Protein AF-0000000066244558 (afdb_homodimer)

Foldseek 3Di:
DDCVVCFDVSVQVVVCVVVVDPQPAWLWRWDDDPLWTKTKHKDKDWDPQQHHPPPFLLLVLLLRVQLNQLRQLQFLWAWAEKEKEKEDAPPDDPVSVVSNVNSNVVNCVVSVYYYDYYYYDYDPTIMIMMMIMIIHRATATLQFADAQWFKKKADAFLLLQLLVVLVVVVDPDDDPLNVVSVCLNSRPHRPSVCSNVCRPFFRHKGWFAFFQQQVVQSSQVNNVWEKEFELVQHHHDPSLVVSCVVVVHDSSCSRGGPGDNSIMITIGHPVSDDPVGRMTGGTGIHHDHAYHYPRHGDDHPTDTPD/DDCVVCFDVSVQVVVCVVVVDPQPAWLWGWDDDPLWTKTKHKDKDWDPQQHHPPPQLLLVLLLRVQLNQLRQLQFLWAWAEKEKEKADAPPDDPVSVVSNVNSNVVNCVVSVYDYDYYYYDYDPTIMIMMMIMIIHRATAALQFADAQWFKKKADAFLLLQLLVVLVVVVDPDDDPLNVVSVCLNSRPHRPSVCSNVCRPFFRHKGWFAFFQQQVVQSSQVNNVWEKEFELVQHHHDPSLVVSCVVVVHDSSCSRGGPGDNSIMITIGHPVSDDPVGRMTGGTGIHHDHAYHYPRHGDDHPTDTPD

pLDDT: mean 93.01, std 8.79, range [51.78, 98.81]

Structure (mmCIF, N/CA/C/O backbone):
data_AF-0000000066244558-model_v1
#
loop_
_entity.id
_entity.type
_entity.pdbx_description
1 polymer 'Thiamine-monophosphate kinase'
#
loop_
_atom_site.group_PDB
_atom_site.id
_atom_site.type_symbol
_atom_site.label_atom_id
_atom_site.label_alt_id
_atom_site.label_comp_id
_atom_site.label_asym_id
_atom_site.label_entity_id
_atom_site.label_seq_id
_atom_site.pdbx_PDB_ins_code
_atom_site.Cartn_x
_atom_site.Cartn_y
_atom_site.Cartn_z
_atom_site.occupancy
_atom_site.B_iso_or_equiv
_atom_site.auth_seq_id
_atom_site.auth_comp_id
_atom_site.auth_asym_id
_atom_site.auth_atom_id
_atom_site.pdbx_PDB_model_num
ATOM 1 N N . MET A 1 1 ? -11.039 13.891 -21.562 1 81.56 1 MET A N 1
ATOM 2 C CA . MET A 1 1 ? -10.523 14.734 -20.5 1 81.56 1 MET A CA 1
ATOM 3 C C . MET A 1 1 ? -9.289 14.109 -19.859 1 81.56 1 MET A C 1
ATOM 5 O O . MET A 1 1 ? -9.25 12.891 -19.641 1 81.56 1 MET A O 1
ATOM 9 N N . ARG A 1 2 ? -8.391 14.922 -19.719 1 80.75 2 ARG A N 1
ATOM 10 C CA . ARG A 1 2 ? -7.141 14.445 -19.141 1 80.75 2 ARG A CA 1
ATOM 11 C C . ARG A 1 2 ? -7.094 14.727 -17.641 1 80.75 2 ARG A C 1
ATOM 13 O O . ARG A 1 2 ? -7.844 15.562 -17.141 1 80.75 2 ARG A O 1
ATOM 20 N N . LEU A 1 3 ? -6.211 14 -16.859 1 79.88 3 LEU A N 1
ATOM 21 C CA . LEU A 1 3 ? -6.129 14.078 -15.406 1 79.88 3 LEU A CA 1
ATOM 22 C C . LEU A 1 3 ? -5.734 15.484 -14.969 1 79.88 3 LEU A C 1
ATOM 24 O O . LEU A 1 3 ? -6.234 15.984 -13.953 1 79.88 3 LEU A O 1
ATOM 28 N N . LYS A 1 4 ? -4.883 16.141 -15.75 1 77.06 4 LYS A N 1
ATOM 29 C CA . LYS A 1 4 ? -4.449 17.484 -15.398 1 77.06 4 LYS A CA 1
ATOM 30 C C . LYS A 1 4 ? -5.621 18.469 -15.43 1 77.06 4 LYS A C 1
ATOM 32 O O . LYS A 1 4 ? -5.602 19.484 -14.727 1 77.06 4 LYS A O 1
ATOM 37 N N . GLU A 1 5 ? -6.629 18.062 -16.219 1 74.69 5 GLU A N 1
ATOM 38 C CA . GLU A 1 5 ? -7.816 18.906 -16.359 1 74.69 5 GLU A CA 1
ATOM 39 C C . GLU A 1 5 ? -8.805 18.641 -15.219 1 74.69 5 GLU A C 1
ATOM 41 O O . GLU A 1 5 ? -9.422 19.578 -14.703 1 74.69 5 GLU A O 1
ATOM 46 N N . LEU A 1 6 ? -8.898 17.469 -14.766 1 74.31 6 LEU A N 1
ATOM 47 C CA . LEU A 1 6 ? -9.859 17.062 -13.742 1 74.31 6 LEU A CA 1
ATOM 48 C C . LEU A 1 6 ? -9.297 17.328 -12.344 1 74.31 6 LEU A C 1
ATOM 50 O O . LEU A 1 6 ? -10.039 17.688 -11.438 1 74.31 6 LEU A O 1
ATOM 54 N N . GLY A 1 7 ? -7.988 17.203 -12.141 1 72.19 7 GLY A N 1
ATOM 55 C CA . GLY A 1 7 ? -7.344 17.359 -10.844 1 72.19 7 GLY A CA 1
ATOM 56 C C . GLY A 1 7 ? -7.496 16.141 -9.953 1 72.19 7 GLY A C 1
ATOM 57 O O . GLY A 1 7 ? -8.273 15.227 -10.266 1 72.19 7 GLY A O 1
ATOM 58 N N . GLU A 1 8 ? -6.789 16.141 -8.883 1 73.56 8 GLU A N 1
ATOM 59 C CA . GLU A 1 8 ? -6.758 15.023 -7.953 1 73.56 8 GLU A CA 1
ATOM 60 C C . GLU A 1 8 ? -8.117 14.812 -7.285 1 73.56 8 GLU A C 1
ATOM 62 O O . GLU A 1 8 ? -8.625 13.695 -7.23 1 73.56 8 GLU A O 1
ATOM 67 N N . PHE A 1 9 ? -8.734 15.828 -6.883 1 68.81 9 PHE A N 1
ATOM 68 C CA . PHE A 1 9 ? -9.984 15.742 -6.129 1 68.81 9 PHE A CA 1
ATOM 69 C C . PHE A 1 9 ? -11.133 15.305 -7.035 1 68.81 9 PHE A C 1
ATOM 71 O O . PHE A 1 9 ? -11.984 14.508 -6.629 1 68.81 9 PHE A O 1
ATOM 78 N N . GLY A 1 10 ? -11.07 15.812 -8.242 1 71.75 10 GLY A N 1
ATOM 79 C CA . GLY A 1 10 ? -12.047 15.344 -9.211 1 71.75 10 GLY A CA 1
ATOM 80 C C . GLY A 1 10 ? -11.93 13.859 -9.508 1 71.75 10 GLY A C 1
ATOM 81 O O . GLY A 1 10 ? -12.945 13.164 -9.648 1 71.75 10 GLY A O 1
ATOM 82 N N . LEU A 1 11 ? -10.758 13.484 -9.523 1 75.75 11 LEU A N 1
ATOM 83 C CA . LEU A 1 11 ? -10.5 12.078 -9.797 1 75.75 11 LEU A CA 1
ATOM 84 C C . LEU A 1 11 ? -10.969 11.203 -8.641 1 75.75 11 LEU A C 1
ATOM 86 O O . LEU A 1 11 ? -11.57 10.141 -8.859 1 75.75 11 LEU A O 1
ATOM 90 N N . ILE A 1 12 ? -10.766 11.641 -7.465 1 74.06 12 ILE A N 1
ATOM 91 C CA . ILE A 1 12 ? -11.172 10.898 -6.277 1 74.06 12 ILE A CA 1
ATOM 92 C C . ILE A 1 12 ? -12.695 10.766 -6.242 1 74.06 12 ILE A C 1
ATOM 94 O O . ILE A 1 12 ? -13.227 9.703 -5.93 1 74.06 12 ILE A O 1
ATOM 98 N N . ASP A 1 13 ? -13.328 11.781 -6.621 1 75.62 13 ASP A N 1
ATOM 99 C CA . ASP A 1 13 ? -14.789 11.75 -6.676 1 75.62 13 ASP A CA 1
ATOM 100 C C . ASP A 1 13 ? -15.281 10.734 -7.703 1 75.62 13 ASP A C 1
ATOM 102 O O . ASP A 1 13 ? -16.25 10.016 -7.461 1 75.62 13 ASP A O 1
ATOM 106 N N . LEU A 1 14 ? -14.648 10.711 -8.742 1 74.38 14 LEU A N 1
ATOM 107 C CA . LEU A 1 14 ? -15 9.766 -9.797 1 74.38 14 LEU A CA 1
ATOM 108 C C . LEU A 1 14 ? -14.797 8.328 -9.336 1 74.38 14 LEU A C 1
ATOM 110 O O . LEU A 1 14 ? -15.641 7.465 -9.586 1 74.38 14 LEU A O 1
ATOM 114 N N . ILE A 1 15 ? -13.711 8.156 -8.695 1 79.38 15 ILE A N 1
ATOM 115 C CA . ILE A 1 15 ? -13.383 6.824 -8.195 1 79.38 15 ILE A CA 1
ATOM 116 C C . ILE A 1 15 ? -14.414 6.398 -7.156 1 79.38 15 ILE A C 1
ATOM 118 O O . ILE A 1 15 ? -14.898 5.262 -7.18 1 79.38 15 ILE A O 1
ATOM 122 N N . LYS A 1 16 ? -14.727 7.293 -6.301 1 76.19 16 LYS A N 1
ATOM 123 C CA . LYS A 1 16 ? -15.734 7.023 -5.273 1 76.19 16 LYS A CA 1
ATOM 124 C C . LYS A 1 16 ? -17.062 6.617 -5.902 1 76.19 16 LYS A C 1
ATOM 126 O O . LYS A 1 16 ? -17.703 5.672 -5.441 1 76.19 16 LYS A O 1
ATOM 131 N N . LYS A 1 17 ? -17.406 7.289 -6.914 1 73.38 17 LYS A N 1
ATOM 132 C CA . LYS A 1 17 ? -18.656 7.008 -7.621 1 73.38 17 LYS A CA 1
ATOM 133 C C . LYS A 1 17 ? -18.609 5.633 -8.281 1 73.38 17 LYS A C 1
ATOM 135 O O . LYS A 1 17 ? -19.562 4.863 -8.195 1 73.38 17 LYS A O 1
ATOM 140 N N . THR A 1 18 ? -17.5 5.406 -8.852 1 75.5 18 THR A N 1
ATOM 141 C CA . THR A 1 18 ? -17.359 4.148 -9.578 1 75.5 18 THR A CA 1
ATOM 142 C C . THR A 1 18 ? -17.391 2.967 -8.617 1 75.5 18 THR A C 1
ATOM 144 O O . THR A 1 18 ? -18 1.935 -8.906 1 75.5 18 THR A O 1
ATOM 147 N N . LEU A 1 19 ? -16.75 3.176 -7.449 1 75.38 19 LEU A N 1
ATOM 148 C CA . LEU A 1 19 ? -16.656 2.096 -6.473 1 75.38 19 LEU A CA 1
ATOM 149 C C . LEU A 1 19 ? -17.891 2.066 -5.574 1 75.38 19 LEU A C 1
ATOM 151 O O . LEU A 1 19 ? -18.078 1.128 -4.797 1 75.38 19 LEU A O 1
ATOM 155 N N . GLU A 1 20 ? -18.766 3.043 -5.672 1 68.5 20 GLU A N 1
ATOM 156 C CA . GLU A 1 20 ? -19.922 3.18 -4.797 1 68.5 20 GLU A CA 1
ATOM 157 C C . GLU A 1 20 ? -19.516 3.1 -3.326 1 68.5 20 GLU A C 1
ATOM 159 O O . GLU A 1 20 ? -20.188 2.426 -2.531 1 68.5 20 GLU A O 1
ATOM 164 N N . SER A 1 21 ? -18.359 3.729 -2.949 1 68.25 21 SER A N 1
ATOM 165 C CA . SER A 1 21 ? -17.812 3.57 -1.604 1 68.25 21 SER A CA 1
ATOM 166 C C . SER A 1 21 ? -18.312 4.66 -0.669 1 68.25 21 SER A C 1
ATOM 168 O O . SER A 1 21 ? -18.453 5.82 -1.072 1 68.25 21 SER A O 1
ATOM 170 N N . LYS A 1 22 ? -18.703 4.344 0.589 1 57.41 22 LYS A N 1
ATOM 171 C CA . LYS A 1 22 ? -19.125 5.285 1.623 1 57.41 22 LYS A CA 1
ATOM 172 C C . LYS A 1 22 ? -17.969 5.633 2.559 1 57.41 22 LYS A C 1
ATOM 174 O O . LYS A 1 22 ? -18.109 6.477 3.443 1 57.41 22 LYS A O 1
ATOM 179 N N . VAL A 1 23 ? -16.781 4.973 2.369 1 60.25 23 VAL A N 1
ATOM 180 C CA . VAL A 1 23 ? -15.75 5.039 3.393 1 60.25 23 VAL A CA 1
ATOM 181 C C . VAL A 1 23 ? -14.602 5.926 2.906 1 60.25 23 VAL A C 1
ATOM 183 O O . VAL A 1 23 ? -13.812 6.426 3.709 1 60.25 23 VAL A O 1
ATOM 186 N N . ILE A 1 24 ? -14.703 6.211 1.648 1 69.5 24 ILE A N 1
ATOM 187 C CA . ILE A 1 24 ? -13.609 6.988 1.084 1 69.5 24 ILE A CA 1
ATOM 188 C C . ILE A 1 24 ? -13.797 8.469 1.417 1 69.5 24 ILE A C 1
ATOM 190 O O . ILE A 1 24 ? -14.867 9.031 1.166 1 69.5 24 ILE A O 1
ATOM 194 N N . GLY A 1 25 ? -12.828 9.031 2.195 1 68.75 25 GLY A N 1
ATOM 195 C CA . GLY A 1 25 ? -12.945 10.469 2.396 1 68.75 25 GLY A CA 1
ATOM 196 C C . GLY A 1 25 ? -12.172 10.969 3.6 1 68.75 25 GLY A C 1
ATOM 197 O O . GLY A 1 25 ? -11.875 12.164 3.703 1 68.75 25 GLY A O 1
ATOM 198 N N . ASP A 1 26 ? -11.836 10.109 4.52 1 78.31 26 ASP A N 1
ATOM 199 C CA . ASP A 1 26 ? -11.094 10.508 5.711 1 78.31 26 ASP A CA 1
ATOM 200 C C . ASP A 1 26 ? -9.609 10.156 5.57 1 78.31 26 ASP A C 1
ATOM 202 O O . ASP A 1 26 ? -9.172 9.695 4.516 1 78.31 26 ASP A O 1
ATOM 206 N N . ASP A 1 27 ? -8.883 10.555 6.531 1 79.75 27 ASP A N 1
ATOM 207 C CA . ASP A 1 27 ? -7.445 10.289 6.5 1 79.75 27 ASP A CA 1
ATOM 208 C C . ASP A 1 27 ? -7.172 8.781 6.469 1 79.75 27 ASP A C 1
ATOM 210 O O . ASP A 1 27 ? -6.137 8.352 5.961 1 79.75 27 ASP A O 1
ATOM 214 N N . THR A 1 28 ? -8.141 8.133 7.121 1 85.62 28 THR A N 1
ATOM 215 C CA . THR A 1 28 ? -8.055 6.676 7.125 1 85.62 28 THR A CA 1
ATOM 216 C C . THR A 1 28 ? -9.391 6.059 6.715 1 85.62 28 THR A C 1
ATOM 218 O O . THR A 1 28 ? -10.406 6.75 6.656 1 85.62 28 THR A O 1
ATOM 221 N N . ALA A 1 29 ? -9.344 4.809 6.359 1 89.31 29 ALA A N 1
ATOM 222 C CA . ALA A 1 29 ? -10.547 4.004 6.145 1 89.31 29 ALA A CA 1
ATOM 223 C C . ALA A 1 29 ? -10.852 3.139 7.363 1 89.31 29 ALA A C 1
ATOM 225 O O . ALA A 1 29 ? -10.148 2.162 7.633 1 89.31 29 ALA A O 1
ATOM 226 N N . PRO A 1 30 ? -11.852 3.557 8.102 1 91.94 30 PRO A N 1
ATOM 227 C CA . PRO A 1 30 ? -12.219 2.707 9.234 1 91.94 30 PRO A CA 1
ATOM 228 C C . PRO A 1 30 ? -12.984 1.458 8.812 1 91.94 30 PRO A C 1
ATOM 230 O O . PRO A 1 30 ? -13.875 1.534 7.957 1 91.94 30 PRO A O 1
ATOM 233 N N . VAL A 1 31 ? -12.594 0.326 9.336 1 92.44 31 VAL A N 1
ATOM 234 C CA . VAL A 1 31 ? -13.312 -0.921 9.109 1 92.44 31 VAL A CA 1
ATOM 235 C C . VAL A 1 31 ? -13.586 -1.611 10.445 1 92.44 31 VAL A C 1
ATOM 237 O O . VAL A 1 31 ? -12.773 -1.523 11.367 1 92.44 31 VAL A O 1
ATOM 240 N N . GLU A 1 32 ? -14.727 -2.244 10.508 1 91.88 32 GLU A N 1
ATOM 241 C CA . GLU A 1 32 ? -15.094 -2.938 11.742 1 91.88 32 GLU A CA 1
ATOM 242 C C . GLU A 1 32 ? -14.516 -4.352 11.773 1 91.88 32 GLU A C 1
ATOM 244 O O . GLU A 1 32 ? -14.656 -5.105 10.805 1 91.88 32 GLU A O 1
ATOM 249 N N . TYR A 1 33 ? -13.852 -4.645 12.836 1 90.31 33 TYR A N 1
ATOM 250 C CA . TYR A 1 33 ? -13.305 -5.984 13.039 1 90.31 33 TYR A CA 1
ATOM 251 C C . TYR A 1 33 ? -13.312 -6.359 14.516 1 90.31 33 TYR A C 1
ATOM 253 O O . TYR A 1 33 ? -12.727 -5.66 15.344 1 90.31 33 TYR A O 1
ATOM 261 N N . CYS A 1 34 ? -13.945 -7.473 14.922 1 87.81 34 CYS A N 1
ATOM 262 C CA . CYS A 1 34 ? -14.047 -8.008 16.281 1 87.81 34 CYS A CA 1
ATOM 263 C C . CYS A 1 34 ? -14.508 -6.93 17.25 1 87.81 34 CYS A C 1
ATOM 265 O O . CYS A 1 34 ? -13.883 -6.727 18.297 1 87.81 34 CYS A O 1
ATOM 267 N N . SER A 1 35 ? -15.391 -6.07 16.891 1 83.69 35 SER A N 1
ATOM 268 C CA . SER A 1 35 ? -16.047 -5.055 17.703 1 83.69 35 SER A CA 1
ATOM 269 C C . SER A 1 35 ? -15.117 -3.869 17.953 1 83.69 35 SER A C 1
ATOM 271 O O . SER A 1 35 ? -15.297 -3.121 18.922 1 83.69 35 SER A O 1
ATOM 273 N N . LYS A 1 36 ? -14.039 -3.84 17.234 1 87.25 36 LYS A N 1
ATOM 274 C CA . LYS A 1 36 ? -13.164 -2.674 17.203 1 87.25 36 LYS A CA 1
ATOM 275 C C . LYS A 1 36 ? -13.062 -2.098 15.797 1 87.25 36 LYS A C 1
ATOM 277 O O . LYS A 1 36 ? -13.664 -2.623 14.859 1 87.25 36 LYS A O 1
ATOM 282 N N . LYS A 1 37 ? -12.414 -0.962 15.789 1 92.88 37 LYS A N 1
ATOM 283 C CA . LYS A 1 37 ? -12.219 -0.366 14.477 1 92.88 37 LYS A CA 1
ATOM 284 C C . LYS A 1 37 ? -10.75 -0.386 14.078 1 92.88 37 LYS A C 1
ATOM 286 O O . LYS A 1 37 ? -9.875 -0.011 14.867 1 92.88 37 LYS A O 1
ATOM 291 N N . LEU A 1 38 ? -10.539 -1.006 12.961 1 95.69 38 LEU A N 1
ATOM 292 C CA . LEU A 1 38 ? -9.234 -0.879 12.328 1 95.69 38 LEU A CA 1
ATOM 293 C C . LEU A 1 38 ? -9.188 0.333 11.406 1 95.69 38 LEU A C 1
ATOM 295 O O . LEU A 1 38 ? -10.172 0.631 10.719 1 95.69 38 LEU A O 1
ATOM 299 N N . LEU A 1 39 ? -8.156 1.06 11.484 1 96.62 39 LEU A N 1
ATOM 300 C CA . LEU A 1 39 ? -7.914 2.189 10.594 1 96.62 39 LEU A CA 1
ATOM 301 C C . LEU A 1 39 ? -6.891 1.827 9.523 1 96.62 39 LEU A C 1
ATOM 303 O O . LEU A 1 39 ? -5.758 1.46 9.844 1 96.62 39 LEU A O 1
ATOM 307 N N . LEU A 1 40 ? -7.289 1.869 8.266 1 96.75 40 LEU A N 1
ATOM 308 C CA . LEU A 1 40 ? -6.395 1.564 7.152 1 96.75 40 LEU A CA 1
ATOM 309 C C . LEU A 1 40 ? -6.012 2.836 6.402 1 96.75 40 LEU A C 1
ATOM 311 O O . LEU A 1 40 ? -6.867 3.668 6.102 1 96.75 40 LEU A O 1
ATOM 315 N N . THR A 1 41 ? -4.73 3.031 6.172 1 96.38 41 THR A N 1
ATOM 316 C CA . THR A 1 41 ? -4.297 4.199 5.414 1 96.38 41 THR A CA 1
ATOM 317 C C . THR A 1 41 ? -3.078 3.869 4.559 1 96.38 41 THR A C 1
ATOM 319 O O . THR A 1 41 ? -2.395 2.871 4.801 1 96.38 41 THR A O 1
ATOM 322 N N . THR A 1 42 ? -2.904 4.613 3.504 1 95.94 42 THR A N 1
ATOM 323 C CA . THR A 1 42 ? -1.732 4.488 2.646 1 95.94 42 THR A CA 1
ATOM 324 C C . THR A 1 42 ? -1.324 5.852 2.088 1 95.94 42 THR A C 1
ATOM 326 O O . THR A 1 42 ? -2.18 6.684 1.782 1 95.94 42 THR A O 1
ATOM 329 N N . ASP A 1 43 ? -0.068 6.027 2.023 1 94.31 43 ASP A N 1
ATOM 330 C CA . ASP A 1 43 ? 0.514 7.207 1.391 1 94.31 43 ASP A CA 1
ATOM 331 C C . ASP A 1 43 ? 1.723 6.832 0.536 1 94.31 43 ASP A C 1
ATOM 333 O O . ASP A 1 43 ? 2.332 5.781 0.741 1 94.31 43 ASP A O 1
ATOM 337 N N . VAL A 1 44 ? 2.021 7.727 -0.39 1 94.06 44 VAL A N 1
ATOM 338 C CA . VAL A 1 44 ? 3.141 7.484 -1.297 1 94.06 44 VAL A CA 1
ATOM 339 C C . VAL A 1 44 ? 4.109 8.664 -1.243 1 94.06 44 VAL A C 1
ATOM 341 O O . VAL A 1 44 ? 3.693 9.812 -1.105 1 94.06 44 VAL A O 1
ATOM 344 N N . LEU A 1 45 ? 5.355 8.367 -1.287 1 95.06 45 LEU A N 1
ATOM 345 C CA . LEU A 1 45 ? 6.422 9.344 -1.483 1 95.06 45 LEU A CA 1
ATOM 346 C C . LEU A 1 45 ? 7.184 9.062 -2.775 1 95.06 45 LEU A C 1
ATOM 348 O O . LEU A 1 45 ? 7.883 8.055 -2.883 1 95.06 45 LEU A O 1
ATOM 352 N N . ASN A 1 46 ? 7.082 9.922 -3.695 1 94.19 46 ASN A N 1
ATOM 353 C CA . ASN A 1 46 ? 7.773 9.773 -4.973 1 94.19 46 ASN A CA 1
ATOM 354 C C . ASN A 1 46 ? 8.953 10.742 -5.082 1 94.19 46 ASN A C 1
ATOM 356 O O . ASN A 1 46 ? 8.82 11.922 -4.766 1 94.19 46 ASN A O 1
ATOM 360 N N . GLU A 1 47 ? 10.047 10.164 -5.516 1 95.19 47 GLU A N 1
ATOM 361 C CA . GLU A 1 47 ? 11.227 10.984 -5.789 1 95.19 47 GLU A CA 1
ATOM 362 C C . GLU A 1 47 ? 10.906 12.094 -6.785 1 95.19 47 GLU A C 1
ATOM 364 O O . GLU A 1 47 ? 10.297 11.844 -7.832 1 95.19 47 GLU A O 1
ATOM 369 N N . GLY A 1 48 ? 11.305 13.312 -6.441 1 90.69 48 GLY A N 1
ATOM 370 C CA . GLY A 1 48 ? 11.078 14.461 -7.301 1 90.69 48 GLY A CA 1
ATOM 371 C C . GLY A 1 48 ? 9.75 15.148 -7.035 1 90.69 48 GLY A C 1
ATOM 372 O O . GLY A 1 48 ? 9.508 16.25 -7.535 1 90.69 48 GLY A O 1
ATOM 3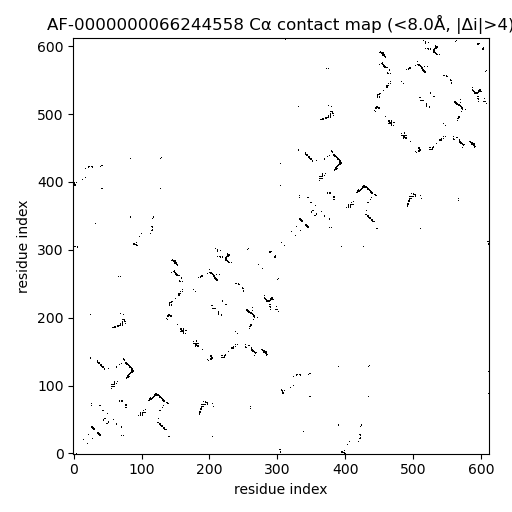73 N N . VAL A 1 49 ? 8.852 14.523 -6.27 1 88.12 49 VAL A N 1
ATOM 374 C CA . VAL A 1 49 ? 7.547 15.086 -5.926 1 88.12 49 VAL A CA 1
ATOM 375 C C . VAL A 1 49 ? 7.48 15.359 -4.426 1 88.12 49 VAL A C 1
ATOM 377 O O . VAL A 1 49 ? 7.203 16.484 -4.004 1 88.12 49 VAL A O 1
ATOM 380 N N . HIS A 1 50 ? 7.848 14.383 -3.619 1 91.75 50 HIS A N 1
ATOM 381 C CA . HIS A 1 50 ? 7.699 14.484 -2.172 1 91.75 50 HIS A CA 1
ATOM 382 C C . HIS A 1 50 ? 9.055 14.602 -1.488 1 91.75 50 HIS A C 1
ATOM 384 O O . HIS A 1 50 ? 9.141 15.008 -0.327 1 91.75 50 HIS A O 1
ATOM 390 N N . PHE A 1 51 ? 10.047 14.156 -2.197 1 93.12 51 PHE A N 1
ATOM 391 C CA . PHE A 1 51 ? 11.406 14.258 -1.697 1 93.12 51 PHE A CA 1
ATOM 392 C C . PHE A 1 51 ? 12.406 14.227 -2.846 1 93.12 51 PHE A C 1
ATOM 394 O O . PHE A 1 51 ? 12.047 13.906 -3.98 1 93.12 51 PHE A O 1
ATOM 401 N N . LEU A 1 52 ? 13.602 14.625 -2.512 1 92.81 52 LEU A N 1
ATOM 402 C CA . LEU A 1 52 ? 14.711 14.516 -3.453 1 92.81 52 LEU A CA 1
ATOM 403 C C . LEU A 1 52 ? 15.664 13.406 -3.041 1 92.81 52 LEU A C 1
ATOM 405 O O . LEU A 1 52 ? 15.805 13.109 -1.853 1 92.81 52 LEU A O 1
ATOM 409 N N . ARG A 1 53 ? 16.359 12.828 -4.047 1 91.31 53 ARG A N 1
ATOM 410 C CA . ARG A 1 53 ? 17.281 11.727 -3.809 1 91.31 53 ARG A CA 1
ATOM 411 C C . ARG A 1 53 ? 18.453 12.18 -2.953 1 91.31 53 ARG A C 1
ATOM 413 O O . ARG A 1 53 ? 19.078 11.367 -2.26 1 91.31 53 ARG A O 1
ATOM 420 N N . SER A 1 54 ? 18.719 13.477 -2.947 1 91.5 54 SER A N 1
ATOM 421 C CA . SER A 1 54 ? 19.859 14.023 -2.217 1 91.5 54 SER A CA 1
ATOM 422 C C . SER A 1 54 ? 19.562 14.125 -0.725 1 91.5 54 SER A C 1
ATOM 424 O O . SER A 1 54 ? 20.469 14.352 0.079 1 91.5 54 SER A O 1
ATOM 426 N N . TYR A 1 55 ? 18.266 14.008 -0.376 1 93.5 55 TYR A N 1
ATOM 427 C CA . TYR A 1 55 ? 17.922 14.055 1.042 1 93.5 55 TYR A CA 1
ATOM 428 C C . TYR A 1 55 ? 18.516 12.867 1.785 1 93.5 55 TYR A C 1
ATOM 430 O O . TYR A 1 55 ? 18.734 11.805 1.198 1 93.5 55 TYR A O 1
ATOM 438 N N . ILE A 1 56 ? 18.812 13.062 3.055 1 94.38 56 ILE A N 1
ATOM 439 C CA . ILE A 1 56 ? 19.312 11.992 3.908 1 94.38 56 ILE A CA 1
ATOM 440 C C . ILE A 1 56 ? 18.312 10.836 3.93 1 94.38 56 ILE A C 1
ATOM 442 O O . ILE A 1 56 ? 17.172 11.008 4.355 1 94.38 56 ILE A O 1
ATOM 446 N N . PRO A 1 57 ? 18.766 9.586 3.477 1 96.31 57 PRO A N 1
ATOM 447 C CA . PRO A 1 57 ? 17.812 8.477 3.344 1 96.31 57 PRO A CA 1
ATOM 448 C C . PRO A 1 57 ? 17.094 8.148 4.652 1 96.31 57 PRO A C 1
ATOM 450 O O . PRO A 1 57 ? 15.922 7.781 4.641 1 96.31 57 PRO A O 1
ATOM 453 N N . GLU A 1 58 ? 17.797 8.352 5.828 1 97.12 58 GLU A N 1
ATOM 454 C CA . GLU A 1 58 ? 17.188 8.07 7.125 1 97.12 58 GLU A CA 1
ATOM 455 C C . GLU A 1 58 ? 15.992 8.992 7.379 1 97.12 58 GLU A C 1
ATOM 457 O O . GLU A 1 58 ? 15 8.57 7.969 1 97.12 58 GLU A O 1
ATOM 462 N N . ALA A 1 59 ? 16.109 10.203 6.895 1 97.75 59 ALA A N 1
ATOM 463 C CA . ALA A 1 59 ? 15.023 11.164 7.055 1 97.75 59 ALA A CA 1
ATOM 464 C C . ALA A 1 59 ? 13.828 10.781 6.18 1 97.75 59 ALA A C 1
ATOM 466 O O . ALA A 1 59 ? 12.68 10.945 6.59 1 97.75 59 ALA A O 1
ATOM 467 N N . VAL A 1 60 ? 14.148 10.297 5.008 1 97.5 60 VAL A N 1
ATOM 468 C CA . VAL A 1 60 ? 13.094 9.867 4.098 1 97.5 60 VAL A CA 1
ATOM 469 C C . VAL A 1 60 ? 12.344 8.68 4.703 1 97.5 60 VAL A C 1
ATOM 471 O O . VAL A 1 60 ? 11.109 8.617 4.652 1 97.5 60 VAL A O 1
ATOM 474 N N . GLY A 1 61 ? 13.109 7.73 5.262 1 97.56 61 GLY A N 1
ATOM 475 C CA . GLY A 1 61 ? 12.5 6.598 5.938 1 97.56 61 GLY A CA 1
ATOM 476 C C . GLY A 1 61 ? 11.609 7.004 7.098 1 97.56 61 GLY A C 1
ATOM 477 O O . GLY A 1 61 ? 10.492 6.496 7.242 1 97.56 61 GLY A O 1
ATOM 478 N N . TRP A 1 62 ? 12.109 7.938 7.914 1 98.12 62 TRP A N 1
ATOM 479 C CA . TRP A 1 62 ? 11.336 8.469 9.031 1 98.12 62 TRP A CA 1
ATOM 480 C C . TRP A 1 62 ? 10.039 9.109 8.539 1 98.12 62 TRP A C 1
ATOM 482 O O . TRP A 1 62 ? 8.969 8.844 9.086 1 98.12 62 TRP A O 1
ATOM 492 N N . LYS A 1 63 ? 10.141 9.906 7.535 1 98.12 63 LYS A N 1
ATOM 493 C CA . LYS A 1 63 ? 8.992 10.617 6.984 1 98.12 63 LYS A CA 1
ATOM 494 C C . LYS A 1 63 ? 7.957 9.648 6.43 1 98.12 63 LYS A C 1
ATOM 496 O O . LYS A 1 63 ? 6.754 9.836 6.625 1 98.12 63 LYS A O 1
ATOM 501 N N . ALA A 1 64 ? 8.414 8.625 5.754 1 97.75 64 ALA A N 1
ATOM 502 C CA . ALA A 1 64 ? 7.527 7.652 5.125 1 97.75 64 ALA A CA 1
ATOM 503 C C . ALA A 1 64 ? 6.594 7.02 6.152 1 97.75 64 ALA A C 1
ATOM 505 O O . ALA A 1 64 ? 5.41 6.801 5.875 1 97.75 64 ALA A O 1
ATOM 506 N N . ILE A 1 65 ? 7.086 6.754 7.328 1 98.12 65 ILE A N 1
ATOM 507 C CA . ILE A 1 65 ? 6.277 6.156 8.383 1 98.12 65 ILE A CA 1
ATOM 508 C C . ILE A 1 65 ? 5.43 7.23 9.062 1 98.12 65 ILE A C 1
ATOM 510 O O . ILE A 1 65 ? 4.227 7.043 9.266 1 98.12 65 ILE A O 1
ATOM 514 N N . SER A 1 66 ? 6.012 8.344 9.289 1 98.38 66 SER A N 1
ATOM 515 C CA . SER A 1 66 ? 5.398 9.398 10.094 1 98.38 66 SER A CA 1
ATOM 516 C C . SER A 1 66 ? 4.129 9.922 9.438 1 98.38 66 SER A C 1
ATOM 518 O O . SER A 1 66 ? 3.146 10.219 10.125 1 98.38 66 SER A O 1
ATOM 520 N N . VAL A 1 67 ? 4.137 10.086 8.141 1 97.25 67 VAL A N 1
ATOM 521 C CA . VAL A 1 67 ? 2.996 10.672 7.449 1 97.25 67 VAL A CA 1
ATOM 522 C C . VAL A 1 67 ? 1.791 9.742 7.555 1 97.25 67 VAL A C 1
ATOM 524 O O . VAL A 1 67 ? 0.655 10.195 7.695 1 97.25 67 VAL A O 1
ATOM 527 N N . ASN A 1 68 ? 1.995 8.445 7.516 1 97.62 68 ASN A N 1
ATOM 528 C CA . ASN A 1 68 ? 0.914 7.484 7.688 1 97.62 68 ASN A CA 1
ATOM 529 C C . ASN A 1 68 ? 0.438 7.426 9.141 1 97.62 68 ASN A C 1
ATOM 531 O O . ASN A 1 68 ? -0.761 7.309 9.398 1 97.62 68 ASN A O 1
ATOM 535 N N . VAL A 1 69 ? 1.402 7.48 10.047 1 98.44 69 VAL A N 1
ATOM 536 C CA . VAL A 1 69 ? 1.045 7.492 11.461 1 98.44 69 VAL A CA 1
ATOM 537 C C . VAL A 1 69 ? 0.196 8.719 11.766 1 98.44 69 VAL A C 1
ATOM 539 O O . VAL A 1 69 ? -0.753 8.648 12.555 1 98.44 69 VAL A O 1
ATOM 542 N N . SER A 1 70 ? 0.572 9.82 11.148 1 98.19 70 SER A N 1
ATOM 543 C CA . SER A 1 70 ? -0.188 11.047 11.336 1 98.19 70 SER A CA 1
ATOM 544 C C . SER A 1 70 ? -1.661 10.844 11 1 98.19 70 SER A C 1
ATOM 546 O O . SER A 1 70 ? -2.541 11.312 11.727 1 98.19 70 SER A O 1
ATOM 548 N N . ASP A 1 71 ? -1.962 10.172 9.898 1 96.69 71 ASP A N 1
ATOM 549 C CA . ASP A 1 71 ? -3.332 9.883 9.484 1 96.69 71 ASP A CA 1
ATOM 550 C C . ASP A 1 71 ? -4.074 9.094 10.562 1 96.69 71 ASP A C 1
ATOM 552 O O . ASP A 1 71 ? -5.227 9.398 10.883 1 96.69 71 ASP A O 1
ATOM 556 N N . VAL A 1 72 ? -3.447 8.109 11.109 1 98 72 VAL A N 1
ATOM 557 C CA . VAL A 1 72 ? -4.062 7.227 12.094 1 98 72 VAL A CA 1
ATOM 558 C C . VAL A 1 72 ? -4.359 8.008 13.375 1 98 72 VAL A C 1
ATOM 560 O O . VAL A 1 72 ? -5.457 7.906 13.922 1 98 72 VAL A O 1
ATOM 563 N N . ILE A 1 73 ? -3.404 8.797 13.781 1 97.75 73 ILE A N 1
ATOM 564 C CA . ILE A 1 73 ? -3.543 9.578 15.016 1 97.75 73 ILE A CA 1
ATOM 565 C C . ILE A 1 73 ? -4.664 10.602 14.852 1 97.75 73 ILE A C 1
ATOM 567 O O . ILE A 1 73 ? -5.438 10.828 15.789 1 97.75 73 ILE A O 1
ATOM 571 N N . ALA A 1 74 ? -4.73 11.188 13.68 1 97.44 74 ALA A N 1
ATOM 572 C CA . ALA A 1 74 ? -5.738 12.203 13.406 1 97.44 74 ALA A CA 1
ATOM 573 C C . ALA A 1 74 ? -7.148 11.648 13.578 1 97.44 74 ALA A C 1
ATOM 575 O O . ALA A 1 74 ? -8.094 12.398 13.844 1 97.44 74 ALA A O 1
ATOM 576 N N . ASN A 1 75 ? -7.277 10.328 13.461 1 97.19 75 ASN A N 1
ATOM 577 C CA . ASN A 1 75 ? -8.594 9.711 13.594 1 97.19 75 ASN A CA 1
ATOM 578 C C . ASN A 1 75 ? -8.734 8.984 14.93 1 97.19 75 ASN A C 1
ATOM 580 O O . ASN A 1 75 ? -9.633 8.156 15.102 1 97.19 75 ASN A O 1
ATOM 584 N N . GLY A 1 76 ? -7.812 9.297 15.812 1 97.06 76 GLY A N 1
ATOM 585 C CA . GLY A 1 76 ? -7.914 8.789 17.172 1 97.06 76 GLY A CA 1
ATOM 586 C C . GLY A 1 76 ? -7.383 7.375 17.328 1 97.06 76 GLY A C 1
ATOM 587 O O . GLY A 1 76 ? -7.836 6.633 18.203 1 97.06 76 GLY A O 1
ATOM 588 N N . GLY A 1 77 ? -6.492 6.977 16.469 1 97.38 77 GLY A N 1
ATOM 589 C CA . GLY A 1 77 ? -6.023 5.602 16.516 1 97.38 77 GLY A CA 1
ATOM 590 C C . GLY A 1 77 ? -4.555 5.48 16.875 1 97.38 77 GLY A C 1
ATOM 591 O O . GLY A 1 77 ? -3.84 6.484 16.922 1 97.38 77 GLY A O 1
ATOM 592 N N . LEU A 1 78 ? -4.168 4.254 17.188 1 97.75 78 LEU A N 1
ATOM 593 C CA . LEU A 1 78 ? -2.773 3.883 17.406 1 97.75 78 LEU A CA 1
ATOM 594 C C . LEU A 1 78 ? -2.25 3.027 16.266 1 97.75 78 LEU A C 1
ATOM 596 O O . LEU A 1 78 ? -2.924 2.094 15.82 1 97.75 78 LEU A O 1
ATOM 600 N N . PRO A 1 79 ? -1.1 3.389 15.758 1 98 79 PRO A N 1
ATOM 601 C CA . PRO A 1 79 ? -0.533 2.58 14.68 1 98 79 PRO A CA 1
ATOM 602 C C . PRO A 1 79 ? -0.094 1.194 15.148 1 98 79 PRO A C 1
ATOM 604 O O . PRO A 1 79 ? 0.387 1.041 16.266 1 98 79 PRO A O 1
ATOM 607 N N . LYS A 1 80 ? -0.203 0.158 14.289 1 97.12 80 LYS A N 1
ATOM 608 C CA . LYS A 1 80 ? 0.141 -1.201 14.695 1 97.12 80 LYS A CA 1
ATOM 609 C C . LYS A 1 80 ? 1.119 -1.839 13.719 1 97.12 80 LYS A C 1
ATOM 611 O O . LYS A 1 80 ? 2.26 -2.141 14.078 1 97.12 80 LYS A O 1
ATOM 616 N N . TRP A 1 81 ? 0.643 -2.033 12.445 1 96.38 81 TRP A N 1
ATOM 617 C CA . TRP A 1 81 ? 1.431 -2.783 11.477 1 96.38 81 TRP A CA 1
ATOM 618 C C . TRP A 1 81 ? 1.546 -2.018 10.156 1 96.38 81 TRP A C 1
ATOM 620 O O . TRP A 1 81 ? 0.583 -1.39 9.711 1 96.38 81 TRP A O 1
ATOM 630 N N . ALA A 1 82 ? 2.746 -2.047 9.57 1 96.25 82 ALA A N 1
ATOM 631 C CA . ALA A 1 82 ? 2.98 -1.355 8.305 1 96.25 82 ALA A CA 1
ATOM 632 C C . ALA A 1 82 ? 3.564 -2.303 7.262 1 96.25 82 ALA A C 1
ATOM 634 O O . ALA A 1 82 ? 4.254 -3.266 7.605 1 96.25 82 ALA A O 1
ATOM 635 N N . LEU A 1 83 ? 3.213 -2.084 6.043 1 95.81 83 LEU A N 1
ATOM 636 C CA . LEU A 1 83 ? 3.896 -2.637 4.875 1 95.81 83 LEU A CA 1
ATOM 637 C C . LEU A 1 83 ? 4.559 -1.532 4.059 1 95.81 83 LEU A C 1
ATOM 639 O O . LEU A 1 83 ? 4.016 -0.432 3.939 1 95.81 83 LEU A O 1
ATOM 643 N N . ILE A 1 84 ? 5.707 -1.865 3.49 1 95 84 ILE A N 1
ATOM 644 C CA . ILE A 1 84 ? 6.383 -0.901 2.631 1 95 84 ILE A CA 1
ATOM 645 C C . ILE A 1 84 ? 6.645 -1.524 1.261 1 95 84 ILE A C 1
ATOM 647 O O . ILE A 1 84 ? 7.262 -2.586 1.163 1 95 84 ILE A O 1
ATOM 651 N N . SER A 1 85 ? 6.16 -0.905 0.238 1 93.88 85 SER A N 1
ATOM 652 C CA . SER A 1 85 ? 6.504 -1.243 -1.139 1 93.88 85 SER A CA 1
ATOM 653 C C . SER A 1 85 ? 7.508 -0.252 -1.717 1 93.88 85 SER A C 1
ATOM 655 O O . SER A 1 85 ? 7.25 0.952 -1.758 1 93.88 85 SER A O 1
ATOM 657 N N . LEU A 1 86 ? 8.602 -0.802 -2.197 1 92.88 86 LEU A N 1
ATOM 658 C CA . LEU A 1 86 ? 9.648 0.047 -2.748 1 92.88 86 LEU A CA 1
ATOM 659 C C . LEU A 1 86 ? 9.789 -0.17 -4.25 1 92.88 86 LEU A C 1
ATOM 661 O O . LEU A 1 86 ? 9.875 -1.311 -4.715 1 92.88 86 LEU A O 1
ATOM 665 N N . ASN A 1 87 ? 9.734 0.847 -4.953 1 92.69 87 ASN A N 1
ATOM 666 C CA . ASN A 1 87 ? 10.18 0.905 -6.34 1 92.69 87 ASN A CA 1
ATOM 667 C C . ASN A 1 87 ? 11.547 1.578 -6.465 1 92.69 87 ASN A C 1
ATOM 669 O O . ASN A 1 87 ? 11.703 2.748 -6.113 1 92.69 87 ASN A O 1
ATOM 673 N N . LEU A 1 88 ? 12.477 0.834 -6.996 1 92.25 88 LEU A N 1
ATOM 674 C CA . LEU A 1 88 ? 13.844 1.326 -6.926 1 92.25 88 LEU A CA 1
ATOM 675 C C . LEU A 1 88 ? 14.523 1.236 -8.289 1 92.25 88 LEU A C 1
ATOM 677 O O . LEU A 1 88 ? 14.312 0.274 -9.031 1 92.25 88 LEU A O 1
ATOM 681 N N . PRO A 1 89 ? 15.383 2.264 -8.547 1 90.88 89 PRO A N 1
ATOM 682 C CA . PRO A 1 89 ? 16.25 2.131 -9.727 1 90.88 89 PRO A CA 1
ATOM 683 C C . PRO A 1 89 ? 17.344 1.079 -9.539 1 90.88 89 PRO A C 1
ATOM 685 O O . PRO A 1 89 ? 17.859 0.921 -8.438 1 90.88 89 PRO A O 1
ATOM 688 N N . GLU A 1 90 ? 17.719 0.475 -10.609 1 87.06 90 GLU A N 1
ATOM 689 C CA . GLU A 1 90 ? 18.688 -0.607 -10.547 1 87.06 90 GLU A CA 1
ATOM 690 C C . GLU A 1 90 ? 20.078 -0.082 -10.164 1 87.06 90 GLU A C 1
ATOM 692 O O . GLU A 1 90 ? 20.906 -0.825 -9.633 1 87.06 90 GLU A O 1
ATOM 697 N N . ASP A 1 91 ? 20.266 1.195 -10.398 1 89.06 91 ASP A N 1
ATOM 698 C CA . ASP A 1 91 ? 21.594 1.759 -10.164 1 89.06 91 ASP A CA 1
ATOM 699 C C . ASP A 1 91 ? 21.688 2.375 -8.773 1 89.06 91 ASP A C 1
ATOM 701 O O . ASP A 1 91 ? 22.734 2.922 -8.398 1 89.06 91 ASP A O 1
ATOM 705 N N . LEU A 1 92 ? 20.688 2.27 -7.988 1 90.19 92 LEU A N 1
ATOM 706 C CA . LEU A 1 92 ? 20.703 2.805 -6.633 1 90.19 92 LEU A CA 1
ATOM 707 C C . LEU A 1 92 ? 21.688 2.029 -5.754 1 90.19 92 LEU A C 1
ATOM 709 O O . LEU A 1 92 ? 21.766 0.803 -5.848 1 90.19 92 LEU A O 1
ATOM 713 N N . GLU A 1 93 ? 22.422 2.719 -4.906 1 90.88 93 GLU A N 1
ATOM 714 C CA . GLU A 1 93 ? 23.328 2.068 -3.973 1 90.88 93 GLU A CA 1
ATOM 715 C C . GLU A 1 93 ? 22.562 1.304 -2.896 1 90.88 93 GLU A C 1
ATOM 717 O O . GLU A 1 93 ? 21.578 1.8 -2.365 1 90.88 93 GLU A O 1
ATOM 722 N N . VAL A 1 94 ? 23.094 0.155 -2.566 1 90.06 94 VAL A N 1
ATOM 723 C CA . VAL A 1 94 ? 22.5 -0.678 -1.529 1 90.06 94 VAL A CA 1
ATOM 724 C C . VAL A 1 94 ? 22.484 0.079 -0.203 1 90.06 94 VAL A C 1
ATOM 726 O O . VAL A 1 94 ? 21.547 -0.054 0.586 1 90.06 94 VAL A O 1
ATOM 729 N N . SER A 1 95 ? 23.484 0.929 -0.014 1 91.25 95 SER A N 1
ATOM 730 C CA . SER A 1 95 ? 23.609 1.682 1.23 1 91.25 95 SER A CA 1
ATOM 731 C C . SER A 1 95 ? 22.438 2.648 1.404 1 91.25 95 SER A C 1
ATOM 733 O O . SER A 1 95 ? 22.047 2.955 2.531 1 91.25 95 SER A O 1
ATOM 735 N N . TYR A 1 96 ? 21.906 3.139 0.312 1 93.06 96 TYR A N 1
ATOM 736 C CA . TYR A 1 96 ? 20.75 4.027 0.393 1 93.06 96 TYR A CA 1
ATOM 737 C C . TYR A 1 96 ? 19.562 3.326 1.049 1 93.06 96 TYR A C 1
ATOM 739 O O . TYR A 1 96 ? 18.922 3.883 1.942 1 93.06 96 TYR A O 1
ATOM 747 N N . VAL A 1 97 ? 19.328 2.115 0.613 1 91.88 97 VAL A N 1
ATOM 748 C CA . VAL A 1 97 ? 18.203 1.34 1.127 1 91.88 97 VAL A CA 1
ATOM 749 C C . VAL A 1 97 ? 18.438 0.999 2.596 1 91.88 97 VAL A C 1
ATOM 751 O O . VAL A 1 97 ? 17.516 1.055 3.41 1 91.88 97 VAL A O 1
ATOM 754 N N . GLU A 1 98 ? 19.641 0.655 2.922 1 90.44 98 GLU A N 1
ATOM 755 C CA . GLU A 1 98 ? 19.984 0.355 4.309 1 90.44 98 GLU A CA 1
ATOM 756 C C . GLU A 1 98 ? 19.703 1.55 5.219 1 90.44 98 GLU A C 1
ATOM 758 O O . GLU A 1 98 ? 19.078 1.402 6.27 1 90.44 98 GLU A O 1
ATOM 763 N N . ARG A 1 99 ? 20.203 2.654 4.812 1 93.81 99 ARG A N 1
ATOM 764 C CA . ARG A 1 99 ? 20.031 3.875 5.594 1 93.81 99 ARG A CA 1
ATOM 765 C C . ARG A 1 99 ? 18.562 4.27 5.668 1 93.81 99 ARG A C 1
ATOM 767 O O . ARG A 1 99 ? 18.078 4.73 6.711 1 93.81 99 ARG A O 1
ATOM 774 N N . PHE A 1 100 ? 17.875 4.09 4.535 1 95.25 100 PHE A N 1
ATOM 775 C CA . PHE A 1 100 ? 16.438 4.309 4.516 1 95.25 100 PHE A CA 1
ATOM 776 C C . PHE A 1 100 ? 15.75 3.49 5.602 1 95.25 100 PHE A C 1
ATOM 778 O O . PHE A 1 100 ? 14.953 4.02 6.375 1 95.25 100 PHE A O 1
ATOM 785 N N . TYR A 1 101 ? 16.062 2.25 5.746 1 94.56 101 TYR A N 1
ATOM 786 C CA . TYR A 1 101 ? 15.391 1.358 6.688 1 94.56 101 TYR A CA 1
ATOM 787 C C . TYR A 1 101 ? 15.859 1.618 8.117 1 94.56 101 TYR A C 1
ATOM 789 O O . TYR A 1 101 ? 15.156 1.293 9.07 1 94.56 101 TYR A O 1
ATOM 797 N N . ILE A 1 102 ? 17.047 2.156 8.297 1 95 102 ILE A N 1
ATOM 798 C CA . ILE A 1 102 ? 17.438 2.619 9.617 1 95 102 ILE A CA 1
ATOM 799 C C . ILE A 1 102 ? 16.469 3.703 10.094 1 95 102 ILE A C 1
ATOM 801 O O . ILE A 1 102 ? 16.031 3.688 11.25 1 95 102 ILE A O 1
ATOM 805 N N . GLY A 1 103 ? 16.141 4.633 9.172 1 96.81 103 GLY A N 1
ATOM 806 C CA . GLY A 1 103 ? 15.148 5.652 9.484 1 96.81 103 GLY A CA 1
ATOM 807 C C . GLY A 1 103 ? 13.773 5.078 9.789 1 96.81 103 GLY A C 1
ATOM 808 O O . GLY A 1 103 ? 13.109 5.516 10.727 1 96.81 103 GLY A O 1
ATOM 809 N N . VAL A 1 104 ? 13.406 4.09 9.008 1 96.75 104 VAL A N 1
ATOM 810 C CA . VAL A 1 104 ? 12.133 3.41 9.219 1 96.75 104 VAL A CA 1
ATOM 811 C C . VAL A 1 104 ? 12.109 2.762 10.594 1 96.75 104 VAL A C 1
ATOM 813 O O . VAL A 1 104 ? 11.141 2.912 11.344 1 96.75 104 VAL A O 1
ATOM 816 N N . LYS A 1 105 ? 13.133 2.084 10.93 1 95.06 105 LYS A N 1
ATOM 817 C CA . LYS A 1 105 ? 13.234 1.393 12.211 1 95.06 105 LYS A CA 1
ATOM 818 C C . LYS A 1 105 ? 13.102 2.371 13.375 1 95.06 105 LYS A C 1
ATOM 820 O O . LYS A 1 105 ? 12.367 2.113 14.328 1 95.06 105 LYS A O 1
ATOM 825 N N . ARG A 1 106 ? 13.781 3.428 13.305 1 96.69 106 ARG A N 1
ATOM 826 C CA . ARG A 1 106 ? 13.734 4.434 14.359 1 96.69 106 ARG A CA 1
ATOM 827 C C . ARG A 1 106 ? 12.32 4.996 14.516 1 96.69 106 ARG A C 1
ATOM 829 O O . ARG A 1 106 ? 11.852 5.188 15.641 1 96.69 106 ARG A O 1
ATOM 836 N N . ALA A 1 107 ? 11.688 5.281 13.398 1 97.62 107 ALA A N 1
ATOM 837 C CA . ALA A 1 107 ? 10.312 5.781 13.445 1 97.62 107 ALA A CA 1
ATOM 838 C C . ALA A 1 107 ? 9.383 4.754 14.078 1 97.62 107 ALA A C 1
ATOM 840 O O . ALA A 1 107 ? 8.562 5.094 14.938 1 97.62 107 ALA A O 1
ATOM 841 N N . CYS A 1 108 ? 9.5 3.516 13.648 1 96.5 108 CYS A N 1
ATOM 842 C CA . CYS A 1 108 ? 8.648 2.457 14.172 1 96.5 108 CYS A CA 1
ATOM 843 C C . CYS A 1 108 ? 8.844 2.285 15.672 1 96.5 108 CYS A C 1
ATOM 845 O O . CYS A 1 108 ? 7.879 2.084 16.406 1 96.5 108 CYS A O 1
ATOM 847 N N . GLU A 1 109 ? 10.07 2.338 16.109 1 96.25 109 GLU A N 1
ATOM 848 C CA . GLU A 1 109 ? 10.359 2.264 17.531 1 96.25 109 GLU A CA 1
ATOM 849 C C . GLU A 1 109 ? 9.711 3.418 18.297 1 96.25 109 GLU A C 1
ATOM 851 O O . GLU A 1 109 ? 9.117 3.217 19.359 1 96.25 109 GLU A O 1
ATOM 856 N N . PHE A 1 110 ? 9.797 4.57 17.734 1 97.31 110 PHE A N 1
ATOM 857 C CA . PHE A 1 110 ? 9.25 5.77 18.359 1 97.31 110 PHE A CA 1
ATOM 858 C C . PHE A 1 110 ? 7.73 5.672 18.469 1 97.31 110 PHE A C 1
ATOM 860 O O . PHE A 1 110 ? 7.16 6.008 19.516 1 97.31 110 PHE A O 1
ATOM 867 N N . TYR A 1 111 ? 7.023 5.199 17.453 1 97.94 111 TYR A N 1
ATOM 868 C CA . TYR A 1 111 ? 5.566 5.176 17.391 1 97.94 111 TYR A CA 1
ATOM 869 C C . TYR A 1 111 ? 5.02 3.852 17.922 1 97.94 111 TYR A C 1
ATOM 871 O O . TYR A 1 111 ? 3.803 3.656 17.984 1 97.94 111 TYR A O 1
ATOM 879 N N . LYS A 1 112 ? 5.875 2.93 18.234 1 97 112 LYS A N 1
ATOM 880 C CA . LYS A 1 112 ? 5.527 1.61 18.75 1 97 112 LYS A CA 1
ATOM 881 C C . LYS A 1 112 ? 4.688 0.825 17.75 1 97 112 LYS A C 1
ATOM 883 O O . LYS A 1 112 ? 3.643 0.275 18.109 1 97 112 LYS A O 1
ATOM 888 N N . CYS A 1 113 ? 5.109 0.848 16.547 1 96.06 113 CYS A N 1
ATOM 889 C CA . CYS A 1 113 ? 4.539 0.015 15.5 1 96.06 113 CYS A CA 1
ATOM 890 C C . CYS A 1 113 ? 5.617 -0.81 14.812 1 96.06 113 CYS A C 1
ATOM 892 O O . CYS A 1 113 ? 6.785 -0.772 15.211 1 96.06 113 CYS A O 1
ATOM 894 N N . GLU A 1 114 ? 5.145 -1.647 13.828 1 93.88 114 GLU A N 1
ATOM 895 C CA . GLU A 1 114 ? 6.105 -2.576 13.234 1 93.88 114 GLU A CA 1
ATOM 896 C C . GLU A 1 114 ? 5.855 -2.744 11.742 1 93.88 114 GLU A C 1
ATOM 898 O O . GLU A 1 114 ? 4.707 -2.822 11.297 1 93.88 114 GLU A O 1
ATOM 903 N N . VAL A 1 115 ? 6.965 -2.68 11.031 1 93.5 115 VAL A N 1
ATOM 904 C CA . VAL A 1 115 ? 6.891 -3.098 9.633 1 93.5 115 VAL A CA 1
ATOM 905 C C . VAL A 1 115 ? 6.91 -4.625 9.547 1 93.5 115 VAL A C 1
ATOM 907 O O . VAL A 1 115 ? 7.863 -5.262 10.008 1 93.5 115 VAL A O 1
ATOM 910 N N . VAL A 1 116 ? 5.887 -5.184 8.883 1 91.81 116 VAL A N 1
ATOM 911 C CA . VAL A 1 116 ? 5.738 -6.633 8.961 1 91.81 116 VAL A CA 1
ATOM 912 C C . VAL A 1 116 ? 5.98 -7.258 7.594 1 91.81 116 VAL A C 1
ATOM 914 O O . VAL A 1 116 ? 5.973 -8.484 7.453 1 91.81 116 VAL A O 1
ATOM 917 N N . GLY A 1 117 ? 6.184 -6.484 6.559 1 89.88 117 GLY A N 1
ATOM 918 C CA . GLY A 1 117 ? 6.406 -6.988 5.211 1 89.88 117 GLY A CA 1
ATOM 919 C C . GLY A 1 117 ? 6.516 -5.883 4.176 1 89.88 117 GLY A C 1
ATOM 920 O O . GLY A 1 117 ? 6.609 -4.707 4.523 1 89.88 117 GLY A O 1
ATOM 921 N N . GLY A 1 118 ? 6.562 -6.355 2.967 1 89.12 118 GLY A N 1
ATOM 922 C CA . GLY A 1 118 ? 6.672 -5.398 1.88 1 89.12 118 GLY A CA 1
ATOM 923 C C . GLY A 1 118 ? 6.926 -6.047 0.533 1 89.12 118 GLY A C 1
ATOM 924 O O . GLY A 1 118 ? 6.68 -7.242 0.359 1 89.12 118 GLY A O 1
ATOM 925 N N . ASN A 1 119 ? 7.23 -5.184 -0.381 1 85.81 119 ASN A N 1
ATOM 926 C CA . ASN A 1 119 ? 7.527 -5.57 -1.757 1 85.81 119 ASN A CA 1
ATOM 927 C C . ASN A 1 119 ? 8.586 -4.66 -2.377 1 85.81 119 ASN A C 1
ATOM 929 O O . ASN A 1 119 ? 8.758 -3.52 -1.948 1 85.81 119 ASN A O 1
ATOM 933 N N . ILE A 1 120 ? 9.305 -5.23 -3.246 1 85.44 120 ILE A N 1
ATOM 934 C CA . ILE A 1 120 ? 10.305 -4.461 -3.979 1 85.44 120 ILE A CA 1
ATOM 935 C C . ILE A 1 120 ? 10.141 -4.703 -5.477 1 85.44 120 ILE A C 1
ATOM 937 O O . ILE A 1 120 ? 9.961 -5.84 -5.914 1 85.44 120 ILE A O 1
ATOM 941 N N . SER A 1 121 ? 10.219 -3.678 -6.203 1 86.75 121 SER A N 1
ATOM 942 C CA . SER A 1 121 ? 10.133 -3.758 -7.66 1 86.75 121 SER A CA 1
ATOM 943 C C . SER A 1 121 ? 11.078 -2.762 -8.32 1 86.75 121 SER A C 1
ATOM 945 O O . SER A 1 121 ? 11.516 -1.801 -7.691 1 86.75 121 SER A O 1
ATOM 947 N N . LYS A 1 122 ? 11.32 -3.018 -9.562 1 86.75 122 LYS A N 1
ATOM 948 C CA . LYS A 1 122 ? 12.164 -2.127 -10.344 1 86.75 122 LYS A CA 1
ATOM 949 C C . LYS A 1 122 ? 11.375 -0.926 -10.859 1 86.75 122 LYS A C 1
ATOM 951 O O . LYS A 1 122 ? 10.211 -1.059 -11.234 1 86.75 122 LYS A O 1
ATOM 956 N N . SER A 1 123 ? 12.094 0.226 -10.836 1 89.5 123 SER A N 1
ATOM 957 C CA . SER A 1 123 ? 11.539 1.458 -11.391 1 89.5 123 SER A CA 1
ATOM 958 C C . SER A 1 123 ? 12.641 2.439 -11.773 1 89.5 123 SER A C 1
ATOM 960 O O . SER A 1 123 ? 13.805 2.25 -11.406 1 89.5 123 SER A O 1
ATOM 962 N N . GLU A 1 124 ? 12.234 3.43 -12.555 1 90.38 124 GLU A N 1
ATOM 963 C CA . GLU A 1 124 ? 13.211 4.43 -12.977 1 90.38 124 GLU A CA 1
ATOM 964 C C . GLU A 1 124 ? 13.562 5.375 -11.828 1 90.38 124 GLU A C 1
ATOM 966 O O . GLU A 1 124 ? 14.688 5.863 -11.742 1 90.38 124 GLU A O 1
ATOM 971 N N . LYS A 1 125 ? 12.594 5.715 -10.977 1 93.56 125 LYS A N 1
ATOM 972 C CA . LYS A 1 125 ? 12.773 6.57 -9.812 1 93.56 125 LYS A CA 1
ATOM 973 C C . LYS A 1 125 ? 12.336 5.859 -8.531 1 93.56 125 LYS A C 1
ATOM 975 O O . LYS A 1 125 ? 11.641 4.844 -8.586 1 93.56 125 LYS A O 1
ATOM 980 N N . ILE A 1 126 ? 12.805 6.449 -7.445 1 94.56 126 ILE A N 1
ATOM 981 C CA . ILE A 1 126 ? 12.453 5.848 -6.164 1 94.56 126 ILE A CA 1
ATOM 982 C C . ILE A 1 126 ? 10.984 6.141 -5.848 1 94.56 126 ILE A C 1
ATOM 984 O O . ILE A 1 126 ? 10.539 7.289 -5.938 1 94.56 126 ILE A O 1
ATOM 988 N N . GLY A 1 127 ? 10.227 5.164 -5.629 1 95.25 127 GLY A N 1
ATOM 989 C CA . GLY A 1 127 ? 8.867 5.254 -5.113 1 95.25 127 GLY A CA 1
ATOM 990 C C . GLY A 1 127 ? 8.656 4.453 -3.842 1 95.25 127 GLY A C 1
ATOM 991 O O . GLY A 1 127 ? 9.062 3.291 -3.76 1 95.25 127 GLY A O 1
ATOM 992 N N . ILE A 1 128 ? 8.078 5.121 -2.859 1 96.38 128 ILE A N 1
ATOM 993 C CA . ILE A 1 128 ? 7.824 4.492 -1.568 1 96.38 128 ILE A CA 1
ATOM 994 C C . ILE A 1 128 ? 6.324 4.496 -1.275 1 96.38 128 ILE A C 1
ATOM 996 O O . ILE A 1 128 ? 5.695 5.559 -1.243 1 96.38 128 ILE A O 1
ATOM 1000 N N . SER A 1 129 ? 5.73 3.393 -1.168 1 95.94 129 SER A N 1
ATOM 1001 C CA . SER A 1 129 ? 4.34 3.277 -0.742 1 95.94 129 SER A CA 1
ATOM 1002 C C . SER A 1 129 ? 4.23 2.572 0.606 1 95.94 129 SER A C 1
ATOM 1004 O O . SER A 1 129 ? 4.715 1.45 0.767 1 95.94 129 SER A O 1
ATOM 1006 N N . VAL A 1 130 ? 3.633 3.248 1.542 1 97.19 130 VAL A N 1
ATOM 1007 C CA . VAL A 1 130 ? 3.477 2.676 2.875 1 97.19 130 VAL A CA 1
ATOM 1008 C C . VAL A 1 130 ? 1.996 2.443 3.166 1 97.19 130 VAL A C 1
ATOM 1010 O O . VAL A 1 130 ? 1.154 3.289 2.854 1 97.19 130 VAL A O 1
ATOM 1013 N N . PHE A 1 131 ? 1.692 1.284 3.611 1 96.31 131 PHE A N 1
ATOM 1014 C CA . PHE A 1 131 ? 0.39 0.913 4.152 1 96.31 131 PHE A CA 1
ATOM 1015 C C . PHE A 1 131 ? 0.462 0.73 5.664 1 96.31 131 PHE A C 1
ATOM 1017 O O . PHE A 1 131 ? 1.377 0.08 6.172 1 96.31 131 PHE A O 1
ATOM 1024 N N . LEU A 1 132 ? -0.457 1.339 6.367 1 97.75 132 LEU A N 1
ATOM 1025 C CA . LEU A 1 132 ? -0.436 1.262 7.824 1 97.75 132 LEU A CA 1
ATOM 1026 C C . LEU A 1 132 ? -1.811 0.888 8.367 1 97.75 132 LEU A C 1
ATOM 1028 O O . LEU A 1 132 ? -2.828 1.418 7.914 1 97.75 132 LEU A O 1
ATOM 1032 N N . VAL A 1 133 ? -1.84 -0.12 9.281 1 97.31 133 VAL A N 1
ATOM 1033 C CA . VAL A 1 133 ? -3.025 -0.49 10.047 1 97.31 133 VAL A CA 1
ATOM 1034 C C . VAL A 1 133 ? -2.926 0.081 11.453 1 97.31 133 VAL A C 1
ATOM 1036 O O . VAL A 1 133 ? -1.903 -0.076 12.125 1 97.31 133 VAL A O 1
ATOM 1039 N N . GLY A 1 134 ? -3.914 0.779 11.82 1 97.38 134 GLY A N 1
ATOM 1040 C CA . GLY A 1 134 ? -4.074 1.199 13.203 1 97.38 134 GLY A CA 1
ATOM 1041 C C . GLY A 1 134 ? -5.352 0.688 13.844 1 97.38 134 GLY A C 1
ATOM 1042 O O . GLY A 1 134 ? -6.148 0.012 13.188 1 97.38 134 GLY A O 1
ATOM 1043 N N . GLU A 1 135 ? -5.508 0.936 15.109 1 96.5 135 GLU A N 1
ATOM 1044 C CA . GLU A 1 135 ? -6.719 0.559 15.836 1 96.5 135 GLU A CA 1
ATOM 1045 C C . GLU A 1 135 ? -7.234 1.716 16.688 1 96.5 135 GLU A C 1
ATOM 1047 O O . GLU A 1 135 ? -6.457 2.566 17.125 1 96.5 135 GLU A O 1
ATOM 1052 N N . THR A 1 136 ? -8.508 1.768 16.812 1 96.31 136 THR A N 1
ATOM 1053 C CA . THR A 1 136 ? -9.102 2.781 17.688 1 96.31 136 THR A CA 1
ATOM 1054 C C . THR A 1 136 ? -10.367 2.25 18.344 1 96.31 136 THR A C 1
ATOM 1056 O O . THR A 1 136 ? -11.039 1.374 17.797 1 96.31 136 THR A O 1
ATOM 1059 N N . GLU A 1 137 ? -10.648 2.766 19.516 1 94.25 137 GLU A N 1
ATOM 1060 C CA . GLU A 1 137 ? -11.914 2.473 20.188 1 94.25 137 GLU A CA 1
ATOM 1061 C C . GLU A 1 137 ? -13.039 3.369 19.672 1 94.25 137 GLU A C 1
ATOM 1063 O O . GLU A 1 137 ? -14.203 2.965 19.656 1 94.25 137 GLU A O 1
ATOM 1068 N N . ARG A 1 138 ? -12.641 4.535 19.281 1 95.31 138 ARG A N 1
ATOM 1069 C CA . ARG A 1 138 ? -13.586 5.512 18.75 1 95.31 138 ARG A CA 1
ATOM 1070 C C . ARG A 1 138 ? -12.992 6.25 17.562 1 95.31 138 ARG A C 1
ATOM 1072 O O . ARG A 1 138 ? -11.984 6.945 17.688 1 95.31 138 ARG A O 1
ATOM 1079 N N . PHE A 1 139 ? -13.617 6.094 16.453 1 95.69 139 PHE A N 1
ATOM 1080 C CA . PHE A 1 139 ? -13.195 6.766 15.234 1 95.69 139 PHE A CA 1
ATOM 1081 C C . PHE A 1 139 ? -13.648 8.219 15.234 1 95.69 139 PHE A C 1
ATOM 1083 O O . PHE A 1 139 ? -14.82 8.508 15.461 1 95.69 139 PHE A O 1
ATOM 1090 N N . VAL A 1 140 ? -12.75 9.125 15.055 1 96.88 140 VAL A N 1
ATOM 1091 C CA . VAL A 1 140 ? -13.055 10.539 14.891 1 96.88 140 VAL A CA 1
ATOM 1092 C C . VAL A 1 140 ? -12.719 10.984 13.469 1 96.88 140 VAL A C 1
ATOM 1094 O O . VAL A 1 140 ? -11.547 11.055 13.086 1 96.88 140 VAL A O 1
ATOM 1097 N N . GLY A 1 141 ? -13.703 11.266 12.703 1 95.69 141 GLY A N 1
ATOM 1098 C CA . GLY A 1 141 ? -13.516 11.672 11.32 1 95.69 141 GLY A CA 1
ATOM 1099 C C . GLY A 1 141 ? -13.617 13.172 11.117 1 95.69 141 GLY A C 1
ATOM 1100 O O . GLY A 1 141 ? -13.5 13.945 12.078 1 95.69 141 GLY A O 1
ATOM 1101 N N . ARG A 1 142 ? -13.781 13.578 9.898 1 94.62 142 ARG A N 1
ATOM 1102 C CA . ARG A 1 142 ? -13.82 14.984 9.523 1 94.62 142 ARG A CA 1
ATOM 1103 C C . ARG A 1 142 ? -15.242 15.531 9.578 1 94.62 142 ARG A C 1
ATOM 1105 O O . ARG A 1 142 ? -15.453 16.734 9.492 1 94.62 142 ARG A O 1
ATOM 1112 N N . ASP A 1 143 ? -16.203 14.742 9.797 1 94.5 143 ASP A N 1
ATOM 1113 C CA . ASP A 1 143 ? -17.594 15.133 9.562 1 94.5 143 ASP A CA 1
ATOM 1114 C C . ASP A 1 143 ? -18.297 15.461 10.883 1 94.5 143 ASP A C 1
ATOM 1116 O O . ASP A 1 143 ? -19.5 15.703 10.898 1 94.5 143 ASP A O 1
ATOM 1120 N N . GLY A 1 144 ? -17.594 15.57 11.938 1 96.25 144 GLY A N 1
ATOM 1121 C CA . GLY A 1 144 ? -18.281 15.625 13.219 1 96.25 144 GLY A CA 1
ATOM 1122 C C . GLY A 1 144 ? -18.219 16.984 13.875 1 96.25 144 GLY A C 1
ATOM 1123 O O . GLY A 1 144 ? -18.625 17.156 15.023 1 96.25 144 GLY A O 1
ATOM 1124 N N . ALA A 1 145 ? -17.703 18 13.172 1 97.69 145 ALA A N 1
ATOM 1125 C CA . ALA A 1 145 ? -17.625 19.328 13.781 1 97.69 145 ALA A CA 1
ATOM 1126 C C . ALA A 1 145 ? -19.016 19.859 14.117 1 97.69 145 ALA A C 1
ATOM 1128 O O . ALA A 1 145 ? -19.969 19.672 13.344 1 97.69 145 ALA A O 1
ATOM 1129 N N . ARG A 1 146 ? -19.156 20.469 15.273 1 97.94 146 ARG A N 1
ATOM 1130 C CA . ARG A 1 146 ? -20.453 20.953 15.742 1 97.94 146 ARG A CA 1
ATOM 1131 C C . ARG A 1 146 ? -20.453 22.469 15.906 1 97.94 146 ARG A C 1
ATOM 1133 O O . ARG A 1 146 ? -19.422 23.047 16.266 1 97.94 146 ARG A O 1
ATOM 1140 N N . LEU A 1 147 ? -21.656 22.984 15.688 1 98.06 147 LEU A N 1
ATOM 1141 C CA . LEU A 1 147 ? -21.812 24.406 15.945 1 98.06 147 LEU A CA 1
ATOM 1142 C C . LEU A 1 147 ? -21.406 24.766 17.375 1 98.06 147 LEU A C 1
ATOM 1144 O O . LEU A 1 147 ? -21.812 24.078 18.312 1 98.06 147 LEU A O 1
ATOM 1148 N N . GLY A 1 148 ? -20.531 25.766 17.438 1 97.75 148 GLY A N 1
ATOM 1149 C CA . GLY A 1 148 ? -20.094 26.203 18.766 1 97.75 148 GLY A CA 1
ATOM 1150 C C . GLY A 1 148 ? -18.766 25.609 19.188 1 97.75 148 GLY A C 1
ATOM 1151 O O . GLY A 1 148 ? -18.141 26.094 20.125 1 97.75 148 GLY A O 1
ATOM 1152 N N . ASP A 1 149 ? -18.297 24.547 18.5 1 98.5 149 ASP A N 1
ATOM 1153 C CA . ASP A 1 149 ? -16.969 24 18.781 1 98.5 149 ASP A CA 1
ATOM 1154 C C . ASP A 1 149 ? -15.891 25.047 18.562 1 98.5 149 ASP A C 1
ATOM 1156 O O . ASP A 1 149 ? -16.016 25.906 17.688 1 98.5 149 ASP A O 1
ATOM 1160 N N . SER A 1 150 ? -14.914 24.953 19.391 1 98.69 150 SER A N 1
ATOM 1161 C CA . SER A 1 150 ? -13.672 25.656 19.078 1 98.69 150 SER A CA 1
ATOM 1162 C C . SER A 1 150 ? -12.836 24.859 18.078 1 98.69 150 SER A C 1
ATOM 1164 O O . SER A 1 150 ? -12.93 23.641 18.016 1 98.69 150 SER A O 1
ATOM 1166 N N . VAL A 1 151 ? -12.094 25.578 17.25 1 98.81 151 VAL A N 1
ATOM 1167 C CA . VAL A 1 151 ? -11.148 24.984 16.312 1 98.81 151 VAL A CA 1
ATOM 1168 C C . VAL A 1 151 ? -9.734 25.047 16.891 1 98.81 151 VAL A C 1
ATOM 1170 O O . VAL A 1 151 ? -9.266 26.125 17.266 1 98.81 151 VAL A O 1
ATOM 1173 N N . PHE A 1 152 ? -9.109 23.906 16.938 1 98.81 152 PHE A N 1
ATOM 1174 C CA . PHE A 1 152 ? -7.785 23.828 17.547 1 98.81 152 PHE A CA 1
ATOM 1175 C C . PHE A 1 152 ? -6.773 23.281 16.547 1 98.81 152 PHE A C 1
ATOM 1177 O O . PHE A 1 152 ? -7.137 22.531 15.633 1 98.81 152 PHE A O 1
ATOM 1184 N N . VAL A 1 153 ? -5.531 23.672 16.734 1 98.75 153 VAL A N 1
ATOM 1185 C CA . VAL A 1 153 ? -4.414 23.031 16.047 1 98.75 153 VAL A CA 1
ATOM 1186 C C . VAL A 1 153 ? -3.342 22.641 17.062 1 98.75 153 VAL A C 1
ATOM 1188 O O . VAL A 1 153 ? -3.219 23.266 18.125 1 98.75 153 VAL A O 1
ATOM 1191 N N . SER A 1 154 ? -2.643 21.578 16.766 1 98.62 154 SER A N 1
ATOM 1192 C CA . SER A 1 154 ? -1.478 21.219 17.562 1 98.62 154 SER A CA 1
ATOM 1193 C C . SER A 1 154 ? -0.221 21.922 17.047 1 98.62 154 SER A C 1
ATOM 1195 O O . SER A 1 154 ? -0.101 22.188 15.859 1 98.62 154 SER A O 1
ATOM 1197 N N . GLY A 1 155 ? 0.683 22.25 17.953 1 98.06 155 GLY A N 1
ATOM 1198 C CA . GLY A 1 155 ? 2.004 22.734 17.594 1 98.06 155 GLY A CA 1
ATOM 1199 C C . GLY A 1 155 ? 1.968 24.016 16.781 1 98.06 155 GLY A C 1
ATOM 1200 O O . GLY A 1 155 ? 1.049 24.828 16.938 1 98.06 155 GLY A O 1
ATOM 1201 N N . THR A 1 156 ? 3.027 24.328 16.047 1 98.44 156 THR A N 1
ATOM 1202 C CA . THR A 1 156 ? 3.152 25.516 15.211 1 98.44 156 THR A CA 1
ATOM 1203 C C . THR A 1 156 ? 2.926 25.172 13.742 1 98.44 156 THR A C 1
ATOM 1205 O O . THR A 1 156 ? 3.053 24 13.344 1 98.44 156 THR A O 1
ATOM 1208 N N . LEU A 1 157 ? 2.549 26.094 12.992 1 98.25 157 LEU A N 1
ATOM 1209 C CA . LEU A 1 157 ? 2.213 25.891 11.586 1 98.25 157 LEU A CA 1
ATOM 1210 C C . LEU A 1 157 ? 3.143 26.688 10.68 1 98.25 157 LEU A C 1
ATOM 1212 O O . LEU A 1 157 ? 3.621 27.766 11.062 1 98.25 157 LEU A O 1
ATOM 1216 N N . GLY A 1 158 ? 3.367 26.141 9.523 1 98.12 158 GLY A N 1
ATOM 1217 C CA . GLY A 1 158 ? 4.094 26.859 8.492 1 98.12 158 GLY A CA 1
ATOM 1218 C C . GLY A 1 158 ? 5.57 26.516 8.445 1 98.12 158 GLY A C 1
ATOM 1219 O O . GLY A 1 158 ? 6.262 26.828 7.477 1 98.12 158 GLY A O 1
ATOM 1220 N N . ASP A 1 159 ? 6.094 25.828 9.43 1 98.38 159 ASP A N 1
ATOM 1221 C CA . ASP A 1 159 ? 7.52 25.531 9.539 1 98.38 159 ASP A CA 1
ATOM 1222 C C . ASP A 1 159 ? 7.996 24.672 8.375 1 98.38 159 ASP A C 1
ATOM 1224 O O . ASP A 1 159 ? 9.078 24.906 7.82 1 98.38 159 ASP A O 1
ATOM 1228 N N . SER A 1 160 ? 7.203 23.672 8.031 1 97.69 160 SER A N 1
ATOM 1229 C CA . SER A 1 160 ? 7.605 22.719 7 1 97.69 160 SER A CA 1
ATOM 1230 C C . SER A 1 160 ? 7.801 23.406 5.652 1 97.69 160 SER A C 1
ATOM 1232 O O . SER A 1 160 ? 8.773 23.141 4.945 1 97.69 160 SER A O 1
ATOM 1234 N N . ARG A 1 161 ? 6.867 24.312 5.277 1 96.88 161 ARG A N 1
ATOM 1235 C CA . ARG A 1 161 ? 6.988 25.047 4.02 1 96.88 161 ARG A CA 1
ATOM 1236 C C . ARG A 1 161 ? 8.281 25.859 3.984 1 96.88 161 ARG A C 1
ATOM 1238 O O . ARG A 1 161 ? 8.977 25.875 2.969 1 96.88 161 ARG A O 1
ATOM 1245 N N . ALA A 1 162 ? 8.523 26.547 5.043 1 98.12 162 ALA A N 1
ATOM 1246 C CA . ALA A 1 162 ? 9.766 27.297 5.125 1 98.12 162 ALA A CA 1
ATOM 1247 C C . ALA A 1 162 ? 10.977 26.391 4.965 1 98.12 162 ALA A C 1
ATOM 1249 O O . ALA A 1 162 ? 11.938 26.734 4.277 1 98.12 162 ALA A O 1
ATOM 1250 N N . GLY A 1 163 ? 10.922 25.219 5.633 1 97.81 163 GLY A N 1
ATOM 1251 C CA . GLY A 1 163 ? 11.992 24.25 5.492 1 97.81 163 GLY A CA 1
ATOM 1252 C C . GLY A 1 163 ? 12.211 23.812 4.055 1 97.81 163 GLY A C 1
ATOM 1253 O O . GLY A 1 163 ? 13.352 23.703 3.607 1 97.81 163 GLY A O 1
ATOM 1254 N N . LEU A 1 164 ? 11.156 23.562 3.348 1 96 164 LEU A N 1
ATOM 1255 C CA . LEU A 1 164 ? 11.242 23.172 1.946 1 96 164 LEU A CA 1
ATOM 1256 C C . LEU A 1 164 ? 11.914 24.266 1.117 1 96 164 LEU A C 1
ATOM 1258 O O . LEU A 1 164 ? 12.789 23.984 0.3 1 96 164 LEU A O 1
ATOM 1262 N N . GLU A 1 165 ? 11.453 25.5 1.282 1 96.44 165 GLU A N 1
ATOM 1263 C CA . GLU A 1 165 ? 12.031 26.609 0.53 1 96.44 165 GLU A CA 1
ATOM 1264 C C . GLU A 1 165 ? 13.523 26.75 0.798 1 96.44 165 GLU A C 1
ATOM 1266 O O . GLU A 1 165 ? 14.305 27 -0.121 1 96.44 165 GLU A O 1
ATOM 1271 N N . LEU A 1 166 ? 13.898 26.594 2.055 1 97.06 166 LEU A N 1
ATOM 1272 C CA . LEU A 1 166 ? 15.305 26.656 2.416 1 97.06 166 LEU A CA 1
ATOM 1273 C C . LEU A 1 166 ? 16.109 25.578 1.697 1 97.06 166 LEU A C 1
ATOM 1275 O O . LEU A 1 166 ? 17.188 25.844 1.188 1 97.06 166 LEU A O 1
ATOM 1279 N N . LEU A 1 167 ? 15.586 24.359 1.657 1 94.75 167 LEU A N 1
ATOM 1280 C CA . LEU A 1 167 ? 16.234 23.25 0.971 1 94.75 167 LEU A CA 1
ATOM 1281 C C . LEU A 1 167 ? 16.438 23.578 -0.506 1 94.75 167 LEU A C 1
ATOM 1283 O O . LEU A 1 167 ? 17.484 23.25 -1.075 1 94.75 167 LEU A O 1
ATOM 1287 N N . LEU A 1 168 ? 15.469 24.188 -1.099 1 93.19 168 LEU A N 1
ATOM 1288 C CA . LEU A 1 168 ? 15.492 24.469 -2.529 1 93.19 168 LEU A CA 1
ATOM 1289 C C . LEU A 1 168 ? 16.484 25.578 -2.842 1 93.19 168 LEU A C 1
ATOM 1291 O O . LEU A 1 168 ? 16.891 25.75 -3.996 1 93.19 168 LEU A O 1
ATOM 1295 N N . MET A 1 169 ? 16.859 26.359 -1.822 1 94.38 169 MET A N 1
ATOM 1296 C CA . MET A 1 169 ? 17.859 27.391 -2.004 1 94.38 169 MET A CA 1
ATOM 1297 C C . MET A 1 169 ? 19.25 26.781 -2.189 1 94.38 169 MET A C 1
ATOM 1299 O O . MET A 1 169 ? 20.156 27.438 -2.729 1 94.38 169 MET A O 1
ATOM 1303 N N . GLU A 1 170 ? 19.438 25.594 -1.688 1 93.06 170 GLU A N 1
ATOM 1304 C CA . GLU A 1 170 ? 20.688 24.875 -1.821 1 93.06 170 GLU A CA 1
ATOM 1305 C C . GLU A 1 170 ? 21.875 25.719 -1.349 1 93.06 170 GLU A C 1
ATOM 1307 O O . GLU A 1 170 ? 22.859 25.875 -2.072 1 93.06 170 GLU A O 1
ATOM 1312 N N . LYS A 1 171 ? 21.703 26.203 -0.186 1 93.62 171 LYS A N 1
ATOM 1313 C CA . LYS A 1 171 ? 22.766 27.031 0.393 1 93.62 171 LYS A CA 1
ATOM 1314 C C . LYS A 1 171 ? 23.938 26.156 0.833 1 93.62 171 LYS A C 1
ATOM 1316 O O . LYS A 1 171 ? 23.781 24.969 1.082 1 93.62 171 LYS A O 1
ATOM 1321 N N . GLU A 1 172 ? 25.062 26.719 0.912 1 93.81 172 GLU A N 1
ATOM 1322 C CA . GLU A 1 172 ? 26.25 26.016 1.391 1 93.81 172 GLU A CA 1
ATOM 1323 C C . GLU A 1 172 ? 26.188 25.781 2.896 1 93.81 172 GLU A C 1
ATOM 1325 O O . GLU A 1 172 ? 26.688 24.781 3.396 1 93.81 172 GLU A O 1
ATOM 1330 N N . GLU A 1 173 ? 25.594 26.859 3.547 1 95.12 173 GLU A N 1
ATOM 1331 C CA . GLU A 1 173 ? 25.453 26.781 4.996 1 95.12 173 GLU A CA 1
ATOM 1332 C C . GLU A 1 173 ? 24.109 27.344 5.453 1 95.12 173 GLU A C 1
ATOM 1334 O O . GLU A 1 173 ? 23.594 28.297 4.863 1 95.12 173 GLU A O 1
ATOM 1339 N N . TYR A 1 174 ? 23.656 26.75 6.504 1 96.94 174 TYR A N 1
ATOM 1340 C CA . TYR A 1 174 ? 22.391 27.188 7.082 1 96.94 174 TYR A CA 1
ATOM 1341 C C . TYR A 1 174 ? 22.578 27.609 8.531 1 96.94 174 TYR A C 1
ATOM 1343 O O . TYR A 1 174 ? 23.359 27.016 9.266 1 96.94 174 TYR A O 1
ATOM 1351 N N . GLU A 1 175 ? 21.875 28.625 8.898 1 97.69 175 GLU A N 1
ATOM 1352 C CA . GLU A 1 175 ? 21.828 29.047 10.297 1 97.69 175 GLU A CA 1
ATOM 1353 C C . GLU A 1 175 ? 21.016 28.062 11.141 1 97.69 175 GLU A C 1
ATOM 1355 O O . GLU A 1 175 ? 20.203 27.297 10.609 1 97.69 175 GLU A O 1
ATOM 1360 N N . PRO A 1 176 ? 21.219 28.109 12.453 1 97.44 176 PRO A N 1
ATOM 1361 C CA . PRO A 1 176 ? 20.531 27.141 13.32 1 97.44 176 PRO A CA 1
ATOM 1362 C C . PRO A 1 176 ? 19.016 27.172 13.148 1 97.44 176 PRO A C 1
ATOM 1364 O O . PRO A 1 176 ? 18.375 26.125 13.07 1 97.44 176 PRO A O 1
ATOM 1367 N N . PHE A 1 177 ? 18.406 28.281 13.125 1 97.56 177 PHE A N 1
ATOM 1368 C CA . PHE A 1 177 ? 16.953 28.359 12.977 1 97.56 177 PHE A CA 1
ATOM 1369 C C . PHE A 1 177 ? 16.516 27.797 11.633 1 97.56 177 PHE A C 1
ATOM 1371 O O . PHE A 1 177 ? 15.438 27.234 11.508 1 97.56 177 PHE A O 1
ATOM 1378 N N . GLU A 1 178 ? 17.359 27.953 10.625 1 98.25 178 GLU A N 1
ATOM 1379 C CA . GLU A 1 178 ? 17.062 27.391 9.305 1 98.25 178 GLU A CA 1
ATOM 1380 C C . GLU A 1 178 ? 17.125 25.859 9.336 1 98.25 178 GLU A C 1
ATOM 1382 O O . GLU A 1 178 ? 16.266 25.203 8.742 1 98.25 178 GLU A O 1
ATOM 1387 N N . LEU A 1 179 ? 18.109 25.406 10.055 1 97.75 179 LEU A N 1
ATOM 1388 C CA . LEU A 1 179 ? 18.25 23.953 10.172 1 97.75 179 LEU A CA 1
ATOM 1389 C C . LEU A 1 179 ? 17.031 23.344 10.875 1 97.75 179 LEU A C 1
ATOM 1391 O O . LEU A 1 179 ? 16.594 22.25 10.523 1 97.75 179 LEU A O 1
ATOM 1395 N N . ALA A 1 180 ? 16.547 24.062 11.82 1 98 180 ALA A N 1
ATOM 1396 C CA . ALA A 1 180 ? 15.367 23.609 12.539 1 98 180 ALA A CA 1
ATOM 1397 C C . ALA A 1 180 ? 14.156 23.516 11.609 1 98 180 ALA A C 1
ATOM 1399 O O . ALA A 1 180 ? 13.375 22.562 11.695 1 98 180 ALA A O 1
ATOM 1400 N N . LEU A 1 181 ? 13.992 24.484 10.75 1 98.38 181 LEU A N 1
ATOM 1401 C CA . LEU A 1 181 ? 12.891 24.484 9.797 1 98.38 181 LEU A CA 1
ATOM 1402 C C . LEU A 1 181 ? 13.055 23.375 8.773 1 98.38 181 LEU A C 1
ATOM 1404 O O . LEU A 1 181 ? 12.078 22.703 8.406 1 98.38 181 LEU A O 1
ATOM 1408 N N . ILE A 1 182 ? 14.258 23.156 8.344 1 97.62 182 ILE A N 1
ATOM 1409 C CA . ILE A 1 182 ? 14.555 22.094 7.402 1 97.62 182 ILE A CA 1
ATOM 1410 C C . ILE A 1 182 ? 14.219 20.734 8.031 1 97.62 182 ILE A C 1
ATOM 1412 O O . ILE A 1 182 ? 13.633 19.875 7.379 1 97.62 182 ILE A O 1
ATOM 1416 N N . GLN A 1 183 ? 14.547 20.594 9.289 1 97.06 183 GLN A N 1
ATOM 1417 C CA . GLN A 1 183 ? 14.258 19.359 10 1 97.06 183 GLN A CA 1
ATOM 1418 C C . GLN A 1 183 ? 12.758 19.094 10.07 1 97.06 183 GLN A C 1
ATOM 1420 O O . GLN A 1 183 ? 12.312 17.953 9.945 1 97.06 183 GLN A O 1
ATOM 1425 N N . ARG A 1 184 ? 12 20.141 10.234 1 97.19 184 ARG A N 1
ATOM 1426 C CA . ARG A 1 184 ? 10.547 20 10.297 1 97.19 184 ARG A CA 1
ATOM 1427 C C . ARG A 1 184 ? 9.992 19.453 8.992 1 97.19 184 ARG A C 1
ATOM 1429 O O . ARG A 1 184 ? 9.008 18.703 8.992 1 97.19 184 ARG A O 1
ATOM 1436 N N . HIS A 1 185 ? 10.602 19.828 7.91 1 97 185 HIS A N 1
ATOM 1437 C CA . HIS A 1 185 ? 10.156 19.359 6.602 1 97 185 HIS A CA 1
ATOM 1438 C C . HIS A 1 185 ? 10.625 17.922 6.34 1 97 185 HIS A C 1
ATOM 1440 O O . HIS A 1 185 ? 9.852 17.094 5.848 1 97 185 HIS A O 1
ATOM 1446 N N . LEU A 1 186 ? 11.836 17.578 6.727 1 96.56 186 LEU A N 1
ATOM 1447 C CA . LEU A 1 186 ? 12.461 16.312 6.371 1 96.56 186 LEU A CA 1
ATOM 1448 C C . LEU A 1 186 ? 12.023 15.203 7.328 1 96.56 186 LEU A C 1
ATOM 1450 O O . LEU A 1 186 ? 11.93 14.039 6.938 1 96.56 186 LEU A O 1
ATOM 1454 N N . ARG A 1 187 ? 11.797 15.609 8.594 1 96.38 187 ARG A N 1
ATOM 1455 C CA . ARG A 1 187 ? 11.508 14.625 9.633 1 96.38 187 ARG A CA 1
ATOM 1456 C C . ARG A 1 187 ? 10.297 15.031 10.461 1 96.38 187 ARG A C 1
ATOM 1458 O O . ARG A 1 187 ? 10.398 15.219 11.672 1 96.38 187 ARG A O 1
ATOM 1465 N N . PRO A 1 188 ? 9.188 15.078 9.766 1 96.94 188 PRO A N 1
ATOM 1466 C CA . PRO A 1 188 ? 8 15.406 10.547 1 96.94 188 PRO A CA 1
ATOM 1467 C C . PRO A 1 188 ? 7.711 14.383 11.641 1 96.94 188 PRO A C 1
ATOM 1469 O O . PRO A 1 188 ? 8.016 13.195 11.477 1 96.94 188 PRO A O 1
ATOM 1472 N N . THR A 1 189 ? 7.203 14.844 12.711 1 96.81 189 THR A N 1
ATOM 1473 C CA . THR A 1 189 ? 6.812 13.961 13.805 1 96.81 189 THR A CA 1
ATOM 1474 C C . THR A 1 189 ? 5.305 14.008 14.023 1 96.81 189 THR A C 1
ATOM 1476 O O . THR A 1 189 ? 4.746 15.062 14.336 1 96.81 189 THR A O 1
ATOM 1479 N N . ALA A 1 190 ? 4.676 12.836 13.805 1 97.69 190 ALA A N 1
ATOM 1480 C CA . ALA A 1 190 ? 3.242 12.727 14.07 1 97.69 190 ALA A CA 1
ATOM 1481 C C . ALA A 1 190 ? 2.939 12.938 15.547 1 97.69 190 ALA A C 1
ATOM 1483 O O . ALA A 1 190 ? 3.756 12.602 16.406 1 97.69 190 ALA A O 1
ATOM 1484 N N . ARG A 1 191 ? 1.796 13.414 15.844 1 97.81 191 ARG A N 1
ATOM 1485 C CA . ARG A 1 191 ? 1.457 13.836 17.203 1 97.81 191 ARG A CA 1
ATOM 1486 C C . ARG A 1 191 ? 0.83 12.688 17.984 1 97.81 191 ARG A C 1
ATOM 1488 O O . ARG A 1 191 ? -0.312 12.789 18.438 1 97.81 191 ARG A O 1
ATOM 1495 N N . ILE A 1 192 ? 1.614 11.734 18.281 1 97 192 ILE A N 1
ATOM 1496 C CA . ILE A 1 192 ? 1.17 10.539 19 1 97 192 ILE A CA 1
ATOM 1497 C C . ILE A 1 192 ? 0.709 10.922 20.406 1 97 192 ILE A C 1
ATOM 1499 O O . ILE A 1 192 ? -0.097 10.211 21.016 1 97 192 ILE A O 1
ATOM 1503 N N . ASP A 1 193 ? 1.154 12.016 20.938 1 97.12 193 ASP A N 1
ATOM 1504 C CA . ASP A 1 193 ? 0.795 12.492 22.266 1 97.12 193 ASP A CA 1
ATOM 1505 C C . ASP A 1 193 ? -0.658 12.961 22.312 1 97.12 193 ASP A C 1
ATOM 1507 O O . ASP A 1 193 ? -1.223 13.156 23.391 1 97.12 193 ASP A O 1
ATOM 1511 N N . TYR A 1 194 ? -1.297 13.102 21.172 1 98.06 194 TYR A N 1
ATOM 1512 C CA . TYR A 1 194 ? -2.652 13.641 21.125 1 98.06 194 TYR A CA 1
ATOM 1513 C C . TYR A 1 194 ? -3.678 12.523 21 1 98.06 194 TYR A C 1
ATOM 1515 O O . TYR A 1 194 ? -4.887 12.766 21.047 1 98.06 194 TYR A O 1
ATOM 1523 N N . VAL A 1 195 ? -3.355 11.281 20.828 1 97.44 195 VAL A N 1
ATOM 1524 C CA . VAL A 1 195 ? -4.254 10.195 20.453 1 97.44 195 VAL A CA 1
ATOM 1525 C C . VAL A 1 195 ? -5.406 10.109 21.453 1 97.44 195 VAL A C 1
ATOM 1527 O O . VAL A 1 195 ? -6.574 10.07 21.062 1 97.44 195 VAL A O 1
ATOM 1530 N N . LYS A 1 196 ? -5.102 10.117 22.719 1 96.94 196 LYS A N 1
ATOM 1531 C CA . LYS A 1 196 ? -6.129 9.969 23.734 1 96.94 196 LYS A CA 1
ATOM 1532 C C . LYS A 1 196 ? -7.074 11.164 23.75 1 96.94 196 LYS A C 1
ATOM 1534 O O . LYS A 1 196 ? -8.281 11.008 23.938 1 96.94 196 LYS A O 1
ATOM 1539 N N . HIS A 1 197 ? -6.477 12.305 23.594 1 98.12 197 HIS A N 1
ATOM 1540 C CA . HIS A 1 197 ? -7.301 13.508 23.594 1 98.12 197 HIS A CA 1
ATOM 1541 C C . HIS A 1 197 ? -8.266 13.508 22.406 1 98.12 197 HIS A C 1
ATOM 1543 O O . HIS A 1 197 ? -9.445 13.828 22.562 1 98.12 197 HIS A O 1
ATOM 1549 N N . ILE A 1 198 ? -7.77 13.156 21.234 1 98.25 198 ILE A N 1
ATOM 1550 C CA . ILE A 1 198 ? -8.609 13.109 20.031 1 98.25 198 ILE A CA 1
ATOM 1551 C C . ILE A 1 198 ? -9.703 12.062 20.203 1 98.25 198 ILE A C 1
ATOM 1553 O O . ILE A 1 198 ? -10.883 12.344 19.984 1 98.25 198 ILE A O 1
ATOM 1557 N N . GLN A 1 199 ? -9.344 10.945 20.609 1 96.81 199 GLN A N 1
ATOM 1558 C CA . GLN A 1 199 ? -10.266 9.828 20.766 1 96.81 199 GLN A CA 1
ATOM 1559 C C . GLN A 1 199 ? -11.383 10.164 21.75 1 96.81 199 GLN A C 1
ATOM 1561 O O . GLN A 1 199 ? -12.555 9.852 21.5 1 96.81 199 GLN A O 1
ATOM 1566 N N . LYS A 1 200 ? -11.07 10.844 22.781 1 96.88 200 LYS A N 1
ATOM 1567 C CA . LYS A 1 200 ? -12.016 11.031 23.875 1 96.88 200 LYS A CA 1
ATOM 1568 C C . LYS A 1 200 ? -12.844 12.297 23.672 1 96.88 200 LYS A C 1
ATOM 1570 O O . LYS A 1 200 ? -14.031 12.328 24.016 1 96.88 200 LYS A O 1
ATOM 1575 N N . TYR A 1 201 ? -12.203 13.336 23.047 1 97.75 201 TYR A N 1
ATOM 1576 C CA . TYR A 1 201 ? -12.852 14.633 23.234 1 97.75 201 TYR A CA 1
ATOM 1577 C C . TYR A 1 201 ? -13.164 15.273 21.875 1 97.75 201 TYR A C 1
ATOM 1579 O O . TYR A 1 201 ? -14.016 16.156 21.797 1 97.75 201 TYR A O 1
ATOM 1587 N N . ALA A 1 202 ? -12.453 14.922 20.828 1 98.44 202 ALA A N 1
ATOM 1588 C CA . ALA A 1 202 ? -12.617 15.633 19.562 1 98.44 202 ALA A CA 1
ATOM 1589 C C . ALA A 1 202 ? -13.93 15.234 18.875 1 98.44 202 ALA A C 1
ATOM 1591 O O . ALA A 1 202 ? -14.32 14.07 18.906 1 98.44 202 ALA A O 1
ATOM 1592 N N . ASN A 1 203 ? -14.578 16.172 18.297 1 98.56 203 ASN A N 1
ATOM 1593 C CA . ASN A 1 203 ? -15.758 15.922 17.484 1 98.56 203 ASN A CA 1
ATOM 1594 C C . ASN A 1 203 ? -15.398 15.68 16.031 1 98.56 203 ASN A C 1
ATOM 1596 O O . ASN A 1 203 ? -16.062 14.898 15.336 1 98.56 203 ASN A O 1
ATOM 1600 N N . ALA A 1 204 ? -14.43 16.375 15.547 1 98.06 204 ALA A N 1
ATOM 1601 C CA . ALA A 1 204 ? -13.836 16.203 14.219 1 98.06 204 ALA A CA 1
ATOM 1602 C C . ALA A 1 204 ? -12.328 16.406 14.266 1 98.06 204 ALA A C 1
ATOM 1604 O O . ALA A 1 204 ? -11.82 17.172 15.086 1 98.06 204 ALA A O 1
ATOM 1605 N N . SER A 1 205 ? -11.672 15.727 13.406 1 98 205 SER A N 1
ATOM 1606 C CA . SER A 1 205 ? -10.219 15.82 13.422 1 98 205 SER A CA 1
ATOM 1607 C C . SER A 1 205 ? -9.617 15.383 12.094 1 98 205 SER A C 1
ATOM 1609 O O . SER A 1 205 ? -10.195 14.555 11.391 1 98 205 SER A O 1
ATOM 1611 N N . MET A 1 206 ? -8.484 15.906 11.742 1 96.75 206 MET A N 1
ATOM 1612 C CA . MET A 1 206 ? -7.629 15.516 10.625 1 96.75 206 MET A CA 1
ATOM 1613 C C . MET A 1 206 ? -6.219 16.062 10.805 1 96.75 206 MET A C 1
ATOM 1615 O O . MET A 1 206 ? -5.973 16.891 11.68 1 96.75 206 MET A O 1
ATOM 1619 N N . ASP A 1 207 ? -5.32 15.578 10.109 1 97 207 ASP A N 1
ATOM 1620 C CA . ASP A 1 207 ? -3.99 16.172 10.148 1 97 207 ASP A CA 1
ATOM 1621 C C . ASP A 1 207 ? -3.84 17.25 9.062 1 97 207 ASP A C 1
ATOM 1623 O O . ASP A 1 207 ? -4.621 17.281 8.109 1 97 207 ASP A O 1
ATOM 1627 N N . ILE A 1 208 ? -2.953 18.156 9.211 1 96.12 208 ILE A N 1
ATOM 1628 C CA . ILE A 1 208 ? -2.695 19.234 8.258 1 96.12 208 ILE A CA 1
ATOM 1629 C C . ILE A 1 208 ? -1.566 18.828 7.312 1 96.12 208 ILE A C 1
ATOM 1631 O O . ILE A 1 208 ? -0.388 18.984 7.641 1 96.12 208 ILE A O 1
ATOM 1635 N N . SER A 1 209 ? -1.94 18.359 6.148 1 92.62 209 SER A N 1
ATOM 1636 C CA . SER A 1 209 ? -0.953 17.891 5.18 1 92.62 209 SER A CA 1
ATOM 1637 C C . SER A 1 209 ? -0.888 18.812 3.969 1 92.62 209 SER A C 1
ATOM 1639 O O . SER A 1 209 ? 0.19 19.047 3.42 1 92.62 209 SER A O 1
ATOM 1641 N N . ASP A 1 210 ? -2.002 19.406 3.611 1 89.06 210 ASP A N 1
ATOM 1642 C CA . ASP A 1 210 ? -2.068 20.25 2.416 1 89.06 210 ASP A CA 1
ATOM 1643 C C . ASP A 1 210 ? -2.047 21.734 2.777 1 89.06 210 ASP A C 1
ATOM 1645 O O . ASP A 1 210 ? -2.041 22.594 1.895 1 89.06 210 ASP A O 1
ATOM 1649 N N . GLY A 1 211 ? -2.086 22.031 3.984 1 94.25 211 GLY A N 1
ATOM 1650 C CA . GLY A 1 211 ? -2.221 23.375 4.492 1 94.25 211 GLY A CA 1
ATOM 1651 C C . GLY A 1 211 ? -3.473 23.578 5.324 1 94.25 211 GLY A C 1
ATOM 1652 O O . GLY A 1 211 ? -4.496 22.938 5.082 1 94.25 211 GLY A O 1
ATOM 1653 N N . LEU A 1 212 ? -3.377 24.531 6.176 1 97 212 LEU A N 1
ATOM 1654 C CA . LEU A 1 212 ? -4.453 24.734 7.141 1 97 212 LEU A CA 1
ATOM 1655 C C . LEU A 1 212 ? -5.762 25.062 6.43 1 97 212 LEU A C 1
ATOM 1657 O O . LEU A 1 212 ? -6.797 24.453 6.711 1 97 212 LEU A O 1
ATOM 1661 N N . VAL A 1 213 ? -5.766 25.984 5.496 1 96.38 213 VAL A N 1
ATOM 1662 C CA . VAL A 1 213 ? -6.988 26.438 4.848 1 96.38 213 VAL A CA 1
ATOM 1663 C C . VAL A 1 213 ? -7.59 25.312 4.02 1 96.38 213 VAL A C 1
ATOM 1665 O O . VAL A 1 213 ? -8.797 25.047 4.094 1 96.38 213 VAL A O 1
ATOM 1668 N N . ALA A 1 214 ? -6.75 24.656 3.262 1 93.12 214 ALA A N 1
ATOM 1669 C CA . ALA A 1 214 ? -7.23 23.547 2.434 1 93.12 214 ALA A CA 1
ATOM 1670 C C . ALA A 1 214 ? -7.844 22.438 3.289 1 93.12 214 ALA A C 1
ATOM 1672 O O . ALA A 1 214 ? -8.938 21.953 2.992 1 93.12 214 ALA A O 1
ATOM 1673 N N . ASP A 1 215 ? -7.164 22.094 4.332 1 94.69 215 ASP A N 1
ATOM 1674 C CA . ASP A 1 215 ? -7.625 21 5.188 1 94.69 215 ASP A CA 1
ATOM 1675 C C . ASP A 1 215 ? -8.844 21.438 6.004 1 94.69 215 ASP A C 1
ATOM 1677 O O . ASP A 1 215 ? -9.781 20.641 6.191 1 94.69 215 ASP A O 1
ATOM 1681 N N . ALA A 1 216 ? -8.828 22.656 6.445 1 96.94 216 ALA A N 1
ATOM 1682 C CA . ALA A 1 216 ? -10.008 23.172 7.133 1 96.94 216 ALA A CA 1
ATOM 1683 C C . ALA A 1 216 ? -11.227 23.156 6.215 1 96.94 216 ALA A C 1
ATOM 1685 O O . ALA A 1 216 ? -12.352 22.922 6.664 1 96.94 216 ALA A O 1
ATOM 1686 N N . ASN A 1 217 ? -11 23.469 5.027 1 94.5 217 ASN A N 1
ATOM 1687 C CA . ASN A 1 217 ? -12.102 23.453 4.07 1 94.5 217 ASN A CA 1
ATOM 1688 C C . ASN A 1 217 ? -12.68 22.047 3.91 1 94.5 217 ASN A C 1
ATOM 1690 O O . ASN A 1 217 ? -13.891 21.875 3.791 1 94.5 217 ASN A O 1
ATOM 1694 N N . HIS A 1 218 ? -11.828 21.078 3.842 1 91.25 218 HIS A N 1
ATOM 1695 C CA . HIS A 1 218 ? -12.297 19.703 3.785 1 91.25 218 HIS A CA 1
ATOM 1696 C C . HIS A 1 218 ? -13.141 19.359 5 1 91.25 218 HIS A C 1
ATOM 1698 O O . HIS A 1 218 ? -14.203 18.75 4.871 1 91.25 218 HIS A O 1
ATOM 1704 N N . LEU A 1 219 ? -12.648 19.734 6.125 1 95 219 LEU A N 1
ATOM 1705 C CA . LEU A 1 219 ? -13.367 19.469 7.367 1 95 219 LEU A CA 1
ATOM 1706 C C . LEU A 1 219 ? -14.711 20.188 7.379 1 95 219 LEU A C 1
ATOM 1708 O O . LEU A 1 219 ? -15.734 19.578 7.719 1 95 219 LEU A O 1
ATOM 1712 N N . ALA A 1 220 ? -14.727 21.406 6.965 1 96.31 220 ALA A N 1
ATOM 1713 C CA . ALA A 1 220 ? -15.953 22.203 6.926 1 96.31 220 ALA A CA 1
ATOM 1714 C C . ALA A 1 220 ? -16.984 21.594 5.98 1 96.31 220 ALA A C 1
ATOM 1716 O O . ALA A 1 220 ? -18.156 21.484 6.316 1 96.31 220 ALA A O 1
ATOM 1717 N N . GLN A 1 221 ? -16.516 21.234 4.844 1 91.94 221 GLN A N 1
ATOM 1718 C CA . GLN A 1 221 ? -17.406 20.641 3.842 1 91.94 221 GLN A CA 1
ATOM 1719 C C . GLN A 1 221 ? -18.016 19.344 4.344 1 91.94 221 GLN A C 1
ATOM 1721 O O . GLN A 1 221 ? -19.219 19.125 4.207 1 91.94 221 GLN A O 1
ATOM 1726 N N . ARG A 1 222 ? -17.234 18.531 4.922 1 92.81 222 ARG A N 1
ATOM 1727 C CA . ARG A 1 222 ? -17.703 17.219 5.391 1 92.81 222 ARG A CA 1
ATOM 1728 C C . ARG A 1 222 ? -18.641 17.375 6.578 1 92.81 222 ARG A C 1
ATOM 1730 O O . ARG A 1 222 ? -19.562 16.562 6.754 1 92.81 222 ARG A O 1
ATOM 1737 N N . SER A 1 223 ? -18.422 18.375 7.359 1 95.88 223 SER A N 1
ATOM 1738 C CA . SER A 1 223 ? -19.234 18.594 8.555 1 95.88 223 SER A CA 1
ATOM 1739 C C . SER A 1 223 ? -20.438 19.484 8.242 1 95.88 223 SER A C 1
ATOM 1741 O O . SER A 1 223 ? -21.359 19.594 9.062 1 95.88 223 SER A O 1
ATOM 1743 N N . GLY A 1 224 ? -20.422 20.016 7.059 1 95.94 224 GLY A N 1
ATOM 1744 C CA . GLY A 1 224 ? -21.484 20.938 6.711 1 95.94 224 GLY A CA 1
ATOM 1745 C C . GLY A 1 224 ? -21.531 22.172 7.598 1 95.94 224 GLY A C 1
ATOM 1746 O O . GLY A 1 224 ? -22.594 22.547 8.094 1 95.94 224 GLY A O 1
ATOM 1747 N N . VAL A 1 225 ? -20.375 22.797 7.828 1 97.88 225 VAL A N 1
ATOM 1748 C CA . VAL A 1 225 ? -20.297 23.938 8.727 1 97.88 225 VAL A CA 1
ATOM 1749 C C . VAL A 1 225 ? -19.391 25.016 8.125 1 97.88 225 VAL A C 1
ATOM 1751 O O . VAL A 1 225 ? -18.781 24.797 7.074 1 97.88 225 VAL A O 1
ATOM 1754 N N . LYS A 1 226 ? -19.406 26.125 8.758 1 98.12 226 LYS A N 1
ATOM 1755 C CA . LYS A 1 226 ? -18.453 27.203 8.523 1 98.12 226 LYS A CA 1
ATOM 1756 C C . LYS A 1 226 ? -17.359 27.219 9.602 1 98.12 226 LYS A C 1
ATOM 1758 O O . LYS A 1 226 ? -17.656 27.047 10.781 1 98.12 226 LYS A O 1
ATOM 1763 N N . ILE A 1 227 ? -16.156 27.391 9.172 1 98.5 227 ILE A N 1
ATOM 1764 C CA . ILE A 1 227 ? -15.055 27.531 10.117 1 98.5 227 ILE A CA 1
ATOM 1765 C C . ILE A 1 227 ? -14.453 28.922 10.008 1 98.5 227 ILE A C 1
ATOM 1767 O O . ILE A 1 227 ? -14.062 29.359 8.922 1 98.5 227 ILE A O 1
ATOM 1771 N N . GLU A 1 228 ? -14.438 29.578 11.055 1 98.62 228 GLU A N 1
ATOM 1772 C CA . GLU A 1 228 ? -13.797 30.891 11.156 1 98.62 228 GLU A CA 1
ATOM 1773 C C . GLU A 1 228 ? -12.438 30.781 11.852 1 98.62 228 GLU A C 1
ATOM 1775 O O . GLU A 1 228 ? -12.352 30.281 12.977 1 98.62 228 GLU A O 1
ATOM 1780 N N . ILE A 1 229 ? -11.438 31.266 11.18 1 98.69 229 ILE A N 1
ATOM 1781 C CA . ILE A 1 229 ? -10.078 31.234 11.711 1 98.69 229 ILE A CA 1
ATOM 1782 C C . ILE A 1 229 ? -9.617 32.656 12.016 1 98.69 229 ILE A C 1
ATOM 1784 O O . ILE A 1 229 ? -9.852 33.594 11.234 1 98.69 229 ILE A O 1
ATOM 1788 N N . LEU A 1 230 ? -9.039 32.844 13.125 1 98.62 230 LEU A N 1
ATOM 1789 C CA . LEU A 1 230 ? -8.414 34.125 13.492 1 98.62 230 LEU A CA 1
ATOM 1790 C C . LEU A 1 230 ? -6.906 34.062 13.273 1 98.62 230 LEU A C 1
ATOM 1792 O O . LEU A 1 230 ? -6.188 33.406 14.023 1 98.62 230 LEU A O 1
ATOM 1796 N N . SER A 1 231 ? -6.453 34.875 12.312 1 98.06 231 SER A N 1
ATOM 1797 C CA . SER A 1 231 ? -5.062 34.781 11.891 1 98.06 231 SER A CA 1
ATOM 1798 C C . SER A 1 231 ? -4.109 35.156 13.016 1 98.06 231 SER A C 1
ATOM 1800 O O . SER A 1 231 ? -3.012 34.594 13.125 1 98.06 231 SER A O 1
ATOM 1802 N N . GLU A 1 232 ? -4.512 36.062 13.875 1 97.69 232 GLU A N 1
ATOM 1803 C CA . GLU A 1 232 ? -3.658 36.562 14.953 1 97.69 232 GLU A CA 1
ATOM 1804 C C . GLU A 1 232 ? -3.416 35.469 16 1 97.69 232 GLU A C 1
ATOM 1806 O O . GLU A 1 232 ? -2.48 35.562 16.797 1 97.69 232 GLU A O 1
ATOM 1811 N N . LYS A 1 233 ? -4.207 34.406 15.961 1 98.44 233 LYS A N 1
ATOM 1812 C CA . LYS A 1 233 ? -4.113 33.344 16.969 1 98.44 233 LYS A CA 1
ATOM 1813 C C . LYS A 1 233 ? -3.27 32.188 16.469 1 98.44 233 LYS A C 1
ATOM 1815 O O . LYS A 1 233 ? -2.967 31.266 17.219 1 98.44 233 LYS A O 1
ATOM 1820 N N . LEU A 1 234 ? -2.893 32.219 15.227 1 98.69 234 LEU A N 1
ATOM 1821 C CA . LEU A 1 234 ? -2.145 31.094 14.664 1 98.69 234 LEU A CA 1
ATOM 1822 C C . LEU A 1 234 ? -0.807 30.922 15.375 1 98.69 234 LEU A C 1
ATOM 1824 O O . LEU A 1 234 ? -0.06 31.891 15.547 1 98.69 234 LEU A O 1
ATOM 1828 N N . PRO A 1 235 ? -0.555 29.734 15.836 1 98.75 235 PRO A N 1
ATOM 1829 C CA . PRO A 1 235 ? 0.73 29.5 16.5 1 98.75 235 PRO A CA 1
ATOM 1830 C C . PRO A 1 235 ? 1.902 29.484 15.516 1 98.75 235 PRO A C 1
ATOM 1832 O O . PRO A 1 235 ? 1.902 28.688 14.57 1 98.75 235 PRO A O 1
ATOM 1835 N N . LEU A 1 236 ? 2.836 30.328 15.758 1 98.69 236 LEU A N 1
ATOM 1836 C CA . LEU A 1 236 ? 4.023 30.453 14.922 1 98.69 236 LEU A CA 1
ATOM 1837 C C . LEU A 1 236 ? 5.289 30.188 15.727 1 98.69 236 LEU A C 1
ATOM 1839 O O . LEU A 1 236 ? 5.402 30.609 16.875 1 98.69 236 LEU A O 1
ATOM 1843 N N . SER A 1 237 ? 6.176 29.453 15.133 1 98.62 237 SER A N 1
ATOM 1844 C CA . SER A 1 237 ? 7.449 29.219 15.805 1 98.62 237 SER A CA 1
ATOM 1845 C C . SER A 1 237 ? 8.352 30.453 15.703 1 98.62 237 SER A C 1
ATOM 1847 O O . SER A 1 237 ? 8.188 31.281 14.805 1 98.62 237 SER A O 1
ATOM 1849 N N . ASN A 1 238 ? 9.281 30.531 16.656 1 98.56 238 ASN A N 1
ATOM 1850 C CA . ASN A 1 238 ? 10.281 31.578 16.562 1 98.56 238 ASN A CA 1
ATOM 1851 C C . ASN A 1 238 ? 11.141 31.438 15.312 1 98.56 238 ASN A C 1
ATOM 1853 O O . ASN A 1 238 ? 11.539 32.438 14.703 1 98.56 238 ASN A O 1
ATOM 1857 N N . GLU A 1 239 ? 11.406 30.234 14.961 1 98.69 239 GLU A N 1
ATOM 1858 C CA . GLU A 1 239 ? 12.211 29.953 13.773 1 98.69 239 GLU A CA 1
ATOM 1859 C C . GLU A 1 239 ? 11.539 30.469 12.508 1 98.69 239 GLU A C 1
ATOM 1861 O O . GLU A 1 239 ? 12.195 31.062 11.656 1 98.69 239 GLU A O 1
ATOM 1866 N N . LEU A 1 240 ? 10.219 30.281 12.398 1 98.75 240 LEU A N 1
ATOM 1867 C CA . LEU A 1 240 ? 9.5 30.766 11.234 1 98.75 240 LEU A CA 1
ATOM 1868 C C . LEU A 1 240 ? 9.5 32.281 11.188 1 98.75 240 LEU A C 1
ATOM 1870 O O . LEU A 1 240 ? 9.68 32.875 10.117 1 98.75 240 LEU A O 1
ATOM 1874 N N . LYS A 1 241 ? 9.305 32.906 12.328 1 98.69 241 LYS A N 1
ATOM 1875 C CA . LYS A 1 241 ? 9.328 34.375 12.391 1 98.69 241 LYS A CA 1
ATOM 1876 C C . LYS A 1 241 ? 10.672 34.938 11.93 1 98.69 241 LYS A C 1
ATOM 1878 O O . LYS A 1 241 ? 10.719 35.906 11.164 1 98.69 241 LYS A O 1
ATOM 1883 N N . MET A 1 242 ? 11.719 34.312 12.391 1 98.62 242 MET A N 1
ATOM 1884 C CA . MET A 1 242 ? 13.062 34.719 11.992 1 98.62 242 MET A CA 1
ATOM 1885 C C . MET A 1 242 ? 13.266 34.562 10.492 1 98.62 242 MET A C 1
ATOM 1887 O O . MET A 1 242 ? 13.828 35.438 9.836 1 98.62 242 MET A O 1
ATOM 1891 N N . TYR A 1 243 ? 12.836 33.438 9.984 1 98.44 243 TYR A N 1
ATOM 1892 C CA . TYR A 1 243 ? 12.938 33.188 8.555 1 98.44 243 TYR A CA 1
ATOM 1893 C C . TYR A 1 243 ? 12.211 34.25 7.742 1 98.44 243 TYR A C 1
ATOM 1895 O O . TYR A 1 243 ? 12.758 34.781 6.789 1 98.44 243 TYR A O 1
ATOM 1903 N N . CYS A 1 244 ? 10.961 34.5 8.148 1 98.44 244 CYS A N 1
ATOM 1904 C CA . CYS A 1 244 ? 10.125 35.438 7.398 1 98.44 244 CYS A CA 1
ATOM 1905 C C . CYS A 1 244 ? 10.688 36.844 7.484 1 98.44 244 CYS A C 1
ATOM 1907 O O . CYS A 1 244 ? 10.609 37.625 6.52 1 98.44 244 CYS A O 1
ATOM 1909 N N . GLU A 1 245 ? 11.195 37.188 8.633 1 98.19 245 GLU A N 1
ATOM 1910 C CA . GLU A 1 245 ? 11.844 38.5 8.766 1 98.19 245 GLU A CA 1
ATOM 1911 C C . GLU A 1 245 ? 13.055 38.594 7.848 1 98.19 245 GLU A C 1
ATOM 1913 O O . GLU A 1 245 ? 13.227 39.594 7.148 1 98.19 245 GLU A O 1
ATOM 1918 N N . LYS A 1 246 ? 13.852 37.594 7.789 1 97.81 246 LYS A N 1
ATOM 1919 C CA . LYS A 1 246 ? 15.094 37.594 7.027 1 97.81 246 LYS A CA 1
ATOM 1920 C C . LYS A 1 246 ? 14.82 37.656 5.527 1 97.81 246 LYS A C 1
ATOM 1922 O O . LYS A 1 246 ? 15.555 38.312 4.785 1 97.81 246 LYS A O 1
ATOM 1927 N N . TYR A 1 247 ? 13.781 37.031 5.137 1 97.31 247 TYR A N 1
ATOM 1928 C CA . TYR A 1 247 ? 13.586 36.875 3.697 1 97.31 247 TYR A CA 1
ATOM 1929 C C . TYR A 1 247 ? 12.391 37.719 3.234 1 97.31 247 TYR A C 1
ATOM 1931 O O . TYR A 1 247 ? 11.945 37.594 2.092 1 97.31 247 TYR A O 1
ATOM 1939 N N . GLY A 1 248 ? 11.836 38.531 4.062 1 97.69 248 GLY A N 1
ATOM 1940 C CA . GLY A 1 248 ? 10.773 39.469 3.701 1 97.69 248 GLY A CA 1
ATOM 1941 C C . GLY A 1 248 ? 9.469 38.781 3.369 1 97.69 248 GLY A C 1
ATOM 1942 O O . GLY A 1 248 ? 8.836 39.062 2.352 1 97.69 248 GLY A O 1
ATOM 1943 N N . LYS A 1 249 ? 9.117 37.781 4.156 1 97.94 249 LYS A N 1
ATOM 1944 C CA . LYS A 1 249 ? 7.902 37.031 3.926 1 97.94 249 LYS A CA 1
ATOM 1945 C C . LYS A 1 249 ? 6.918 37.188 5.082 1 97.94 249 LYS A C 1
ATOM 1947 O O . LYS A 1 249 ? 7.266 37.75 6.121 1 97.94 249 LYS A O 1
ATOM 1952 N N . ASN A 1 250 ? 5.688 36.812 4.887 1 97.94 250 ASN A N 1
ATOM 1953 C CA . ASN A 1 250 ? 4.637 36.906 5.895 1 97.94 250 ASN A CA 1
ATOM 1954 C C . ASN A 1 250 ? 4.383 35.531 6.539 1 97.94 250 ASN A C 1
ATOM 1956 O O . ASN A 1 250 ? 3.836 34.625 5.902 1 97.94 250 ASN A O 1
ATOM 1960 N N . PRO A 1 251 ? 4.727 35.375 7.816 1 98.25 251 PRO A N 1
ATOM 1961 C CA . PRO A 1 251 ? 4.586 34.094 8.461 1 98.25 251 PRO A CA 1
ATOM 1962 C C . PRO A 1 251 ? 3.139 33.594 8.492 1 98.25 251 PRO A C 1
ATOM 1964 O O . PRO A 1 251 ? 2.893 32.375 8.492 1 98.25 251 PRO A O 1
ATOM 1967 N N . ILE A 1 252 ? 2.166 34.469 8.453 1 98 252 ILE A N 1
ATOM 1968 C CA . ILE A 1 252 ? 0.755 34.094 8.477 1 98 252 ILE A CA 1
ATOM 1969 C C . ILE A 1 252 ? 0.408 33.312 7.203 1 98 252 ILE A C 1
ATOM 1971 O O . ILE A 1 252 ? -0.355 32.344 7.25 1 98 252 ILE A O 1
ATOM 1975 N N . GLU A 1 253 ? 0.958 33.719 6.133 1 96.75 253 GLU A N 1
ATOM 1976 C CA . GLU A 1 253 ? 0.716 33.031 4.863 1 96.75 253 GLU A CA 1
ATOM 1977 C C . GLU A 1 253 ? 1.25 31.594 4.895 1 96.75 253 GLU A C 1
ATOM 1979 O O . GLU A 1 253 ? 0.628 30.688 4.348 1 96.75 253 GLU A O 1
ATOM 1984 N N . TYR A 1 254 ? 2.381 31.438 5.531 1 97.62 254 TYR A N 1
ATOM 1985 C CA . TYR A 1 254 ? 2.975 30.109 5.652 1 97.62 254 TYR A CA 1
ATOM 1986 C C . TYR A 1 254 ? 2.113 29.203 6.527 1 97.62 254 TYR A C 1
ATOM 1988 O O . TYR A 1 254 ? 1.914 28.031 6.211 1 97.62 254 TYR A O 1
ATOM 1996 N N . ALA A 1 255 ? 1.625 29.797 7.57 1 97.81 255 ALA A N 1
ATOM 1997 C CA . ALA A 1 255 ? 0.787 29.031 8.492 1 97.81 255 ALA A CA 1
ATOM 1998 C C . ALA A 1 255 ? -0.54 28.641 7.84 1 97.81 255 ALA A C 1
ATOM 2000 O O . ALA A 1 255 ? -1.056 27.547 8.062 1 97.81 255 ALA A O 1
ATOM 2001 N N . LEU A 1 256 ? -1.076 29.5 7.02 1 97.12 256 LEU A N 1
ATOM 2002 C CA . LEU A 1 256 ? -2.398 29.297 6.438 1 97.12 256 LEU A CA 1
ATOM 2003 C C . LEU A 1 256 ? -2.33 28.344 5.254 1 97.12 256 LEU A C 1
ATOM 2005 O O . LEU A 1 256 ? -3.238 27.531 5.047 1 97.12 256 LEU A O 1
ATOM 2009 N N . PHE A 1 257 ? -1.207 28.406 4.52 1 95.06 257 PHE A N 1
ATOM 2010 C CA . PHE A 1 257 ? -1.253 27.766 3.211 1 95.06 257 PHE A CA 1
ATOM 2011 C C . PHE A 1 257 ? -0.115 26.766 3.059 1 95.06 257 PHE A C 1
ATOM 2013 O O . PHE A 1 257 ? -0.086 25.984 2.1 1 95.06 257 PHE A O 1
ATOM 2020 N N . GLY A 1 258 ? 0.813 26.828 4.059 1 93.5 258 GLY A N 1
ATOM 2021 C CA . GLY A 1 258 ? 1.913 25.875 3.977 1 93.5 258 GLY A CA 1
ATOM 2022 C C . GLY A 1 258 ? 1.489 24.453 4.246 1 93.5 258 GLY A C 1
ATOM 2023 O O . GLY A 1 258 ? 0.662 24.203 5.121 1 93.5 258 GLY A O 1
ATOM 2024 N N . GLY A 1 259 ? 1.951 23.484 3.535 1 90.81 259 GLY A N 1
ATOM 2025 C CA . GLY A 1 259 ? 1.619 22.062 3.67 1 90.81 259 GLY A CA 1
ATOM 2026 C C . GLY A 1 259 ? 2.67 21.281 4.426 1 90.81 259 GLY A C 1
ATOM 2027 O O . GLY A 1 259 ? 3.703 21.828 4.816 1 90.81 259 GLY A O 1
ATOM 2028 N N . GLU A 1 260 ? 2.303 20.078 4.82 1 94.44 260 GLU A N 1
ATOM 2029 C CA . GLU A 1 260 ? 3.17 19.031 5.359 1 94.44 260 GLU A CA 1
ATOM 2030 C C . GLU A 1 260 ? 3.586 19.344 6.793 1 94.44 260 GLU A C 1
ATOM 2032 O O . GLU A 1 260 ? 4.688 18.984 7.219 1 94.44 260 GLU A O 1
ATOM 2037 N N . ASP A 1 261 ? 2.762 20.109 7.484 1 95.56 261 ASP A N 1
ATOM 2038 C CA . ASP A 1 261 ? 3.051 20.344 8.898 1 95.56 261 ASP A CA 1
ATOM 2039 C C . ASP A 1 261 ? 2.793 19.094 9.727 1 95.56 261 ASP A C 1
ATOM 2041 O O . ASP A 1 261 ? 3.439 18.891 10.758 1 95.56 261 ASP A O 1
ATOM 2045 N N . TYR A 1 262 ? 1.834 18.312 9.336 1 96.75 262 TYR A N 1
ATOM 2046 C CA . TYR A 1 262 ? 1.382 17.094 9.992 1 96.75 262 TYR A CA 1
ATOM 2047 C C . TYR A 1 262 ? 1.035 17.344 11.453 1 96.75 262 TYR A C 1
ATOM 2049 O O . TYR A 1 262 ? 1.289 16.5 12.32 1 96.75 262 TYR A O 1
ATOM 2057 N N . GLN A 1 263 ? 0.647 18.578 11.688 1 98.25 263 GLN A N 1
ATOM 2058 C CA . GLN A 1 263 ? -0.068 18.906 12.922 1 98.25 263 GLN A CA 1
ATOM 2059 C C . GLN A 1 263 ? -1.542 18.516 12.82 1 98.25 263 GLN A C 1
ATOM 2061 O O . GLN A 1 263 ? -2.02 18.156 11.742 1 98.25 263 GLN A O 1
ATOM 2066 N N . LEU A 1 264 ? -2.221 18.594 13.906 1 98.56 264 LEU A N 1
ATOM 2067 C CA . LEU A 1 264 ? -3.621 18.172 13.93 1 98.56 264 LEU A CA 1
ATOM 2068 C C . LEU A 1 264 ? -4.543 19.391 13.914 1 98.56 264 LEU A C 1
ATOM 2070 O O . LEU A 1 264 ? -4.258 20.406 14.555 1 98.56 264 LEU A O 1
ATOM 2074 N N . LEU A 1 265 ? -5.551 19.328 13.148 1 98.56 265 LEU A N 1
ATOM 2075 C CA . LEU A 1 265 ? -6.707 20.219 13.156 1 98.56 265 LEU A 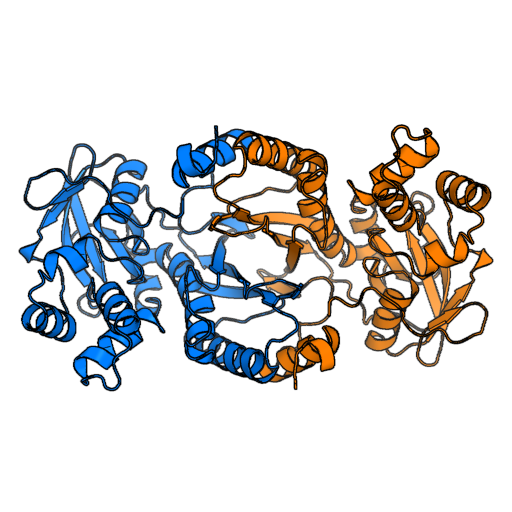CA 1
ATOM 2076 C C . LEU A 1 265 ? -7.934 19.5 13.719 1 98.56 265 LEU A C 1
ATOM 2078 O O . LEU A 1 265 ? -8.367 18.484 13.18 1 98.56 265 LEU A O 1
ATOM 2082 N N . PHE A 1 266 ? -8.469 20 14.812 1 98.75 266 PHE A N 1
ATOM 2083 C CA . PHE A 1 266 ? -9.586 19.281 15.414 1 98.75 266 PHE A CA 1
ATOM 2084 C C . PHE A 1 266 ? -10.523 20.25 16.141 1 98.75 266 PHE A C 1
ATOM 2086 O O . PHE A 1 266 ? -10.18 21.406 16.359 1 98.75 266 PHE A O 1
ATOM 2093 N N . THR A 1 267 ? -11.711 19.781 16.422 1 98.81 267 THR A N 1
ATOM 2094 C CA . THR A 1 267 ? -12.727 20.609 17.031 1 98.81 267 THR A CA 1
ATOM 2095 C C . THR A 1 267 ? -13.336 19.922 18.25 1 98.81 267 THR A C 1
ATOM 2097 O O . THR A 1 267 ? -13.492 18.703 18.266 1 98.81 267 THR A O 1
ATOM 2100 N N . HIS A 1 268 ? -13.648 20.578 19.203 1 98.5 268 HIS A N 1
ATOM 2101 C CA . HIS A 1 268 ? -14.445 20.203 20.375 1 98.5 268 HIS A CA 1
ATOM 2102 C C . HIS A 1 268 ? -14.828 21.422 21.203 1 98.5 268 HIS A C 1
ATOM 2104 O O . HIS A 1 268 ? -14.344 22.531 20.938 1 98.5 268 HIS A O 1
ATOM 2110 N N . PRO A 1 269 ? -15.797 21.25 22.109 1 98.12 269 PRO A N 1
ATOM 2111 C CA . PRO A 1 269 ? -16.109 22.375 22.984 1 98.12 269 PRO A CA 1
ATOM 2112 C C . PRO A 1 269 ? -14.891 22.922 23.719 1 98.12 269 PRO A C 1
ATOM 2114 O O . PRO A 1 269 ? -14.016 22.141 24.125 1 98.12 269 PRO A O 1
ATOM 2117 N N . LYS A 1 270 ? -14.891 24.234 23.906 1 97.06 270 LYS A N 1
ATOM 2118 C CA . LYS A 1 270 ? -13.75 24.938 24.5 1 97.06 270 LYS A CA 1
ATOM 2119 C C . LYS A 1 270 ? -13.406 24.359 25.859 1 97.06 270 LYS A C 1
ATOM 2121 O O . LYS A 1 270 ? -12.234 24.312 26.25 1 97.06 270 LYS A O 1
ATOM 2126 N N . GLU A 1 271 ? -14.328 23.828 26.547 1 96.62 271 GLU A N 1
ATOM 2127 C CA . GLU A 1 271 ? -14.164 23.344 27.922 1 96.62 271 GLU A CA 1
ATOM 2128 C C . GLU A 1 271 ? -13.289 22.094 27.969 1 96.62 271 GLU A C 1
ATOM 2130 O O . GLU A 1 271 ? -12.805 21.719 29.047 1 96.62 271 GLU A O 1
ATOM 2135 N N . ARG A 1 272 ? -13.078 21.484 26.859 1 95.88 272 ARG A N 1
ATOM 2136 C CA . ARG A 1 272 ? -12.305 20.25 26.828 1 95.88 272 ARG A CA 1
ATOM 2137 C C . ARG A 1 272 ? -10.828 20.531 26.578 1 95.88 272 ARG A C 1
ATOM 2139 O O . ARG A 1 272 ? -10.047 19.625 26.297 1 95.88 272 ARG A O 1
ATOM 2146 N N . TRP A 1 273 ? -10.492 21.766 26.719 1 95.38 273 TRP A N 1
ATOM 2147 C CA . TRP A 1 273 ? -9.102 22.172 26.562 1 95.38 273 TRP A CA 1
ATOM 2148 C C . TRP A 1 273 ? -8.195 21.391 27.516 1 95.38 273 TRP A C 1
ATOM 2150 O O . TRP A 1 273 ? -8.547 21.172 28.672 1 95.38 273 TRP A O 1
ATOM 2160 N N . ASN A 1 274 ? -7.07 20.906 26.969 1 96.31 274 ASN A N 1
ATOM 2161 C CA . ASN A 1 274 ? -6.059 20.188 27.75 1 96.31 274 ASN A CA 1
ATOM 2162 C C . ASN A 1 274 ? -4.781 21.016 27.906 1 96.31 274 ASN A C 1
ATOM 2164 O O . ASN A 1 274 ? -4.012 21.156 26.953 1 96.31 274 ASN A O 1
ATOM 2168 N N . PRO A 1 275 ? -4.418 21.531 29.047 1 93.81 275 PRO A N 1
ATOM 2169 C CA . PRO A 1 275 ? -3.273 22.422 29.234 1 93.81 275 PRO A CA 1
ATOM 2170 C C . PRO A 1 275 ? -1.935 21.688 29.125 1 93.81 275 PRO A C 1
ATOM 2172 O O . PRO A 1 275 ? -0.884 22.344 29.047 1 93.81 275 PRO A O 1
ATOM 2175 N N . PHE A 1 276 ? -1.973 20.406 29.109 1 95.44 276 PHE A N 1
ATOM 2176 C CA . PHE A 1 276 ? -0.729 19.656 29.031 1 95.44 276 PHE A CA 1
ATOM 2177 C C . PHE A 1 276 ? -0.323 19.406 27.594 1 95.44 276 PHE A C 1
ATOM 2179 O O . PHE A 1 276 ? 0.75 18.859 27.328 1 95.44 276 PHE A O 1
ATOM 2186 N N . LEU A 1 277 ? -1.226 19.719 26.703 1 97.25 277 LEU A N 1
ATOM 2187 C CA . LEU A 1 277 ? -0.938 19.625 25.281 1 97.25 277 LEU A CA 1
ATOM 2188 C C . LEU A 1 277 ? -0.739 21 24.656 1 97.25 277 LEU A C 1
ATOM 2190 O O . LEU A 1 277 ? -1.343 21.984 25.109 1 97.25 277 LEU A O 1
ATOM 2194 N N . ASP A 1 278 ? 0.134 21.109 23.719 1 97.88 278 ASP A N 1
ATOM 2195 C CA . ASP A 1 278 ? 0.388 22.391 23.062 1 97.88 278 ASP A CA 1
ATOM 2196 C C . ASP A 1 278 ? -0.681 22.688 22 1 97.88 278 ASP A C 1
ATOM 2198 O O . ASP A 1 278 ? -0.361 23 20.859 1 97.88 278 ASP A O 1
ATOM 2202 N N . MET A 1 279 ? -1.898 22.594 22.359 1 98.31 279 MET A N 1
ATOM 2203 C CA . MET A 1 279 ? -2.996 22.922 21.453 1 98.31 279 MET A CA 1
ATOM 2204 C C . MET A 1 279 ? -3.334 24.406 21.516 1 98.31 279 MET A C 1
ATOM 2206 O O . MET A 1 279 ? -3.254 25.031 22.578 1 98.31 279 MET A O 1
ATOM 2210 N N . THR A 1 280 ? -3.668 25.016 20.438 1 98.69 280 THR A N 1
ATOM 2211 C CA . THR A 1 280 ? -4.023 26.422 20.312 1 98.69 280 THR A CA 1
ATOM 2212 C C . THR A 1 280 ? -5.422 26.578 19.719 1 98.69 280 THR A C 1
ATOM 2214 O O . THR A 1 280 ? -5.73 26 18.688 1 98.69 280 THR A O 1
ATOM 2217 N N . GLU A 1 281 ? -6.234 27.312 20.391 1 98.69 281 GLU A N 1
ATOM 2218 C CA . GLU A 1 281 ? -7.523 27.703 19.828 1 98.69 281 GLU A CA 1
ATOM 2219 C C . GLU A 1 281 ? -7.363 28.766 18.75 1 98.69 281 GLU A C 1
ATOM 2221 O O . GLU A 1 281 ? -6.938 29.891 19.047 1 98.69 281 GLU A O 1
ATOM 2226 N N . ILE A 1 282 ? -7.789 28.422 17.547 1 98.75 282 ILE A N 1
ATOM 2227 C CA . ILE A 1 282 ? -7.48 29.359 16.469 1 98.75 282 ILE A CA 1
ATOM 2228 C C . ILE A 1 282 ? -8.781 29.906 15.883 1 98.75 282 ILE A C 1
ATOM 2230 O O . ILE A 1 282 ? -8.75 30.781 15 1 98.75 282 ILE A O 1
ATOM 2234 N N . GLY A 1 283 ? -9.883 29.344 16.312 1 98.56 283 GLY A N 1
ATOM 2235 C CA . GLY A 1 283 ? -11.133 29.797 15.727 1 98.56 283 GLY A CA 1
ATOM 2236 C C . GLY A 1 283 ? -12.344 29.047 16.266 1 98.56 283 GLY A C 1
ATOM 2237 O O . GLY A 1 283 ? -12.32 28.562 17.406 1 98.56 283 GLY A O 1
ATOM 2238 N N . ARG A 1 284 ? -13.445 29.125 15.398 1 98.44 284 ARG A N 1
ATOM 2239 C CA . ARG A 1 284 ? -14.703 28.547 15.844 1 98.44 284 ARG A CA 1
ATOM 2240 C C . ARG A 1 284 ? -15.492 27.969 14.672 1 98.44 284 ARG A C 1
ATOM 2242 O O . ARG A 1 284 ? -15.297 28.375 13.531 1 98.44 284 ARG A O 1
ATOM 2249 N N . VAL A 1 285 ? -16.266 27.016 15.062 1 98.62 285 VAL A N 1
ATOM 2250 C CA . VAL A 1 285 ? -17.219 26.469 14.109 1 98.62 285 VAL A CA 1
ATOM 2251 C C . VAL A 1 285 ? -18.516 27.266 14.148 1 98.62 285 VAL A C 1
ATOM 2253 O O . VAL A 1 285 ? -19.094 27.484 15.219 1 98.62 285 VAL A O 1
ATOM 2256 N N . GLU A 1 286 ? -18.984 27.688 13.047 1 98.38 286 GLU A N 1
ATOM 2257 C CA . GLU A 1 286 ? -20.156 28.547 12.945 1 98.38 286 GLU A CA 1
ATOM 2258 C C . GLU A 1 286 ? -21.156 28 11.938 1 98.38 286 GLU A C 1
ATOM 2260 O O . GLU A 1 286 ? -20.875 27.016 11.25 1 98.38 286 GLU A O 1
ATOM 2265 N N . GLU A 1 287 ? -22.359 28.594 11.93 1 97.69 287 GLU A N 1
ATOM 2266 C CA . GLU A 1 287 ? -23.359 28.234 10.93 1 97.69 287 GLU A CA 1
ATOM 2267 C C . GLU A 1 287 ? -22.969 28.734 9.547 1 97.69 287 GLU A C 1
ATOM 2269 O O . GLU A 1 287 ? -22.469 29.859 9.398 1 97.69 287 GLU A O 1
ATOM 2274 N N . GLY A 1 288 ? -23.156 27.922 8.594 1 96.69 288 GLY A N 1
ATOM 2275 C CA . GLY A 1 288 ? -22.797 28.266 7.227 1 96.69 288 GLY A CA 1
ATOM 2276 C C . GLY A 1 288 ? -21.906 27.25 6.559 1 96.69 288 GLY A C 1
ATOM 2277 O O . GLY A 1 288 ? -21.953 26.062 6.883 1 96.69 288 GLY A O 1
ATOM 2278 N N . GLU A 1 289 ? -21.141 27.797 5.539 1 95.88 289 GLU A N 1
ATOM 2279 C CA . GLU A 1 289 ? -20.25 26.922 4.777 1 95.88 289 GLU A CA 1
ATOM 2280 C C . GLU A 1 289 ? -18.953 27.625 4.41 1 95.88 289 GLU A C 1
ATOM 2282 O O . GLU A 1 289 ? -18.938 28.828 4.152 1 95.88 289 GLU A O 1
ATOM 2287 N N . GLY A 1 290 ? -17.906 26.766 4.445 1 95.69 290 GLY A N 1
ATOM 2288 C CA . GLY A 1 290 ? -16.625 27.281 3.975 1 95.69 290 GLY A CA 1
ATOM 2289 C C . GLY A 1 290 ? -15.711 27.719 5.102 1 95.69 290 GLY A C 1
ATOM 2290 O O . GLY A 1 290 ? -16.031 27.531 6.277 1 95.69 290 GLY A O 1
ATOM 2291 N N . VAL A 1 291 ? -14.57 28.25 4.684 1 97.88 291 VAL A N 1
ATOM 2292 C CA . VAL A 1 291 ? -13.547 28.672 5.629 1 97.88 291 VAL A CA 1
ATOM 2293 C C . VAL A 1 291 ? -13.328 30.172 5.504 1 97.88 291 VAL A C 1
ATOM 2295 O O . VAL A 1 291 ? -13.234 30.703 4.395 1 97.88 291 VAL A O 1
ATOM 2298 N N . PHE A 1 292 ? -13.312 30.812 6.586 1 98.19 292 PHE A N 1
ATOM 2299 C CA . PHE A 1 292 ? -13.07 32.25 6.664 1 98.19 292 PHE A CA 1
ATOM 2300 C C . PHE A 1 292 ? -11.859 32.531 7.539 1 98.19 292 PHE A C 1
ATOM 2302 O O . PHE A 1 292 ? -11.633 31.859 8.547 1 98.19 292 PHE A O 1
ATOM 2309 N N . VAL A 1 293 ? -11.109 33.562 7.094 1 98.19 293 VAL A N 1
ATOM 2310 C CA . VAL A 1 293 ? -9.992 34.094 7.891 1 98.19 293 VAL A CA 1
ATOM 2311 C C . VAL A 1 293 ? -10.211 35.562 8.18 1 98.19 293 VAL A C 1
ATOM 2313 O O . VAL A 1 293 ? -10.273 36.375 7.262 1 98.19 293 VAL A O 1
ATOM 2316 N N . ASP A 1 294 ? -10.375 35.875 9.367 1 98.06 294 ASP A N 1
ATOM 2317 C CA . ASP A 1 294 ? -10.625 37.25 9.797 1 98.06 294 ASP A CA 1
ATOM 2318 C C . ASP A 1 294 ? -11.844 37.844 9.078 1 98.06 294 ASP A C 1
ATOM 2320 O O . ASP A 1 294 ? -11.789 38.969 8.578 1 98.06 294 ASP A O 1
ATOM 2324 N N . GLY A 1 295 ? -12.82 36.969 8.977 1 97.12 295 GLY A N 1
ATOM 2325 C CA . GLY A 1 295 ? -14.102 37.406 8.453 1 97.12 295 GLY A CA 1
ATOM 2326 C C . GLY A 1 295 ? -14.18 37.344 6.941 1 97.12 295 GLY A C 1
ATOM 2327 O O . GLY A 1 295 ? -15.242 37.594 6.359 1 97.12 295 GLY A O 1
ATOM 2328 N N . LYS A 1 296 ? -13.109 36.969 6.281 1 97.12 296 LYS A N 1
ATOM 2329 C CA . LYS A 1 296 ? -13.094 36.906 4.82 1 97.12 296 LYS A CA 1
ATOM 2330 C C . LYS A 1 296 ? -13.016 35.469 4.332 1 97.12 296 LYS A C 1
ATOM 2332 O O . LYS A 1 296 ? -12.195 34.688 4.812 1 97.12 296 LYS A O 1
ATOM 2337 N N . LYS A 1 297 ? -13.82 35.188 3.391 1 96.12 297 LYS A N 1
ATOM 2338 C CA . LYS A 1 297 ? -13.805 33.844 2.822 1 96.12 297 LYS A CA 1
ATOM 2339 C C . LYS A 1 297 ? -12.5 33.594 2.074 1 96.12 297 LYS A C 1
ATOM 2341 O O . LYS A 1 297 ? -12.008 34.469 1.349 1 96.12 297 LYS A O 1
ATOM 2346 N N . VAL A 1 298 ? -11.945 32.469 2.354 1 94 298 VAL A N 1
ATOM 2347 C CA . VAL A 1 298 ? -10.688 32.094 1.71 1 94 298 VAL A CA 1
ATOM 2348 C C . VAL A 1 298 ? -10.867 30.812 0.923 1 94 298 VAL A C 1
ATOM 2350 O O . VAL A 1 298 ? -11.461 29.844 1.418 1 94 298 VAL A O 1
ATOM 2353 N N . GLU A 1 299 ? -10.391 30.766 -0.354 1 85.56 299 GLU A N 1
ATOM 2354 C CA . GLU A 1 299 ? -10.445 29.562 -1.175 1 85.56 299 GLU A CA 1
ATOM 2355 C C . GLU A 1 299 ? -9.195 28.703 -0.976 1 85.56 299 GLU A C 1
ATOM 2357 O O . GLU A 1 299 ? -8.102 29.234 -0.762 1 85.56 299 GLU A O 1
ATOM 2362 N N . PRO A 1 300 ? -9.484 27.438 -0.995 1 76 300 PRO A N 1
ATOM 2363 C CA . PRO A 1 300 ? -8.328 26.547 -0.819 1 76 300 PRO A CA 1
ATOM 2364 C C . PRO A 1 300 ? -7.305 26.688 -1.943 1 76 300 PRO A C 1
ATOM 2366 O O . PRO A 1 300 ? -7.68 26.891 -3.102 1 76 300 PRO A O 1
ATOM 2369 N N . LYS A 1 301 ? -6.043 27.016 -1.646 1 67.69 301 LYS A N 1
ATOM 2370 C CA . LYS A 1 301 ? -4.93 27 -2.588 1 67.69 301 LYS A CA 1
ATOM 2371 C C . LYS A 1 301 ? -4.047 25.766 -2.377 1 67.69 301 LYS A C 1
ATOM 2373 O O . LYS A 1 301 ? -3.006 25.625 -3.021 1 67.69 301 LYS A O 1
ATOM 2378 N N . GLY A 1 302 ? -4.434 24.844 -1.819 1 56.69 302 GLY A N 1
ATOM 2379 C CA . GLY A 1 302 ? -3.529 23.812 -1.322 1 56.69 302 GLY A CA 1
ATOM 2380 C C . GLY A 1 302 ? -2.857 23.016 -2.43 1 56.69 302 GLY A C 1
ATOM 2381 O O . GLY A 1 302 ? -3.051 23.312 -3.611 1 56.69 302 GLY A O 1
ATOM 2382 N N . TRP A 1 303 ? -1.818 22.203 -2.121 1 52.31 303 TRP A N 1
ATOM 2383 C CA . TRP A 1 303 ? -0.988 21.406 -3.014 1 52.31 303 TRP A CA 1
ATOM 2384 C C . TRP A 1 303 ? -1.85 20.594 -3.973 1 52.31 303 TRP A C 1
ATOM 2386 O O . TRP A 1 303 ? -2.838 19.984 -3.562 1 52.31 303 TRP A O 1
ATOM 2396 N N . LYS A 1 304 ? -1.801 20.984 -5.23 1 57.09 304 LYS A N 1
ATOM 2397 C CA . LYS A 1 304 ? -2.461 20.219 -6.281 1 57.09 304 LYS A CA 1
ATOM 2398 C C . LYS A 1 304 ? -1.507 19.203 -6.902 1 57.09 304 LYS A C 1
ATOM 2400 O O . LYS A 1 304 ? -0.427 19.562 -7.375 1 57.09 304 LYS A O 1
ATOM 2405 N N . HIS A 1 305 ? -1.787 17.938 -6.766 1 56.34 305 HIS A N 1
ATOM 2406 C CA . HIS A 1 305 ? -0.928 16.891 -7.32 1 56.34 305 HIS A CA 1
ATOM 2407 C C . HIS A 1 305 ? -0.888 16.969 -8.844 1 56.34 305 HIS A C 1
ATOM 2409 O O . HIS A 1 305 ? 0.103 16.578 -9.461 1 56.34 305 HIS A O 1
ATOM 2415 N N . PHE A 1 306 ? -2.033 17.391 -9.375 1 59.31 306 PHE A N 1
ATOM 2416 C CA . PHE A 1 306 ? -2.041 17.484 -10.828 1 59.31 306 PHE A CA 1
ATOM 2417 C C . PHE A 1 306 ? -2.078 18.938 -11.289 1 59.31 306 PHE A C 1
ATOM 2419 O O . PHE A 1 306 ? -2.605 19.797 -10.586 1 59.31 306 PHE A O 1
ATOM 2426 N N . MET B 1 1 ? 28.094 -1.204 -3.48 1 82 1 MET B N 1
ATOM 2427 C CA . MET B 1 1 ? 27.344 -2.227 -4.211 1 82 1 MET B CA 1
ATOM 2428 C C . MET B 1 1 ? 26 -1.688 -4.672 1 82 1 MET B C 1
ATOM 2430 O O . MET B 1 1 ? 25.328 -0.97 -3.934 1 82 1 MET B O 1
ATOM 2434 N N . ARG B 1 2 ? 25.781 -1.976 -5.844 1 80.75 2 ARG B N 1
ATOM 2435 C CA . ARG B 1 2 ? 24.531 -1.503 -6.426 1 80.75 2 ARG B CA 1
ATOM 2436 C C . ARG B 1 2 ? 23.469 -2.59 -6.383 1 80.75 2 ARG B C 1
ATOM 2438 O O . ARG B 1 2 ? 23.781 -3.771 -6.23 1 80.75 2 ARG B O 1
ATOM 2445 N N . LEU B 1 3 ? 22.141 -2.211 -6.488 1 79.81 3 LEU B N 1
ATOM 2446 C CA . LEU B 1 3 ? 21.016 -3.123 -6.359 1 79.81 3 LEU B CA 1
ATOM 2447 C C . LEU B 1 3 ? 21.047 -4.191 -7.445 1 79.81 3 LEU B C 1
ATOM 2449 O O . LEU B 1 3 ? 20.719 -5.352 -7.195 1 79.81 3 LEU B O 1
ATOM 2453 N N . LYS B 1 4 ? 21.5 -3.814 -8.633 1 77.06 4 LYS B N 1
ATOM 2454 C CA . LYS B 1 4 ? 21.562 -4.773 -9.734 1 77.06 4 LYS B CA 1
ATOM 2455 C C . LYS B 1 4 ? 22.547 -5.895 -9.43 1 77.06 4 LYS B C 1
ATOM 2457 O O . LYS B 1 4 ? 22.422 -7.008 -9.945 1 77.06 4 LYS B O 1
ATOM 2462 N N . GLU B 1 5 ? 23.5 -5.535 -8.539 1 74.25 5 GLU B N 1
ATOM 2463 C CA . GLU B 1 5 ? 24.516 -6.508 -8.148 1 74.25 5 GLU B CA 1
ATOM 2464 C C . GLU B 1 5 ? 24.016 -7.414 -7.027 1 74.25 5 GLU B C 1
ATOM 2466 O O . GLU B 1 5 ? 24.281 -8.617 -7.027 1 74.25 5 GLU B O 1
ATOM 2471 N N . LEU B 1 6 ? 23.234 -6.926 -6.156 1 74.31 6 LEU B N 1
ATOM 2472 C CA . LEU B 1 6 ? 22.734 -7.656 -4.992 1 74.31 6 LEU B CA 1
ATOM 2473 C C . LEU B 1 6 ? 21.5 -8.461 -5.348 1 74.31 6 LEU B C 1
ATOM 2475 O O . LEU B 1 6 ? 21.297 -9.562 -4.836 1 74.31 6 LEU B O 1
ATOM 2479 N N . GLY B 1 7 ? 20.641 -7.98 -6.25 1 72.19 7 GLY B N 1
ATOM 2480 C CA . GLY B 1 7 ? 19.391 -8.617 -6.621 1 72.19 7 GLY B CA 1
ATOM 2481 C C . GLY B 1 7 ? 18.281 -8.383 -5.605 1 72.19 7 GLY B C 1
ATOM 2482 O O . GLY B 1 7 ? 18.547 -7.898 -4.5 1 72.19 7 GLY B O 1
ATOM 2483 N N . GLU B 1 8 ? 17.109 -8.758 -5.969 1 73.81 8 GLU B N 1
ATOM 2484 C CA . GLU B 1 8 ? 15.93 -8.547 -5.148 1 73.81 8 GLU B CA 1
ATOM 2485 C C . GLU B 1 8 ? 15.992 -9.359 -3.855 1 73.81 8 GLU B C 1
ATOM 2487 O O . GLU B 1 8 ? 15.75 -8.828 -2.771 1 73.81 8 GLU B O 1
ATOM 2492 N N . PHE B 1 9 ? 16.391 -10.539 -3.93 1 68.88 9 PHE B N 1
ATOM 2493 C CA . PHE B 1 9 ? 16.391 -11.438 -2.777 1 68.88 9 PHE B CA 1
ATOM 2494 C C . PHE B 1 9 ? 17.469 -11.047 -1.781 1 68.88 9 PHE B C 1
ATOM 2496 O O . PHE B 1 9 ? 17.25 -11.094 -0.569 1 68.88 9 PHE B O 1
ATOM 2503 N N . GLY B 1 10 ? 18.578 -10.641 -2.344 1 71.94 10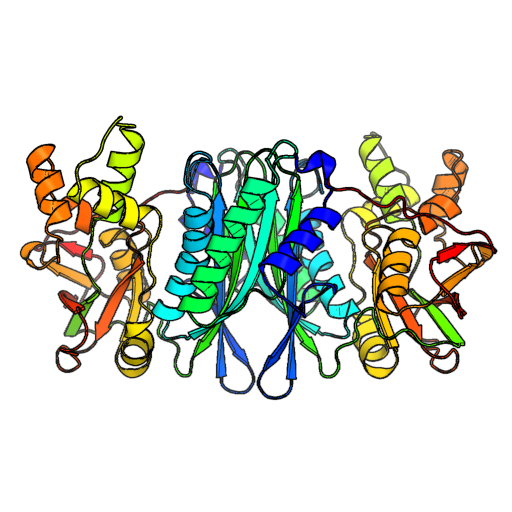 GLY B N 1
ATOM 2504 C CA . GLY B 1 10 ? 19.609 -10.117 -1.472 1 71.94 10 GLY B CA 1
ATOM 2505 C C . GLY B 1 10 ? 19.188 -8.883 -0.708 1 71.94 10 GLY B C 1
ATOM 2506 O O . GLY B 1 10 ? 19.516 -8.727 0.471 1 71.94 10 GLY B O 1
ATOM 2507 N N . LEU B 1 11 ? 18.484 -8.141 -1.396 1 75.88 11 LEU B N 1
ATOM 2508 C CA . LEU B 1 11 ? 18 -6.906 -0.784 1 75.88 11 LEU B CA 1
ATOM 2509 C C . LEU B 1 11 ? 16.984 -7.199 0.308 1 75.88 11 LEU B C 1
ATOM 2511 O O . LEU B 1 11 ? 17.016 -6.586 1.377 1 75.88 11 LEU B O 1
ATOM 2515 N N . ILE B 1 12 ? 16.141 -8.133 0.095 1 74.06 12 ILE B N 1
ATOM 2516 C CA . ILE B 1 12 ? 15.125 -8.508 1.065 1 74.06 12 ILE B CA 1
ATOM 2517 C C . ILE B 1 12 ? 15.789 -9.055 2.328 1 74.06 12 ILE B C 1
ATOM 2519 O O . ILE B 1 12 ? 15.375 -8.727 3.443 1 74.06 12 ILE B O 1
ATOM 2523 N N . ASP B 1 13 ? 16.812 -9.773 2.145 1 75.38 13 ASP B N 1
ATOM 2524 C CA . ASP B 1 13 ? 17.547 -10.305 3.283 1 75.38 13 ASP B CA 1
ATOM 2525 C C . ASP B 1 13 ? 18.172 -9.18 4.105 1 75.38 13 ASP B C 1
ATOM 2527 O O . ASP B 1 13 ? 18.172 -9.234 5.336 1 75.38 13 ASP B O 1
ATOM 2531 N N . LEU B 1 14 ? 18.656 -8.281 3.449 1 74.19 14 LEU B N 1
ATOM 2532 C CA . LEU B 1 14 ? 19.266 -7.133 4.117 1 74.19 14 LEU B CA 1
ATOM 2533 C C . LEU B 1 14 ? 18.234 -6.348 4.91 1 74.19 14 LEU B C 1
ATOM 2535 O O . LEU B 1 14 ? 18.484 -5.949 6.051 1 74.19 14 LEU B O 1
ATOM 2539 N N . ILE B 1 15 ? 17.141 -6.191 4.281 1 79.12 15 ILE B N 1
ATOM 2540 C CA . ILE B 1 15 ? 16.062 -5.449 4.922 1 79.12 15 ILE B CA 1
ATOM 2541 C C . ILE B 1 15 ? 15.578 -6.207 6.16 1 79.12 15 ILE B C 1
ATOM 2543 O O . ILE B 1 15 ? 15.375 -5.605 7.219 1 79.12 15 ILE B O 1
ATOM 2547 N N . LYS B 1 16 ? 15.438 -7.461 6.016 1 76.44 16 LYS B N 1
ATOM 2548 C CA . LYS B 1 16 ? 15.023 -8.305 7.133 1 76.44 16 LYS B CA 1
ATOM 2549 C C . LYS B 1 16 ? 15.992 -8.18 8.305 1 76.44 16 LYS B C 1
ATOM 2551 O O . LYS B 1 16 ? 15.562 -8.07 9.461 1 76.44 16 LYS B O 1
ATOM 2556 N N . LYS B 1 17 ? 17.203 -8.156 7.977 1 73.56 17 LYS B N 1
ATOM 2557 C CA . LYS B 1 17 ? 18.234 -8.031 8.992 1 73.56 17 LYS B CA 1
ATOM 2558 C C . LYS B 1 17 ? 18.172 -6.668 9.68 1 73.56 17 LYS B C 1
ATOM 2560 O O . LYS B 1 17 ? 18.266 -6.578 10.906 1 73.56 17 LYS B O 1
ATOM 2565 N N . THR B 1 18 ? 17.984 -5.727 8.859 1 75.38 18 THR B N 1
ATOM 2566 C CA . THR B 1 18 ? 17.969 -4.363 9.383 1 75.38 18 THR B CA 1
ATOM 2567 C C . THR B 1 18 ? 16.75 -4.152 10.289 1 75.38 18 THR B C 1
ATOM 2569 O O . THR B 1 18 ? 16.859 -3.512 11.336 1 75.38 18 THR B O 1
ATOM 2572 N N . LEU B 1 19 ? 15.641 -4.754 9.867 1 75.38 19 LEU B N 1
ATOM 2573 C CA . LEU B 1 19 ? 14.398 -4.574 10.617 1 75.38 19 LEU B CA 1
ATOM 2574 C C . LEU B 1 19 ? 14.297 -5.594 11.75 1 75.38 19 LEU B C 1
ATOM 2576 O O . LEU B 1 19 ? 13.406 -5.496 12.594 1 75.38 19 LEU B O 1
ATOM 2580 N N . GLU B 1 20 ? 15.195 -6.562 11.812 1 67.88 20 GLU B N 1
ATOM 2581 C CA . GLU B 1 20 ? 15.133 -7.656 12.773 1 67.88 20 GLU B CA 1
ATOM 2582 C C . GLU B 1 20 ? 13.766 -8.328 12.766 1 67.88 20 GLU B C 1
ATOM 2584 O O . GLU B 1 20 ? 13.195 -8.617 13.82 1 67.88 20 GLU B O 1
ATOM 2589 N N . SER B 1 21 ? 13.156 -8.523 11.539 1 68 21 SER B N 1
ATOM 2590 C CA . SER B 1 21 ? 11.781 -9.008 11.445 1 68 21 SER B CA 1
ATOM 2591 C C . SER B 1 21 ? 11.742 -10.531 11.344 1 68 21 SER B C 1
ATOM 2593 O O . SER B 1 21 ? 12.586 -11.133 10.688 1 68 21 SER B O 1
ATOM 2595 N N . LYS B 1 22 ? 10.82 -11.227 12.055 1 57.03 22 LYS B N 1
ATOM 2596 C CA . LYS B 1 22 ? 10.602 -12.664 12 1 57.03 22 LYS B CA 1
ATOM 2597 C C . LYS B 1 22 ? 9.461 -13.016 11.047 1 57.03 22 LYS B C 1
ATOM 2599 O O . LYS B 1 22 ? 9.188 -14.188 10.797 1 57.03 22 LYS B O 1
ATOM 2604 N N . VAL B 1 23 ? 8.773 -11.969 10.477 1 60.12 23 VAL B N 1
ATOM 2605 C CA . VAL B 1 23 ? 7.512 -12.227 9.797 1 60.12 23 VAL B CA 1
ATOM 2606 C C . VAL B 1 23 ? 7.688 -12.062 8.289 1 60.12 23 VAL B C 1
ATOM 2608 O O . VAL B 1 23 ? 6.883 -12.57 7.504 1 60.12 23 VAL B O 1
ATOM 2611 N N . ILE B 1 24 ? 8.836 -11.547 7.977 1 68.69 24 ILE B N 1
ATOM 2612 C CA . ILE B 1 24 ? 9.055 -11.297 6.555 1 68.69 24 ILE B CA 1
ATOM 2613 C C . ILE B 1 24 ? 9.484 -12.586 5.863 1 68.69 24 ILE B C 1
ATOM 2615 O O . ILE B 1 24 ? 10.422 -13.258 6.312 1 68.69 24 ILE B O 1
ATOM 2619 N N . GLY B 1 25 ? 8.648 -13.047 4.891 1 68.5 25 GLY B N 1
ATOM 2620 C CA . GLY B 1 25 ? 9.125 -14.203 4.145 1 68.5 25 GLY B CA 1
ATOM 2621 C C . GLY B 1 25 ? 8.016 -14.953 3.439 1 68.5 25 GLY B C 1
ATOM 2622 O O . GLY B 1 25 ? 8.273 -15.711 2.5 1 68.5 25 GLY B O 1
ATOM 2623 N N . ASP B 1 26 ? 6.789 -14.797 3.881 1 78.19 26 ASP B N 1
ATOM 2624 C CA . ASP B 1 26 ? 5.664 -15.484 3.264 1 78.19 26 ASP B CA 1
ATOM 2625 C C . ASP B 1 26 ? 4.91 -14.57 2.305 1 78.19 26 ASP B C 1
ATOM 2627 O O . ASP B 1 26 ? 5.328 -13.43 2.07 1 78.19 26 ASP B O 1
ATOM 2631 N N . ASP B 1 27 ? 3.961 -15.133 1.656 1 79.62 27 ASP B N 1
ATOM 2632 C CA . ASP B 1 27 ? 3.178 -14.344 0.705 1 79.62 27 ASP B CA 1
ATOM 2633 C C . ASP B 1 27 ? 2.469 -13.188 1.4 1 79.62 27 ASP B C 1
ATOM 2635 O O . ASP B 1 27 ? 2.184 -12.164 0.776 1 79.62 27 ASP B O 1
ATOM 2639 N N . THR B 1 28 ? 2.172 -13.516 2.666 1 85.88 28 THR B N 1
ATOM 2640 C CA . THR B 1 28 ? 1.554 -12.484 3.49 1 85.88 28 THR B CA 1
ATOM 2641 C C . THR B 1 28 ? 2.273 -12.359 4.828 1 85.88 28 THR B C 1
ATOM 2643 O O . THR B 1 28 ? 3.09 -13.211 5.184 1 85.88 28 THR B O 1
ATOM 2646 N N . ALA B 1 29 ? 2.035 -11.273 5.496 1 89.44 29 ALA B N 1
ATOM 2647 C CA . ALA B 1 29 ? 2.465 -11.078 6.879 1 89.44 29 ALA B CA 1
ATOM 2648 C C . ALA B 1 29 ? 1.318 -11.344 7.852 1 89.44 29 ALA B C 1
ATOM 2650 O O . ALA B 1 29 ? 0.377 -10.547 7.941 1 89.44 29 ALA B O 1
ATOM 2651 N N . PRO B 1 30 ? 1.399 -12.461 8.508 1 92 30 PRO B N 1
ATOM 2652 C CA . PRO B 1 30 ? 0.355 -12.719 9.508 1 92 30 PRO B CA 1
ATOM 2653 C C . PRO B 1 30 ? 0.558 -11.914 10.789 1 92 30 PRO B C 1
ATOM 2655 O O . PRO B 1 30 ? 1.683 -11.812 11.289 1 92 30 PRO B O 1
ATOM 2658 N N . VAL B 1 31 ? -0.488 -11.297 11.258 1 92.5 31 VAL B N 1
ATOM 2659 C CA . VAL B 1 31 ? -0.464 -10.602 12.547 1 92.5 31 VAL B CA 1
ATOM 2660 C C . VAL B 1 31 ? -1.649 -11.055 13.398 1 92.5 31 VAL B C 1
ATOM 2662 O O . VAL B 1 31 ? -2.727 -11.336 12.867 1 92.5 31 VAL B O 1
ATOM 2665 N N . GLU B 1 32 ? -1.409 -11.117 14.68 1 92.06 32 GLU B N 1
ATOM 2666 C CA . GLU B 1 32 ? -2.463 -11.555 15.594 1 92.06 32 GLU B CA 1
ATOM 2667 C C . GLU B 1 32 ? -3.338 -10.375 16.016 1 92.06 32 GLU B C 1
ATOM 2669 O O . GLU B 1 32 ? -2.828 -9.328 16.422 1 92.06 32 GLU B O 1
ATOM 2674 N N . TYR B 1 33 ? -4.598 -10.555 15.859 1 90.44 33 TYR B N 1
ATOM 2675 C CA . TYR B 1 33 ? -5.559 -9.547 16.297 1 90.44 33 TYR B CA 1
ATOM 2676 C C . TYR B 1 33 ? -6.852 -10.195 16.766 1 90.44 33 TYR B C 1
ATOM 2678 O O . TYR B 1 33 ? -7.492 -10.938 16.016 1 90.44 33 TYR B O 1
ATOM 2686 N N . CYS B 1 34 ? -7.32 -9.961 18 1 88.06 34 CYS B N 1
ATOM 2687 C CA . CYS B 1 34 ? -8.539 -10.469 18.609 1 88.06 34 CYS B CA 1
ATOM 2688 C C . CYS B 1 34 ? -8.641 -11.977 18.469 1 88.06 34 CYS B C 1
ATOM 2690 O O . CYS B 1 34 ? -9.672 -12.5 18.031 1 88.06 34 CYS B O 1
ATOM 2692 N N . SER B 1 35 ? -7.582 -12.703 18.578 1 84.19 35 SER B N 1
ATOM 2693 C CA . SER B 1 35 ? -7.492 -14.156 18.594 1 84.19 35 SER B CA 1
ATOM 2694 C C . SER B 1 35 ? -7.648 -14.734 17.188 1 84.19 35 SER B C 1
ATOM 2696 O O . SER B 1 35 ? -7.992 -15.906 17.031 1 84.19 35 SER B O 1
ATOM 2698 N N . LYS B 1 36 ? -7.605 -13.875 16.219 1 87.62 36 LYS B N 1
ATOM 2699 C CA . LYS B 1 36 ? -7.527 -14.289 14.812 1 87.62 36 LYS B CA 1
ATOM 2700 C C . LYS B 1 36 ? -6.25 -13.766 14.156 1 87.62 36 LYS B C 1
ATOM 2702 O O . LYS B 1 36 ? -5.457 -13.07 14.797 1 87.62 36 LYS B O 1
ATOM 2707 N N . LYS B 1 37 ? -6.086 -14.273 12.977 1 92.94 37 LYS B N 1
ATOM 2708 C CA . LYS B 1 37 ? -4.918 -13.781 12.242 1 92.94 37 LYS B CA 1
ATOM 2709 C C . LYS B 1 37 ? -5.332 -12.922 11.055 1 92.94 37 LYS B C 1
ATOM 2711 O O . LYS B 1 37 ? -6.211 -13.312 10.281 1 92.94 37 LYS B O 1
ATOM 2716 N N . LEU B 1 38 ? -4.828 -11.742 11.086 1 95.81 38 LEU B N 1
ATOM 2717 C CA . LEU B 1 38 ? -4.922 -10.914 9.883 1 95.81 38 LEU B CA 1
ATOM 2718 C C . LEU B 1 38 ? -3.74 -11.172 8.953 1 95.81 38 LEU B C 1
ATOM 2720 O O . LEU B 1 38 ? -2.613 -11.367 9.414 1 95.81 38 LEU B O 1
ATOM 2724 N N . LEU B 1 39 ? -4.02 -11.289 7.73 1 96.69 39 LEU B N 1
ATOM 2725 C CA . LEU B 1 39 ? -2.996 -11.43 6.699 1 96.69 39 LEU B CA 1
ATOM 2726 C C . LEU B 1 39 ? -2.803 -10.125 5.938 1 96.69 39 LEU B C 1
ATOM 2728 O O . LEU B 1 39 ? -3.742 -9.609 5.324 1 96.69 39 LEU B O 1
ATOM 2732 N N . LEU B 1 40 ? -1.625 -9.539 6.016 1 96.69 40 LEU B N 1
ATOM 2733 C CA . LEU B 1 40 ? -1.313 -8.297 5.312 1 96.69 40 LEU B CA 1
ATOM 2734 C C . LEU B 1 40 ? -0.404 -8.562 4.117 1 96.69 40 LEU B C 1
ATOM 2736 O O . LEU B 1 40 ? 0.575 -9.305 4.23 1 96.69 40 LEU B O 1
ATOM 2740 N N . THR B 1 41 ? -0.749 -8.039 2.965 1 96.31 41 THR B N 1
ATOM 2741 C CA . THR B 1 41 ? 0.097 -8.219 1.79 1 96.31 41 THR B CA 1
ATOM 2742 C C . THR B 1 41 ? 0.038 -6.996 0.883 1 96.31 41 THR B C 1
ATOM 2744 O O . THR B 1 41 ? -0.853 -6.156 1.023 1 96.31 41 THR B O 1
ATOM 2747 N N . THR B 1 42 ? 1.033 -6.863 0.068 1 96 42 THR B N 1
ATOM 2748 C CA . THR B 1 42 ? 1.084 -5.797 -0.926 1 96 42 THR B CA 1
ATOM 2749 C C . THR B 1 42 ? 1.825 -6.258 -2.178 1 96 42 THR B C 1
ATOM 2751 O O . THR B 1 42 ? 2.789 -7.02 -2.088 1 96 42 THR B O 1
ATOM 2754 N N . ASP B 1 43 ? 1.337 -5.801 -3.248 1 94.31 43 ASP B N 1
ATOM 2755 C CA . ASP B 1 43 ? 2.004 -5.992 -4.531 1 94.31 43 ASP B CA 1
ATOM 2756 C C . ASP B 1 43 ? 1.917 -4.734 -5.391 1 94.31 43 ASP B C 1
ATOM 2758 O O . ASP B 1 43 ? 1.024 -3.906 -5.199 1 94.31 43 ASP B O 1
ATOM 2762 N N . VAL B 1 44 ? 2.857 -4.648 -6.312 1 93.94 44 VAL B N 1
ATOM 2763 C CA . VAL B 1 44 ? 2.912 -3.477 -7.18 1 93.94 44 VAL B CA 1
ATOM 2764 C C . VAL B 1 44 ? 2.879 -3.914 -8.641 1 93.94 44 VAL B C 1
ATOM 2766 O O . VAL B 1 44 ? 3.455 -4.941 -9 1 93.94 44 VAL B O 1
ATOM 2769 N N . LEU B 1 45 ? 2.184 -3.186 -9.438 1 94.94 45 LEU B N 1
ATOM 2770 C CA . LEU B 1 45 ? 2.211 -3.301 -10.891 1 94.94 45 LEU B CA 1
ATOM 2771 C C . LEU B 1 45 ? 2.736 -2.018 -11.531 1 94.94 45 LEU B C 1
ATOM 2773 O O . LEU B 1 45 ? 2.08 -0.975 -11.461 1 94.94 45 LEU B O 1
ATOM 2777 N 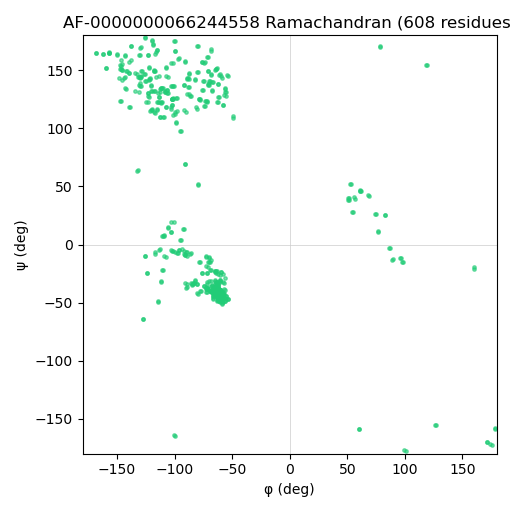N . ASN B 1 46 ? 3.842 -2.092 -12.125 1 94.19 46 ASN B N 1
ATOM 2778 C CA . ASN B 1 46 ? 4.441 -0.94 -12.789 1 94.19 46 ASN B CA 1
ATOM 2779 C C . ASN B 1 46 ? 4.344 -1.054 -14.312 1 94.19 46 ASN B C 1
ATOM 2781 O O . ASN B 1 46 ? 4.641 -2.105 -14.875 1 94.19 46 ASN B O 1
ATOM 2785 N N . GLU B 1 47 ? 3.914 0.042 -14.875 1 95.12 47 GLU B N 1
ATOM 2786 C CA . GLU B 1 47 ? 3.877 0.121 -16.328 1 95.12 47 GLU B CA 1
ATOM 2787 C C . GLU B 1 47 ? 5.25 -0.166 -16.938 1 95.12 47 GLU B C 1
ATOM 2789 O O . GLU B 1 47 ? 6.254 0.392 -16.5 1 95.12 47 GLU B O 1
ATOM 2794 N N . GLY B 1 48 ? 5.27 -1.039 -17.938 1 90.5 48 GLY B N 1
ATOM 2795 C CA . GLY B 1 48 ? 6.508 -1.396 -18.609 1 90.5 48 GLY B CA 1
ATOM 2796 C C . GLY B 1 48 ? 7.227 -2.562 -17.969 1 90.5 48 GLY B C 1
ATOM 2797 O O . GLY B 1 48 ? 8.18 -3.109 -18.531 1 90.5 48 GLY B O 1
ATOM 2798 N N . VAL B 1 49 ? 6.828 -2.957 -16.75 1 87.88 49 VAL B N 1
ATOM 2799 C CA . VAL B 1 49 ? 7.426 -4.074 -16.031 1 87.88 49 VAL B CA 1
ATOM 2800 C C . VAL B 1 49 ? 6.406 -5.199 -15.875 1 87.88 49 VAL B C 1
ATOM 2802 O O . VAL B 1 49 ? 6.664 -6.34 -16.266 1 87.88 49 VAL B O 1
ATOM 2805 N N . HIS B 1 50 ? 5.211 -4.883 -15.43 1 91.62 50 HIS B N 1
ATOM 2806 C CA . HIS B 1 50 ? 4.199 -5.891 -15.125 1 91.62 50 HIS B CA 1
ATOM 2807 C C . HIS B 1 50 ? 3.051 -5.84 -16.125 1 91.62 50 HIS B C 1
ATOM 2809 O O . HIS B 1 50 ? 2.277 -6.793 -16.25 1 91.62 50 HIS B O 1
ATOM 2815 N N . PHE B 1 51 ? 2.939 -4.703 -16.75 1 93.12 51 PHE B N 1
ATOM 2816 C CA . PHE B 1 51 ? 1.924 -4.523 -17.781 1 93.12 51 PHE B CA 1
ATOM 2817 C C . PHE B 1 51 ? 2.312 -3.398 -18.734 1 93.12 51 PHE B C 1
ATOM 2819 O O . PHE B 1 51 ? 3.242 -2.639 -18.453 1 93.12 51 PHE B O 1
ATOM 2826 N N . LEU B 1 52 ? 1.626 -3.396 -19.828 1 92.75 52 LEU B N 1
ATOM 2827 C CA . LEU B 1 52 ? 1.771 -2.305 -20.797 1 92.75 52 LEU B CA 1
ATOM 2828 C C . LEU B 1 52 ? 0.538 -1.409 -20.781 1 92.75 52 LEU B C 1
ATOM 2830 O O . LEU B 1 52 ? -0.57 -1.872 -20.5 1 92.75 52 LEU B O 1
ATOM 2834 N N . ARG B 1 53 ? 0.757 -0.127 -21.125 1 91.31 53 ARG B N 1
ATOM 2835 C CA . ARG B 1 53 ? -0.319 0.859 -21.141 1 91.31 53 ARG B CA 1
ATOM 2836 C C . ARG B 1 53 ? -1.383 0.505 -22.172 1 91.31 53 ARG B C 1
ATOM 2838 O O . ARG B 1 53 ? -2.545 0.889 -22.031 1 91.31 53 ARG B O 1
ATOM 2845 N N . SER B 1 54 ? -1.001 -0.283 -23.156 1 91.5 54 SER B N 1
ATOM 2846 C CA . SER B 1 54 ? -1.908 -0.641 -24.25 1 91.5 54 SER B CA 1
ATOM 2847 C C . SER B 1 54 ? -2.881 -1.733 -23.812 1 91.5 54 SER B C 1
ATOM 2849 O O . SER B 1 54 ? -3.859 -2.012 -24.516 1 91.5 54 SER B O 1
ATOM 2851 N N . TYR B 1 55 ? -2.574 -2.387 -22.688 1 93.5 55 TYR B N 1
ATOM 2852 C CA . TYR B 1 55 ? -3.49 -3.416 -22.203 1 93.5 55 TYR B CA 1
ATOM 2853 C C . TYR B 1 55 ? -4.836 -2.811 -21.812 1 93.5 55 TYR B C 1
ATOM 2855 O O . TYR B 1 55 ? -4.906 -1.642 -21.422 1 93.5 55 TYR B O 1
ATOM 2863 N N . ILE B 1 56 ? -5.883 -3.6 -21.938 1 94.44 56 ILE B N 1
ATOM 2864 C CA . ILE B 1 56 ? -7.219 -3.182 -21.531 1 94.44 56 ILE B CA 1
ATOM 2865 C C . ILE B 1 56 ? -7.207 -2.809 -20.047 1 94.44 56 ILE B C 1
ATOM 2867 O O . ILE B 1 56 ? -6.906 -3.646 -19.188 1 94.44 56 ILE B O 1
ATOM 2871 N N . PRO B 1 57 ? -7.57 -1.503 -19.703 1 96.31 57 PRO B N 1
ATOM 2872 C CA . PRO B 1 57 ? -7.449 -1.04 -18.328 1 96.31 57 PRO B CA 1
ATOM 2873 C C . PRO B 1 57 ? -8.242 -1.9 -17.344 1 96.31 57 PRO B C 1
ATOM 2875 O O . PRO B 1 57 ? -7.805 -2.121 -16.219 1 96.31 57 PRO B O 1
ATOM 2878 N N . GLU B 1 58 ? -9.414 -2.469 -17.781 1 97.12 58 GLU B N 1
ATOM 2879 C CA . GLU B 1 58 ? -10.234 -3.311 -16.922 1 97.12 58 GLU B CA 1
ATOM 2880 C C . GLU B 1 58 ? -9.484 -4.574 -16.516 1 97.12 58 GLU B C 1
ATOM 2882 O O . GLU B 1 58 ? -9.617 -5.047 -15.383 1 97.12 58 GLU B O 1
ATOM 2887 N N . ALA B 1 59 ? -8.68 -5.066 -17.438 1 97.75 59 ALA B N 1
ATOM 2888 C CA . ALA B 1 59 ? -7.887 -6.262 -17.141 1 97.75 59 ALA B CA 1
ATOM 2889 C C . ALA B 1 59 ? -6.777 -5.953 -16.141 1 97.75 59 ALA B C 1
ATOM 2891 O O . ALA B 1 59 ? -6.465 -6.773 -15.281 1 97.75 59 ALA B O 1
ATOM 2892 N N . VAL B 1 60 ? -6.227 -4.777 -16.297 1 97.5 60 VAL B N 1
ATOM 2893 C CA . VAL B 1 60 ? -5.176 -4.359 -15.383 1 97.5 60 VAL B CA 1
ATOM 2894 C C . VAL B 1 60 ? -5.75 -4.211 -13.977 1 97.5 60 VAL B C 1
ATOM 2896 O O . VAL B 1 60 ? -5.129 -4.633 -12.992 1 97.5 60 VAL B O 1
ATOM 2899 N N . GLY B 1 61 ? -6.93 -3.592 -13.891 1 97.62 61 GLY B N 1
ATOM 2900 C CA . GLY B 1 61 ? -7.605 -3.471 -12.609 1 97.62 61 GLY B CA 1
ATOM 2901 C C . GLY B 1 61 ? -7.91 -4.809 -11.969 1 97.62 61 GLY B C 1
ATOM 2902 O O . GLY B 1 61 ? -7.676 -4.996 -10.773 1 97.62 61 GLY B O 1
ATOM 2903 N N . TRP B 1 62 ? -8.414 -5.742 -12.773 1 98.12 62 TRP B N 1
ATOM 2904 C CA . TRP B 1 62 ? -8.688 -7.094 -12.305 1 98.12 62 TRP B CA 1
ATOM 2905 C C . TRP B 1 62 ? -7.418 -7.758 -11.781 1 98.12 62 TRP B C 1
ATOM 2907 O O . TRP B 1 62 ? -7.418 -8.336 -10.688 1 98.12 62 TRP B O 1
ATOM 2917 N N . LYS B 1 63 ? -6.371 -7.656 -12.523 1 98.12 63 LYS B N 1
ATOM 2918 C CA . LYS B 1 63 ? -5.098 -8.273 -12.172 1 98.12 63 LYS B CA 1
ATOM 2919 C C . LYS B 1 63 ? -4.547 -7.691 -10.875 1 98.12 63 LYS B C 1
ATOM 2921 O O . LYS B 1 63 ? -4.035 -8.422 -10.023 1 98.12 63 LYS B O 1
ATOM 2926 N N . ALA B 1 64 ? -4.641 -6.402 -10.734 1 97.75 64 ALA B N 1
ATOM 2927 C CA . ALA B 1 64 ? -4.109 -5.707 -9.562 1 97.75 64 ALA B CA 1
ATOM 2928 C C . ALA B 1 64 ? -4.699 -6.273 -8.273 1 97.75 64 ALA B C 1
ATOM 2930 O O . ALA B 1 64 ? -3.992 -6.434 -7.277 1 97.75 64 ALA B O 1
ATOM 2931 N N . ILE B 1 65 ? -5.961 -6.598 -8.289 1 98.19 65 ILE B N 1
ATOM 2932 C CA . ILE B 1 65 ? -6.629 -7.148 -7.117 1 98.19 65 ILE B CA 1
ATOM 2933 C C . ILE B 1 65 ? -6.305 -8.633 -6.988 1 98.19 65 ILE B C 1
ATOM 2935 O O . ILE B 1 65 ? -5.953 -9.109 -5.906 1 98.19 65 ILE B O 1
ATOM 2939 N N . SER B 1 66 ? -6.324 -9.297 -8.062 1 98.44 66 SER B N 1
ATOM 2940 C CA . SER B 1 66 ? -6.234 -10.758 -8.078 1 98.44 66 SER B CA 1
ATOM 2941 C C . SER B 1 66 ? -4.891 -11.234 -7.535 1 98.44 66 SER B C 1
ATOM 2943 O O . SER B 1 66 ? -4.824 -12.242 -6.832 1 98.44 66 SER B O 1
ATOM 2945 N N . VAL B 1 67 ? -3.828 -10.555 -7.879 1 97.25 67 VAL B N 1
ATOM 2946 C CA . VAL B 1 67 ? -2.496 -11 -7.477 1 97.25 67 VAL B CA 1
ATOM 2947 C C . VAL B 1 67 ? -2.357 -10.906 -5.957 1 97.25 67 VAL B C 1
ATOM 2949 O O . VAL B 1 67 ? -1.724 -11.758 -5.332 1 97.25 67 VAL B O 1
ATOM 2952 N N . ASN B 1 68 ? -2.938 -9.906 -5.332 1 97.62 68 ASN B N 1
ATOM 2953 C CA . ASN B 1 68 ? -2.922 -9.781 -3.879 1 97.62 68 ASN B CA 1
ATOM 2954 C C . ASN B 1 68 ? -3.836 -10.812 -3.219 1 97.62 68 ASN B C 1
ATOM 2956 O O . ASN B 1 68 ? -3.496 -11.367 -2.174 1 97.62 68 ASN B O 1
ATOM 2960 N N . VAL B 1 69 ? -4.988 -11.008 -3.832 1 98.44 69 VAL B N 1
ATOM 2961 C CA . VAL B 1 69 ? -5.906 -12.016 -3.309 1 98.44 69 VAL B CA 1
ATOM 2962 C C . VAL B 1 69 ? -5.246 -13.391 -3.344 1 98.44 69 VAL B C 1
ATOM 2964 O O . VAL B 1 69 ? -5.422 -14.195 -2.424 1 98.44 69 VAL B O 1
ATOM 2967 N N . SER B 1 70 ? -4.523 -13.617 -4.414 1 98.19 70 SER B N 1
ATOM 2968 C CA . SER B 1 70 ? -3.811 -14.891 -4.543 1 98.19 70 SER B CA 1
ATOM 2969 C C . SER B 1 70 ? -2.904 -15.133 -3.342 1 98.19 70 SER B C 1
ATOM 2971 O O . SER B 1 70 ? -2.855 -16.25 -2.814 1 98.19 70 SER B O 1
ATOM 2973 N N . ASP B 1 71 ? -2.168 -14.125 -2.893 1 96.62 71 ASP B N 1
ATOM 2974 C CA . ASP B 1 71 ? -1.294 -14.227 -1.728 1 96.62 71 ASP B CA 1
ATOM 2975 C C . ASP B 1 71 ? -2.082 -14.633 -0.485 1 96.62 71 ASP B C 1
ATOM 2977 O O . ASP B 1 71 ? -1.639 -15.492 0.284 1 96.62 71 ASP B O 1
ATOM 2981 N N . VAL B 1 72 ? -3.203 -14.039 -0.274 1 98 72 VAL B N 1
ATOM 2982 C CA . VAL B 1 72 ? -4.02 -14.281 0.913 1 98 72 VAL B CA 1
ATOM 2983 C C . VAL B 1 72 ? -4.555 -15.711 0.895 1 98 72 VAL B C 1
ATOM 2985 O O . VAL B 1 72 ? -4.48 -16.422 1.9 1 98 72 VAL B O 1
ATOM 2988 N N . ILE B 1 73 ? -5.023 -16.125 -0.258 1 97.75 73 ILE B N 1
ATOM 2989 C CA . ILE B 1 73 ? -5.598 -17.453 -0.407 1 97.75 73 ILE B CA 1
ATOM 2990 C C . ILE B 1 73 ? -4.516 -18.5 -0.189 1 97.75 73 ILE B C 1
ATOM 2992 O O . ILE B 1 73 ? -4.766 -19.531 0.437 1 97.75 73 ILE B O 1
ATOM 2996 N N . ALA B 1 74 ? -3.338 -18.219 -0.699 1 97.44 74 ALA B N 1
ATOM 2997 C CA . ALA B 1 74 ? -2.221 -19.156 -0.587 1 97.44 74 ALA B CA 1
ATOM 2998 C C . ALA B 1 74 ? -1.89 -19.453 0.874 1 97.44 74 ALA B C 1
ATOM 3000 O O . ALA B 1 74 ? -1.327 -20.5 1.195 1 97.44 74 ALA B O 1
ATOM 3001 N N . ASN B 1 75 ? -2.27 -18.531 1.756 1 97.19 75 ASN B N 1
ATOM 3002 C CA . ASN B 1 75 ? -1.983 -18.719 3.174 1 97.19 75 ASN B CA 1
ATOM 3003 C C . ASN B 1 75 ? -3.24 -19.094 3.955 1 97.19 75 ASN B C 1
ATOM 3005 O O . ASN B 1 75 ? -3.27 -18.984 5.184 1 97.19 75 ASN B O 1
ATOM 3009 N N . GLY B 1 76 ? -4.246 -19.469 3.209 1 97.12 76 GLY B N 1
ATOM 3010 C CA . GLY B 1 76 ? -5.457 -19.984 3.826 1 97.12 76 GLY B CA 1
ATOM 3011 C C . GLY B 1 76 ? -6.398 -18.891 4.301 1 97.12 76 GLY B C 1
ATOM 3012 O O . GLY B 1 76 ? -7.156 -19.094 5.254 1 97.12 76 GLY B O 1
ATOM 3013 N N . GLY B 1 77 ? -6.328 -17.75 3.709 1 97.44 77 GLY B N 1
ATOM 3014 C CA . GLY B 1 77 ? -7.141 -16.641 4.188 1 97.44 77 GLY B CA 1
ATOM 3015 C C . GLY B 1 77 ? -8.18 -16.188 3.184 1 97.44 77 GLY B C 1
ATOM 3016 O O . GLY B 1 77 ? -8.164 -16.609 2.027 1 97.44 77 GLY B O 1
ATOM 3017 N N . LEU B 1 78 ? -9.102 -15.367 3.686 1 97.81 78 LEU B N 1
ATOM 3018 C CA . LEU B 1 78 ? -10.094 -14.68 2.869 1 97.81 78 LEU B CA 1
ATOM 3019 C C . LEU B 1 78 ? -9.789 -13.188 2.783 1 97.81 78 LEU B C 1
ATOM 3021 O O . LEU B 1 78 ? -9.484 -12.555 3.797 1 97.81 78 LEU B O 1
ATOM 3025 N N . PRO B 1 79 ? -9.82 -12.672 1.582 1 98.06 79 PRO B N 1
ATOM 3026 C CA . PRO B 1 79 ? -9.578 -11.234 1.449 1 98.06 79 PRO B CA 1
ATOM 3027 C C . PRO B 1 79 ? -10.711 -10.398 2.037 1 98.06 79 PRO B C 1
ATOM 3029 O O . PRO B 1 79 ? -11.883 -10.773 1.943 1 98.06 79 PRO B O 1
ATOM 3032 N N . LYS B 1 80 ? -10.414 -9.211 2.623 1 97.19 80 LYS B N 1
ATOM 3033 C CA . LYS B 1 80 ? -11.438 -8.398 3.256 1 97.19 80 LYS B CA 1
ATOM 3034 C C . LYS B 1 80 ? -11.414 -6.969 2.719 1 97.19 80 LYS B C 1
ATOM 3036 O O . LYS B 1 80 ? -12.383 -6.516 2.096 1 97.19 80 LYS B O 1
ATOM 3041 N N . TRP B 1 81 ? -10.266 -6.258 2.975 1 96.44 81 TRP B N 1
ATOM 3042 C CA . TRP B 1 81 ? -10.195 -4.836 2.656 1 96.44 81 TRP B CA 1
ATOM 3043 C C . TRP B 1 81 ? -8.93 -4.516 1.873 1 96.44 81 TRP B C 1
ATOM 3045 O O . TRP B 1 81 ? -7.855 -5.051 2.164 1 96.44 81 TRP B O 1
ATOM 3055 N N . ALA B 1 82 ? -9.078 -3.676 0.844 1 96.25 82 ALA B N 1
ATOM 3056 C CA . ALA B 1 82 ? -7.938 -3.275 0.023 1 96.25 82 ALA B CA 1
ATOM 3057 C C . ALA B 1 82 ? -7.816 -1.756 -0.04 1 96.25 82 ALA B C 1
ATOM 3059 O O . ALA B 1 82 ? -8.812 -1.041 0.069 1 96.25 82 ALA B O 1
ATOM 3060 N N . LEU B 1 83 ? -6.621 -1.298 -0.121 1 95.88 83 LEU B N 1
ATOM 3061 C CA . LEU B 1 83 ? -6.297 0.07 -0.512 1 95.88 83 LEU B CA 1
ATOM 3062 C C . LEU B 1 83 ? -5.504 0.089 -1.815 1 95.88 83 LEU B C 1
ATOM 3064 O O . LEU B 1 83 ? -4.668 -0.787 -2.053 1 95.88 83 LEU B O 1
ATOM 3068 N N . ILE B 1 84 ? -5.766 1.1 -2.633 1 95.12 84 ILE B N 1
ATOM 3069 C CA . ILE B 1 84 ? -5.035 1.228 -3.889 1 95.12 84 ILE B CA 1
ATOM 3070 C C . ILE B 1 84 ? -4.344 2.588 -3.949 1 95.12 84 ILE B C 1
ATOM 3072 O O . ILE B 1 84 ? -4.992 3.627 -3.793 1 95.12 84 ILE B O 1
ATOM 3076 N N . SER B 1 85 ? -3.074 2.588 -4.117 1 93.88 85 SER B N 1
ATOM 3077 C CA . SER B 1 85 ? -2.311 3.793 -4.422 1 93.88 85 SER B CA 1
ATOM 3078 C C . SER B 1 85 ? -1.958 3.867 -5.902 1 93.88 85 SER B C 1
ATOM 3080 O O . SER B 1 85 ? -1.315 2.963 -6.441 1 93.88 85 SER B O 1
ATOM 3082 N N . LEU B 1 86 ? -2.338 4.973 -6.5 1 93 86 LEU B N 1
ATOM 3083 C CA . LEU B 1 86 ? -2.086 5.152 -7.926 1 93 86 LEU B CA 1
ATOM 3084 C C . LEU B 1 86 ? -1.075 6.27 -8.164 1 93 86 LEU B C 1
ATOM 3086 O O . LEU B 1 86 ? -1.209 7.363 -7.609 1 93 86 LEU B O 1
ATOM 3090 N N . ASN B 1 87 ? -0.099 5.973 -8.867 1 92.88 87 ASN B N 1
ATOM 3091 C CA . ASN B 1 87 ? 0.787 6.953 -9.484 1 92.88 87 ASN B CA 1
ATOM 3092 C C . ASN B 1 87 ? 0.489 7.121 -10.977 1 92.88 87 ASN B C 1
ATOM 3094 O O . ASN B 1 87 ? 0.621 6.168 -11.75 1 92.88 87 ASN B O 1
ATOM 3098 N N . LEU B 1 88 ? 0.143 8.328 -11.328 1 92.44 88 LEU B N 1
ATOM 3099 C CA . LEU B 1 88 ? -0.383 8.5 -12.672 1 92.44 88 LEU B CA 1
ATOM 3100 C C . LEU B 1 88 ? 0.307 9.664 -13.383 1 92.44 88 LEU B C 1
ATOM 3102 O O . LEU B 1 88 ? 0.602 10.688 -12.758 1 92.44 88 LEU B O 1
ATOM 3106 N N . PRO B 1 89 ? 0.496 9.461 -14.719 1 90.94 89 PRO B N 1
ATOM 3107 C CA . PRO B 1 89 ? 0.933 10.617 -15.508 1 90.94 89 PRO B CA 1
ATOM 3108 C C . PRO B 1 89 ? -0.165 11.664 -15.68 1 90.94 89 PRO B C 1
ATOM 3110 O O . PRO B 1 89 ? -1.342 11.312 -15.805 1 90.94 89 PRO B O 1
ATOM 3113 N N . GLU B 1 90 ? 0.245 12.875 -15.781 1 87.19 90 GLU B N 1
ATOM 3114 C CA . GLU B 1 90 ? -0.711 13.969 -15.867 1 87.19 90 GLU B CA 1
ATOM 3115 C C . GLU B 1 90 ? -1.473 13.938 -17.188 1 87.19 90 GLU B C 1
ATOM 3117 O O . GLU B 1 90 ? -2.59 14.445 -17.281 1 87.19 90 GLU B O 1
ATOM 3122 N N . ASP B 1 91 ? -0.876 13.281 -18.156 1 89.12 91 ASP B N 1
ATOM 3123 C CA . ASP B 1 91 ? -1.479 13.297 -19.484 1 89.12 91 ASP B CA 1
ATOM 3124 C C . ASP B 1 91 ? -2.365 12.07 -19.703 1 89.12 91 ASP B C 1
ATOM 3126 O O . ASP B 1 91 ? -2.949 11.898 -20.781 1 89.12 91 ASP B O 1
ATOM 3130 N N . LEU B 1 92 ? -2.525 11.258 -18.734 1 90.25 92 LEU B N 1
ATOM 3131 C CA . LEU B 1 92 ? -3.375 10.078 -18.828 1 90.25 92 LEU B CA 1
ATOM 3132 C C . LEU B 1 92 ? -4.84 10.477 -18.969 1 90.25 92 LEU B C 1
ATOM 3134 O O . LEU B 1 92 ? -5.301 11.406 -18.297 1 90.25 92 LEU B O 1
ATOM 3138 N N . GLU B 1 93 ? -5.582 9.789 -19.797 1 90.88 93 GLU B N 1
ATOM 3139 C CA . GLU B 1 93 ? -7.016 10.039 -19.953 1 90.88 93 GLU B CA 1
ATOM 3140 C C . GLU B 1 93 ? -7.781 9.594 -18.703 1 90.88 93 GLU B C 1
ATOM 3142 O O . GLU B 1 93 ? -7.504 8.531 -18.141 1 90.88 93 GLU B O 1
ATOM 3147 N N . VAL B 1 94 ? -8.758 10.391 -18.344 1 90.19 94 VAL B N 1
ATOM 3148 C CA . VAL B 1 94 ? -9.602 10.086 -17.203 1 90.19 94 VAL B CA 1
ATOM 3149 C C . VAL B 1 94 ? -10.328 8.758 -17.422 1 90.19 94 VAL B C 1
ATOM 3151 O O . VAL B 1 94 ? -10.531 7.988 -16.484 1 90.19 94 V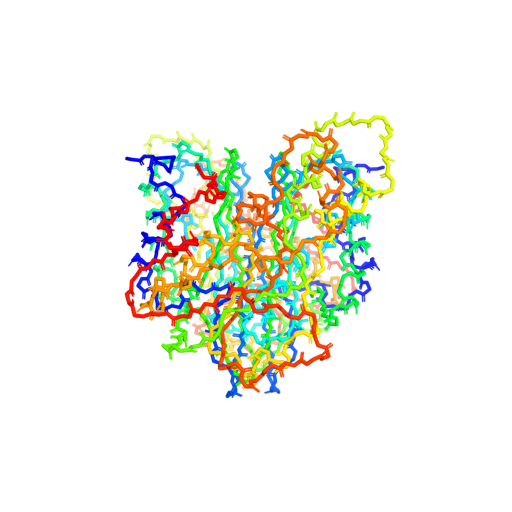AL B O 1
ATOM 3154 N N . SER B 1 95 ? -10.625 8.469 -18.688 1 91.38 95 SER B N 1
ATOM 3155 C CA . SER B 1 95 ? -11.344 7.242 -19.016 1 91.38 95 SER B CA 1
ATOM 3156 C C . SER B 1 95 ? -10.523 6.004 -18.672 1 91.38 95 SER B C 1
ATOM 3158 O O . SER B 1 95 ? -11.086 4.953 -18.359 1 91.38 95 SER B O 1
ATOM 3160 N N . TYR B 1 96 ? -9.227 6.117 -18.75 1 93.19 96 TYR B N 1
ATOM 3161 C CA . TYR B 1 96 ? -8.367 4.992 -18.391 1 93.19 96 TYR B CA 1
ATOM 3162 C C . TYR B 1 96 ? -8.578 4.594 -16.922 1 93.19 96 TYR B C 1
ATOM 3164 O O . TYR B 1 96 ? -8.734 3.412 -16.625 1 93.19 96 TYR B O 1
ATOM 3172 N N . VAL B 1 97 ? -8.609 5.594 -16.094 1 92.12 97 VAL B N 1
ATOM 3173 C CA . VAL B 1 97 ? -8.766 5.359 -14.656 1 92.12 97 VAL B CA 1
ATOM 3174 C C . VAL B 1 97 ? -10.156 4.797 -14.375 1 92.12 97 VAL B C 1
ATOM 3176 O O . VAL B 1 97 ? -10.312 3.891 -13.555 1 92.12 97 VAL B O 1
ATOM 3179 N N . GLU B 1 98 ? -11.133 5.316 -15.031 1 90.69 98 GLU B N 1
ATOM 3180 C CA . GLU B 1 98 ? -12.492 4.816 -14.875 1 90.69 98 GLU B CA 1
ATOM 3181 C C . GLU B 1 98 ? -12.586 3.336 -15.227 1 90.69 98 GLU B C 1
ATOM 3183 O O . GLU B 1 98 ? -13.156 2.547 -14.469 1 90.69 98 GLU B O 1
ATOM 3188 N N . ARG B 1 99 ? -12.078 3.027 -16.359 1 93.94 99 ARG B N 1
ATOM 3189 C CA . ARG B 1 99 ? -12.109 1.646 -16.828 1 93.94 99 ARG B CA 1
ATOM 3190 C C . ARG B 1 99 ? -11.289 0.737 -15.93 1 93.94 99 ARG B C 1
ATOM 3192 O O . ARG B 1 99 ? -11.688 -0.4 -15.656 1 93.94 99 ARG B O 1
ATOM 3199 N N . PHE B 1 100 ? -10.148 1.268 -15.484 1 95.38 100 PHE B N 1
ATOM 3200 C CA . PHE B 1 100 ? -9.344 0.546 -14.508 1 95.38 100 PHE B CA 1
ATOM 3201 C C . PHE B 1 100 ? -10.18 0.172 -13.289 1 95.38 100 PHE B C 1
ATOM 3203 O O . PHE B 1 100 ? -10.172 -0.982 -12.859 1 95.38 100 PHE B O 1
ATOM 3210 N N . TYR B 1 101 ? -10.938 1.066 -12.758 1 94.69 101 TYR B N 1
ATOM 3211 C CA . TYR B 1 101 ? -11.695 0.838 -11.531 1 94.69 101 TYR B CA 1
ATOM 3212 C C . TYR B 1 101 ? -12.93 -0.017 -11.797 1 94.69 101 TYR B C 1
ATOM 3214 O O . TYR B 1 101 ? -13.461 -0.654 -10.891 1 94.69 101 TYR B O 1
ATOM 3222 N N . ILE B 1 102 ? -13.43 -0.018 -13.008 1 95.19 102 ILE B N 1
ATOM 3223 C CA . ILE B 1 102 ? -14.461 -0.982 -13.359 1 95.19 102 ILE B CA 1
ATOM 3224 C C . ILE B 1 102 ? -13.93 -2.402 -13.188 1 95.19 102 ILE B C 1
ATOM 3226 O O . ILE B 1 102 ? -14.609 -3.266 -12.633 1 95.19 102 ILE B O 1
ATOM 3230 N N . GLY B 1 103 ? -12.68 -2.619 -13.664 1 96.94 103 GLY B N 1
ATOM 3231 C CA . GLY B 1 103 ? -12.031 -3.904 -13.461 1 96.94 103 GLY B CA 1
ATOM 3232 C C . GLY B 1 103 ? -11.828 -4.246 -11.992 1 96.94 103 GLY B C 1
ATOM 3233 O O . GLY B 1 103 ? -12.055 -5.383 -11.578 1 96.94 103 GLY B O 1
ATOM 3234 N N . VAL B 1 104 ? -11.43 -3.246 -11.25 1 96.81 104 VAL B N 1
ATOM 3235 C CA . VAL B 1 104 ? -11.234 -3.418 -9.812 1 96.81 104 VAL B CA 1
ATOM 3236 C C . VAL B 1 104 ? -12.555 -3.822 -9.156 1 96.81 104 VAL B C 1
ATOM 3238 O O . VAL B 1 104 ? -12.602 -4.77 -8.367 1 96.81 104 VAL B O 1
ATOM 3241 N N . LYS B 1 105 ? -13.578 -3.141 -9.477 1 95.25 105 LYS B N 1
ATOM 3242 C CA . LYS B 1 105 ? -14.898 -3.402 -8.906 1 95.25 105 LYS B CA 1
ATOM 3243 C C . LYS B 1 105 ? -15.352 -4.832 -9.195 1 95.25 105 LYS B C 1
ATOM 3245 O O . LYS B 1 105 ? -15.828 -5.531 -8.305 1 95.25 105 LYS B O 1
ATOM 3250 N N . ARG B 1 106 ? -15.203 -5.242 -10.383 1 96.75 106 ARG B N 1
ATOM 3251 C CA . ARG B 1 106 ? -15.602 -6.59 -10.773 1 96.75 106 ARG B CA 1
ATOM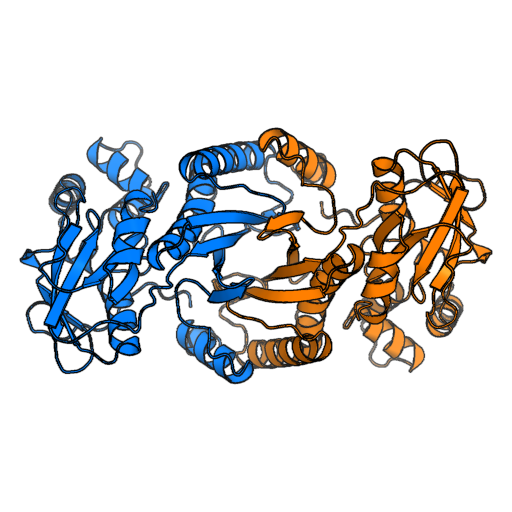 3252 C C . ARG B 1 106 ? -14.812 -7.641 -10 1 96.75 106 ARG B C 1
ATOM 3254 O O . ARG B 1 106 ? -15.375 -8.641 -9.555 1 96.75 106 ARG B O 1
ATOM 3261 N N . ALA B 1 107 ? -13.523 -7.41 -9.867 1 97.62 107 ALA B N 1
ATOM 3262 C CA . ALA B 1 107 ? -12.695 -8.336 -9.102 1 97.62 107 ALA B CA 1
ATOM 3263 C C . ALA B 1 107 ? -13.133 -8.391 -7.641 1 97.62 107 ALA B C 1
ATOM 3265 O O . ALA B 1 107 ? -13.266 -9.477 -7.066 1 97.62 107 ALA B O 1
ATOM 3266 N N . CYS B 1 108 ? -13.352 -7.234 -7.062 1 96.62 108 CYS B N 1
ATOM 3267 C CA . CYS B 1 108 ? -13.766 -7.168 -5.668 1 96.62 108 CYS B CA 1
ATOM 3268 C C . CYS B 1 108 ? -15.094 -7.887 -5.453 1 96.62 108 CYS B C 1
ATOM 3270 O O . CY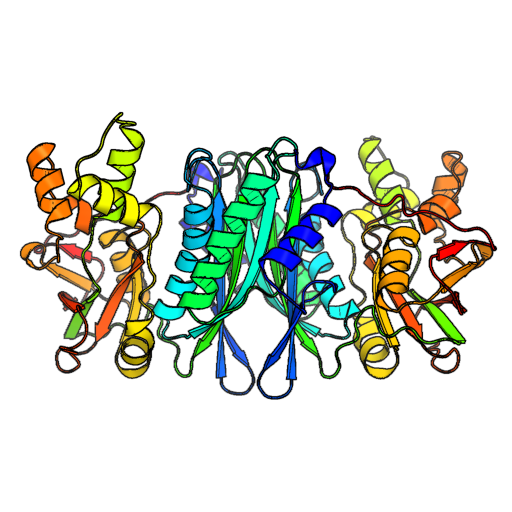S B 1 108 ? -15.273 -8.586 -4.453 1 96.62 108 CYS B O 1
ATOM 3272 N N . GLU B 1 109 ? -16 -7.688 -6.355 1 96.31 109 GLU B N 1
ATOM 3273 C CA . GLU B 1 109 ? -17.281 -8.383 -6.281 1 96.31 109 GLU B CA 1
ATOM 3274 C C . GLU B 1 109 ? -17.078 -9.898 -6.348 1 96.31 109 GLU B C 1
ATOM 3276 O O . GLU B 1 109 ? -17.703 -10.641 -5.582 1 96.31 109 GLU B O 1
ATOM 3281 N N . PHE B 1 110 ? -16.219 -10.297 -7.203 1 97.31 110 PHE B N 1
ATOM 3282 C CA . PHE B 1 110 ? -15.961 -11.719 -7.398 1 97.31 110 PHE B CA 1
ATOM 3283 C C . PHE B 1 110 ? -15.344 -12.336 -6.145 1 97.31 110 PHE B C 1
ATOM 3285 O O . PHE B 1 110 ? -15.742 -13.43 -5.727 1 97.31 110 PHE B O 1
ATOM 3292 N N . TYR B 1 111 ? -14.414 -11.688 -5.492 1 97.94 111 TYR B N 1
ATOM 3293 C CA . TYR B 1 111 ? -13.664 -12.227 -4.359 1 97.94 111 TYR B CA 1
ATOM 3294 C C . TYR B 1 111 ? -14.328 -11.844 -3.039 1 97.94 111 TYR B C 1
ATOM 3296 O O . TYR B 1 111 ? -13.867 -12.242 -1.968 1 97.94 111 TYR B O 1
ATOM 3304 N N . LYS B 1 112 ? -15.359 -11.07 -3.082 1 97.06 112 LYS B N 1
ATOM 3305 C CA . LYS B 1 112 ? -16.125 -10.617 -1.922 1 97.06 112 LYS B CA 1
ATOM 3306 C C . LYS B 1 112 ? -15.242 -9.812 -0.968 1 97.06 112 LYS B C 1
ATOM 3308 O O . LYS B 1 112 ? -15.234 -10.07 0.238 1 97.06 112 LYS B O 1
ATOM 3313 N N . CYS B 1 113 ? -14.516 -8.938 -1.53 1 96.19 113 CYS B N 1
ATOM 3314 C CA . CYS B 1 113 ? -13.75 -7.957 -0.766 1 96.19 113 CYS B CA 1
ATOM 3315 C C . CYS B 1 113 ? -14.07 -6.539 -1.22 1 96.19 113 CYS B C 1
ATOM 3317 O O . CYS B 1 113 ? -14.938 -6.336 -2.072 1 96.19 113 CYS B O 1
ATOM 3319 N N . GLU B 1 114 ? -13.422 -5.559 -0.519 1 93.94 114 GLU B N 1
ATOM 3320 C CA . GLU B 1 114 ? -13.797 -4.18 -0.802 1 93.94 114 GLU B CA 1
ATOM 3321 C C . GLU B 1 114 ? -12.586 -3.256 -0.765 1 93.94 114 GLU B C 1
ATOM 3323 O O . GLU B 1 114 ? -11.719 -3.395 0.1 1 93.94 114 GLU B O 1
ATOM 3328 N N . VAL B 1 115 ? -12.539 -2.426 -1.78 1 93.62 115 VAL B N 1
ATOM 3329 C CA . VAL B 1 115 ? -11.594 -1.318 -1.709 1 93.62 115 VAL B CA 1
ATOM 3330 C C . VAL B 1 115 ? -12.148 -0.216 -0.812 1 93.62 115 VAL B C 1
ATOM 3332 O O . VAL B 1 115 ? -13.219 0.333 -1.085 1 93.62 115 VAL B O 1
ATOM 3335 N N . VAL B 1 116 ? -11.367 0.159 0.215 1 91.94 116 VAL B N 1
ATOM 3336 C CA . VAL B 1 116 ? -11.938 1.041 1.225 1 91.94 116 VAL B CA 1
ATOM 3337 C C . VAL B 1 116 ? -11.25 2.402 1.175 1 91.94 116 VAL B C 1
ATOM 3339 O O . VAL B 1 116 ? -11.625 3.32 1.911 1 91.94 116 VAL B O 1
ATOM 3342 N N . GLY B 1 117 ? -10.25 2.594 0.348 1 90.12 117 GLY B N 1
ATOM 3343 C CA . GLY B 1 117 ? -9.523 3.846 0.237 1 90.12 117 GLY B CA 1
ATOM 3344 C C . GLY B 1 117 ? -8.328 3.76 -0.692 1 90.12 117 GLY B C 1
ATOM 3345 O O . GLY B 1 117 ? -8.18 2.787 -1.435 1 90.12 117 GLY B O 1
ATOM 3346 N N . GLY B 1 118 ? -7.594 4.828 -0.644 1 89.31 118 GLY B N 1
ATOM 3347 C CA . GLY B 1 118 ? -6.414 4.867 -1.491 1 89.31 118 GLY B CA 1
ATOM 3348 C C . GLY B 1 118 ? -5.75 6.23 -1.529 1 89.31 118 GLY B C 1
ATOM 3349 O O . GLY B 1 118 ? -5.973 7.059 -0.646 1 89.31 118 GLY B O 1
ATOM 3350 N N . ASN B 1 119 ? -4.84 6.316 -2.441 1 86.19 119 ASN B N 1
ATOM 3351 C CA . ASN B 1 119 ? -4.066 7.531 -2.678 1 86.19 119 ASN B CA 1
ATOM 3352 C C . ASN B 1 119 ? -3.74 7.711 -4.156 1 86.19 119 ASN B C 1
ATOM 3354 O O . ASN B 1 119 ? -3.697 6.738 -4.91 1 86.19 119 ASN B O 1
ATOM 3358 N N . ILE B 1 120 ? -3.637 8.914 -4.512 1 85.94 120 ILE B N 1
ATOM 3359 C CA . ILE B 1 120 ? -3.25 9.234 -5.883 1 85.94 120 ILE B CA 1
ATOM 3360 C C . ILE B 1 120 ? -2.105 10.242 -5.875 1 85.94 120 ILE B C 1
ATOM 3362 O O . ILE B 1 120 ? -2.131 11.211 -5.113 1 85.94 120 ILE B O 1
ATOM 3366 N N . SER B 1 121 ? -1.169 10.008 -6.688 1 87.12 121 SER B N 1
ATOM 3367 C CA . SER B 1 121 ? -0.033 10.914 -6.824 1 87.12 121 SER B CA 1
ATOM 3368 C C . SER B 1 121 ? 0.419 11.016 -8.273 1 87.12 121 SER B C 1
ATOM 3370 O O . SER B 1 121 ? 0.078 10.164 -9.102 1 87.12 121 SER B O 1
ATOM 3372 N N . LYS B 1 122 ? 1.174 12.039 -8.516 1 87.06 122 LYS B N 1
ATOM 3373 C CA . LYS B 1 122 ? 1.725 12.25 -9.852 1 87.06 122 LYS B CA 1
ATOM 3374 C C . LYS B 1 122 ? 2.984 11.414 -10.07 1 87.06 122 LYS B C 1
ATOM 3376 O O . LYS B 1 122 ? 3.793 11.258 -9.156 1 87.06 122 LYS B O 1
ATOM 3381 N N . SER B 1 123 ? 3.076 10.906 -11.328 1 89.81 123 SER B N 1
ATOM 3382 C CA . SER B 1 123 ? 4.266 10.172 -11.75 1 89.81 123 SER B CA 1
ATOM 3383 C C . SER B 1 123 ? 4.414 10.18 -13.266 1 89.81 123 SER B C 1
ATOM 3385 O O . SER B 1 123 ? 3.488 10.562 -13.984 1 89.81 123 SER B O 1
ATOM 3387 N N . GLU B 1 124 ? 5.621 9.805 -13.688 1 90.62 124 GLU B N 1
ATOM 3388 C CA . GLU B 1 124 ? 5.875 9.773 -15.125 1 90.62 124 GLU B CA 1
ATOM 3389 C C . GLU B 1 124 ? 5.191 8.578 -15.781 1 90.62 124 GLU B C 1
ATOM 3391 O O . GLU B 1 124 ? 4.766 8.648 -16.938 1 90.62 124 GLU B O 1
ATOM 3396 N N . LYS B 1 125 ? 5.137 7.434 -15.086 1 93.62 125 LYS B N 1
ATOM 3397 C CA . LYS B 1 125 ? 4.488 6.211 -15.547 1 93.62 125 LYS B CA 1
ATOM 3398 C C . LYS B 1 125 ? 3.422 5.746 -14.562 1 93.62 125 LYS B C 1
ATOM 3400 O O . LYS B 1 125 ? 3.4 6.191 -13.406 1 93.62 125 LYS B O 1
ATOM 3405 N N . ILE B 1 126 ? 2.576 4.879 -15.094 1 94.62 126 ILE B N 1
ATOM 3406 C CA . ILE B 1 126 ? 1.516 4.371 -14.234 1 94.62 126 ILE B CA 1
ATOM 3407 C C . ILE B 1 126 ? 2.102 3.387 -13.219 1 94.62 126 ILE B C 1
ATOM 3409 O O . ILE B 1 126 ? 2.842 2.473 -13.594 1 94.62 126 ILE B O 1
ATOM 3413 N N . GLY B 1 127 ? 1.908 3.623 -12 1 95.31 127 GLY B N 1
ATOM 3414 C CA . GLY B 1 127 ? 2.205 2.699 -10.922 1 95.31 127 GLY B CA 1
ATOM 3415 C C . GLY B 1 127 ? 1 2.391 -10.055 1 95.31 127 GLY B C 1
ATOM 3416 O O . GLY B 1 127 ? 0.273 3.299 -9.641 1 95.31 127 GLY B O 1
ATOM 3417 N N . ILE B 1 128 ? 0.785 1.096 -9.844 1 96.38 128 ILE B N 1
ATOM 3418 C CA . ILE B 1 128 ? -0.348 0.643 -9.039 1 96.38 128 ILE B CA 1
ATOM 3419 C C . ILE B 1 128 ? 0.155 -0.147 -7.832 1 96.38 128 ILE B C 1
ATOM 3421 O O . ILE B 1 128 ? 0.84 -1.16 -7.988 1 96.38 128 ILE B O 1
ATOM 3425 N N . SER B 1 129 ? -0.064 0.316 -6.691 1 95.94 129 SER B N 1
ATOM 3426 C CA . SER B 1 129 ? 0.225 -0.43 -5.469 1 95.94 129 SER B CA 1
ATOM 3427 C C . SER B 1 129 ? -1.058 -0.812 -4.738 1 95.94 129 SER B C 1
ATOM 3429 O O . SER B 1 129 ? -1.862 0.054 -4.391 1 95.94 129 SER B O 1
ATOM 3431 N N . VAL B 1 130 ? -1.232 -2.076 -4.547 1 97.06 130 VAL B N 1
ATOM 3432 C CA . VAL B 1 130 ? -2.408 -2.559 -3.83 1 97.06 130 VAL B CA 1
ATOM 3433 C C . VAL B 1 130 ? -1.984 -3.162 -2.49 1 97.06 130 VAL B C 1
ATOM 3435 O O . VAL B 1 130 ? -1.012 -3.916 -2.422 1 97.06 130 VAL B O 1
ATOM 3438 N N . PHE B 1 131 ? -2.67 -2.746 -1.477 1 96.44 131 PHE B N 1
ATOM 3439 C CA . PHE B 1 131 ? -2.553 -3.338 -0.15 1 96.44 131 PHE B CA 1
ATOM 3440 C C . PHE B 1 131 ? -3.83 -4.078 0.228 1 96.44 131 PHE B C 1
ATOM 3442 O O . PHE B 1 131 ? -4.934 -3.57 0.02 1 96.44 131 PHE B O 1
ATOM 3449 N N . LEU B 1 132 ? -3.654 -5.246 0.754 1 97.69 132 LEU B N 1
ATOM 3450 C CA . LEU B 1 132 ? -4.82 -6.078 1.028 1 97.69 132 LEU B CA 1
ATOM 3451 C C . LEU B 1 132 ? -4.73 -6.699 2.42 1 97.69 132 LEU B C 1
ATOM 3453 O O . LEU B 1 132 ? -3.67 -7.176 2.824 1 97.69 132 LEU B O 1
ATOM 3457 N N . VAL B 1 133 ? -5.836 -6.59 3.189 1 97.38 133 VAL B N 1
ATOM 3458 C CA . VAL B 1 133 ? -6.008 -7.273 4.469 1 97.38 133 VAL B CA 1
ATOM 3459 C C . VAL B 1 133 ? -6.926 -8.484 4.289 1 97.38 133 VAL B C 1
ATOM 3461 O O . VAL B 1 133 ? -8.008 -8.367 3.713 1 97.38 133 VAL B O 1
ATOM 3464 N N . GLY B 1 134 ? -6.445 -9.594 4.684 1 97.44 134 GLY B N 1
ATOM 3465 C CA . GLY B 1 134 ? -7.273 -10.781 4.785 1 97.44 134 GLY B CA 1
ATOM 3466 C C . GLY B 1 134 ? -7.348 -11.336 6.195 1 97.44 134 GLY B C 1
ATOM 3467 O O . GLY B 1 134 ? -6.75 -10.781 7.121 1 97.44 134 GLY B O 1
ATOM 3468 N N . GLU B 1 135 ? -8.141 -12.359 6.371 1 96.62 135 GLU B N 1
ATOM 3469 C CA . GLU B 1 135 ? -8.266 -13.023 7.664 1 96.62 135 GLU B CA 1
ATOM 3470 C C . GLU B 1 135 ? -8.219 -14.539 7.508 1 96.62 135 GLU B C 1
ATOM 3472 O O . GLU B 1 135 ? -8.594 -15.078 6.465 1 96.62 135 GLU B O 1
ATOM 3477 N N . THR B 1 136 ? -7.688 -15.18 8.484 1 96.38 136 THR B N 1
ATOM 3478 C CA . THR B 1 136 ? -7.668 -16.641 8.484 1 96.38 136 THR B CA 1
ATOM 3479 C C . THR B 1 136 ? -7.773 -17.172 9.906 1 96.38 136 THR B C 1
ATOM 3481 O O . THR B 1 136 ? -7.355 -16.516 10.859 1 96.38 136 THR B O 1
ATOM 3484 N N . GLU B 1 137 ? -8.344 -18.344 10.023 1 94.44 137 GLU B N 1
ATOM 3485 C CA . GLU B 1 137 ? -8.359 -19.047 11.297 1 94.44 137 GLU B CA 1
ATOM 3486 C C . GLU B 1 137 ? -7.055 -19.797 11.531 1 94.44 137 GLU B C 1
ATOM 3488 O O . GLU B 1 137 ? -6.617 -19.969 12.672 1 94.44 137 GLU B O 1
ATOM 3493 N N . ARG B 1 138 ? -6.488 -20.234 10.453 1 95.44 138 ARG B N 1
ATOM 3494 C CA . ARG B 1 138 ? -5.223 -20.953 10.5 1 95.44 138 ARG B CA 1
ATOM 3495 C C . ARG B 1 138 ? -4.293 -20.516 9.375 1 95.44 138 ARG B C 1
ATOM 3497 O O . ARG B 1 138 ? -4.609 -20.656 8.195 1 95.44 138 ARG B O 1
ATOM 3504 N N . PHE B 1 139 ? -3.199 -19.984 9.75 1 95.75 139 PHE B N 1
ATOM 3505 C CA . PHE B 1 139 ? -2.188 -19.531 8.805 1 95.75 139 PHE B CA 1
ATOM 3506 C C . PHE B 1 139 ? -1.385 -20.719 8.273 1 95.75 139 PHE B C 1
ATOM 3508 O O . PHE B 1 139 ? -0.873 -21.531 9.047 1 95.75 139 PHE B O 1
ATOM 3515 N N . VAL B 1 140 ? -1.321 -20.859 6.996 1 96.88 140 VAL B N 1
ATOM 3516 C CA . VAL B 1 140 ? -0.478 -21.859 6.344 1 96.88 140 VAL B CA 1
ATOM 3517 C C . VAL B 1 140 ? 0.643 -21.172 5.574 1 96.88 140 VAL B C 1
ATOM 3519 O O . VAL B 1 140 ? 0.393 -20.516 4.559 1 96.88 140 VAL B O 1
ATOM 3522 N N . GLY B 1 141 ? 1.827 -21.297 6.031 1 95.69 141 GLY B N 1
ATOM 3523 C CA . GLY B 1 141 ? 2.973 -20.672 5.398 1 95.69 141 GLY B CA 1
ATOM 3524 C C . GLY B 1 141 ? 3.773 -21.609 4.527 1 95.69 141 GLY B C 1
ATOM 3525 O O . GLY B 1 141 ? 3.277 -22.672 4.137 1 95.69 141 GLY B O 1
ATOM 3526 N N . ARG B 1 142 ? 4.957 -21.219 4.188 1 94.56 142 ARG B N 1
ATOM 3527 C CA . ARG B 1 142 ? 5.828 -21.969 3.295 1 94.56 142 ARG B CA 1
ATOM 3528 C C . ARG B 1 142 ? 6.699 -22.953 4.078 1 94.56 142 ARG B C 1
ATOM 3530 O O . ARG B 1 142 ? 7.359 -23.812 3.488 1 94.56 142 ARG B O 1
ATOM 3537 N N . ASP B 1 143 ? 6.688 -22.938 5.34 1 94.5 143 ASP B N 1
ATOM 3538 C CA . ASP B 1 143 ? 7.699 -23.625 6.141 1 94.5 143 ASP B CA 1
ATOM 3539 C C . ASP B 1 143 ? 7.156 -24.922 6.715 1 94.5 143 ASP B C 1
ATOM 3541 O O . ASP B 1 143 ? 7.836 -25.594 7.496 1 94.5 143 ASP B O 1
ATOM 3545 N N . GLY B 1 144 ? 6.035 -25.359 6.293 1 96.25 144 GLY B N 1
ATOM 3546 C CA . GLY B 1 144 ? 5.398 -26.453 7.02 1 96.25 144 GLY B CA 1
ATOM 3547 C C . GLY B 1 144 ? 5.402 -27.766 6.25 1 96.25 144 GLY B C 1
ATOM 3548 O O . GLY B 1 144 ? 4.777 -28.734 6.676 1 96.25 144 GLY B O 1
ATOM 3549 N N . ALA B 1 145 ? 6.094 -27.828 5.113 1 97.69 145 ALA B N 1
ATOM 3550 C CA . ALA B 1 145 ? 6.109 -29.078 4.355 1 97.69 145 ALA B CA 1
ATOM 3551 C C . ALA B 1 145 ? 6.742 -30.203 5.172 1 97.69 145 ALA B C 1
ATOM 3553 O O . ALA B 1 145 ? 7.734 -29.984 5.867 1 97.69 145 ALA B O 1
ATOM 3554 N N . ARG B 1 146 ? 6.152 -31.375 5.113 1 97.94 146 ARG B N 1
ATOM 3555 C CA . ARG B 1 146 ? 6.613 -32.5 5.902 1 97.94 146 ARG B CA 1
ATOM 3556 C C . ARG B 1 146 ? 7.082 -33.656 5 1 97.94 146 ARG B C 1
ATOM 3558 O O . ARG B 1 146 ? 6.539 -33.844 3.914 1 97.94 146 ARG B O 1
ATOM 3565 N N . LEU B 1 147 ? 8.039 -34.375 5.582 1 98.06 147 LEU B N 1
ATOM 3566 C CA . LEU B 1 147 ? 8.492 -35.562 4.879 1 98.06 147 LEU B CA 1
ATOM 3567 C C . LEU B 1 147 ? 7.32 -36.5 4.605 1 98.06 147 LEU B C 1
ATOM 3569 O O . LEU B 1 147 ? 6.508 -36.781 5.492 1 98.06 147 LEU B O 1
ATOM 3573 N N . GLY B 1 148 ? 7.234 -36.875 3.322 1 97.75 148 GLY B N 1
ATOM 3574 C CA . GLY B 1 148 ? 6.176 -37.812 2.951 1 97.75 148 GLY B CA 1
ATOM 3575 C C . GLY B 1 148 ? 4.957 -37.125 2.363 1 97.75 148 GLY B C 1
ATOM 3576 O O . GLY B 1 148 ? 4.113 -37.75 1.741 1 97.75 148 GLY B O 1
ATOM 3577 N N . ASP B 1 149 ? 4.836 -35.781 2.531 1 98.5 149 ASP B N 1
ATOM 3578 C CA . ASP B 1 149 ? 3.758 -35.031 1.885 1 98.5 149 ASP B CA 1
ATOM 3579 C C . ASP B 1 149 ? 3.818 -35.188 0.367 1 98.5 149 ASP B C 1
ATOM 3581 O O . ASP B 1 149 ? 4.902 -35.312 -0.209 1 98.5 149 ASP B O 1
ATOM 3585 N N . SER B 1 150 ? 2.66 -35.25 -0.188 1 98.69 150 SER B N 1
ATOM 3586 C CA . SER B 1 150 ? 2.582 -35.031 -1.63 1 98.69 150 SER B CA 1
ATOM 3587 C C . SER B 1 150 ? 2.627 -33.562 -1.975 1 98.69 150 SER B C 1
ATOM 3589 O O . SER B 1 150 ? 2.236 -32.719 -1.165 1 98.69 150 SER B O 1
ATOM 3591 N N . VAL B 1 151 ? 3.203 -33.25 -3.129 1 98.81 151 VAL B N 1
ATOM 3592 C CA . VAL B 1 151 ? 3.227 -31.891 -3.662 1 98.81 151 VAL B CA 1
ATOM 3593 C C . VAL B 1 151 ? 2.111 -31.719 -4.691 1 98.81 151 VAL B C 1
ATOM 3595 O O . VAL B 1 151 ? 2.02 -32.5 -5.648 1 98.81 151 VAL B O 1
ATOM 3598 N N . PHE B 1 152 ? 1.316 -30.719 -4.477 1 98.81 152 PHE B N 1
ATOM 3599 C CA . PHE B 1 152 ? 0.167 -30.484 -5.344 1 98.81 152 PHE B CA 1
ATOM 3600 C C . PHE B 1 152 ? 0.225 -29.094 -5.965 1 98.81 152 PHE B C 1
ATOM 3602 O O . PHE B 1 152 ? 0.81 -28.172 -5.391 1 98.81 152 PHE B O 1
ATOM 3609 N N . VAL B 1 153 ? -0.367 -28.984 -7.133 1 98.75 153 VAL B N 1
ATOM 3610 C CA . VAL B 1 153 ? -0.639 -27.672 -7.734 1 98.75 153 VAL B CA 1
ATOM 3611 C C . VAL B 1 153 ? -2.107 -27.594 -8.141 1 98.75 153 VAL B C 1
ATOM 3613 O O . VAL B 1 153 ? -2.738 -28.609 -8.43 1 98.75 153 VAL B O 1
ATOM 3616 N N . SER B 1 154 ? -2.635 -26.406 -8.094 1 98.62 154 SER B N 1
ATOM 3617 C CA . SER B 1 154 ? -3.971 -26.172 -8.641 1 98.62 154 SER B CA 1
ATOM 3618 C C . SER B 1 154 ? -3.914 -25.844 -10.125 1 98.62 154 SER B C 1
ATOM 3620 O O . SER B 1 154 ? -2.936 -25.266 -10.602 1 98.62 154 SER B O 1
ATOM 3622 N N . GLY B 1 155 ? -4.934 -26.25 -10.859 1 98.06 155 GLY B N 1
ATOM 3623 C CA . GLY B 1 155 ? -5.105 -25.828 -12.242 1 98.06 155 GLY B CA 1
ATOM 3624 C C . GLY B 1 155 ? -3.953 -26.234 -13.133 1 98.06 155 GLY B C 1
ATOM 3625 O O . GLY B 1 155 ? -3.307 -27.266 -12.898 1 98.06 155 GLY B O 1
ATOM 3626 N N . THR B 1 156 ? -3.764 -25.562 -14.273 1 98.44 156 THR B N 1
ATOM 3627 C CA . THR B 1 156 ? -2.703 -25.828 -15.242 1 98.44 156 THR B CA 1
ATOM 3628 C C . THR B 1 156 ? -1.591 -24.797 -15.117 1 98.44 156 THR B C 1
ATOM 3630 O O . THR B 1 156 ? -1.809 -23.703 -14.586 1 98.44 156 THR B O 1
ATOM 3633 N N . LEU B 1 157 ? -0.448 -25.141 -15.523 1 98.25 157 LEU B N 1
ATOM 3634 C CA . LEU B 1 157 ? 0.723 -24.281 -15.383 1 98.25 157 LEU B CA 1
ATOM 3635 C C . LEU B 1 157 ? 1.29 -23.906 -16.75 1 98.25 157 LEU B C 1
ATOM 3637 O O . LEU B 1 157 ? 1.185 -24.688 -17.703 1 98.25 157 LEU B O 1
ATOM 3641 N N . GLY B 1 158 ? 1.859 -22.75 -16.797 1 98.12 158 GLY B N 1
ATOM 3642 C CA . GLY B 1 158 ? 2.59 -22.312 -17.969 1 98.12 158 GLY B CA 1
ATOM 3643 C C . GLY B 1 158 ? 1.764 -21.453 -18.906 1 98.12 158 GLY B C 1
ATOM 3644 O O . GLY B 1 158 ? 2.305 -20.812 -19.812 1 98.12 158 GLY B O 1
ATOM 3645 N N . ASP B 1 159 ? 0.478 -21.375 -18.734 1 98.38 159 ASP B N 1
ATOM 3646 C CA . ASP B 1 159 ? -0.422 -20.656 -19.641 1 98.38 159 ASP B CA 1
ATOM 3647 C C . ASP B 1 159 ? -0.094 -19.172 -19.688 1 98.38 159 ASP B C 1
ATOM 3649 O O . ASP B 1 159 ? -0.101 -18.562 -20.766 1 98.38 159 ASP B O 1
ATOM 3653 N N . SER B 1 160 ? 0.155 -18.594 -18.516 1 97.69 160 SER B N 1
ATOM 3654 C CA . SER B 1 160 ? 0.382 -17.156 -18.438 1 97.69 160 SER B CA 1
ATOM 3655 C C . SER B 1 160 ? 1.605 -16.734 -19.25 1 97.69 160 SER B C 1
ATOM 3657 O O . SER B 1 160 ? 1.571 -15.734 -19.969 1 97.69 160 SER B O 1
ATOM 3659 N N . ARG B 1 161 ? 2.715 -17.5 -19.141 1 96.88 161 ARG B N 1
ATOM 3660 C CA . ARG B 1 161 ? 3.92 -17.203 -19.906 1 96.88 161 ARG B CA 1
ATOM 3661 C C . ARG B 1 161 ? 3.641 -17.219 -21.406 1 96.88 161 ARG B C 1
ATOM 3663 O O . ARG B 1 161 ? 4.094 -16.328 -22.141 1 96.88 161 ARG B O 1
ATOM 3670 N N . ALA B 1 162 ? 2.977 -18.234 -21.828 1 98.12 162 ALA B N 1
ATOM 3671 C CA . ALA B 1 162 ? 2.604 -18.297 -23.234 1 98.12 162 ALA B CA 1
ATOM 3672 C C . ALA B 1 162 ? 1.771 -17.094 -23.641 1 98.12 162 ALA B C 1
ATOM 3674 O O . ALA B 1 162 ? 1.976 -16.516 -24.719 1 98.12 162 ALA B O 1
ATOM 3675 N N . GLY B 1 163 ? 0.82 -16.719 -22.781 1 97.81 163 GLY B N 1
ATOM 3676 C CA . GLY B 1 163 ? 0.018 -15.531 -23.031 1 97.81 163 GLY B CA 1
ATOM 3677 C C . GLY B 1 163 ? 0.849 -14.266 -23.188 1 97.81 163 GLY B C 1
ATOM 3678 O O . GLY B 1 163 ? 0.594 -13.461 -24.094 1 97.81 163 GLY B O 1
ATOM 3679 N N . LEU B 1 164 ? 1.82 -14.102 -22.344 1 96 164 LEU B N 1
ATOM 3680 C CA . LEU B 1 164 ? 2.707 -12.945 -22.422 1 96 164 LEU B CA 1
ATOM 3681 C C . LEU B 1 164 ? 3.459 -12.922 -23.75 1 96 164 LEU B C 1
ATOM 3683 O O . LEU B 1 164 ? 3.549 -11.875 -24.406 1 96 164 LEU B O 1
ATOM 3687 N N . GLU B 1 165 ? 4.047 -14.047 -24.125 1 96.44 165 GLU B N 1
ATOM 3688 C CA . GLU B 1 165 ? 4.793 -14.125 -25.375 1 96.44 165 GLU B CA 1
ATOM 3689 C C . GLU B 1 165 ? 3.904 -13.773 -26.562 1 96.44 165 GLU B C 1
ATOM 3691 O O . GLU B 1 165 ? 4.34 -13.086 -27.484 1 96.44 165 GLU B O 1
ATOM 3696 N N . LEU B 1 166 ? 2.689 -14.289 -26.547 1 97 166 LEU B N 1
ATOM 3697 C CA . LEU B 1 166 ? 1.745 -13.977 -27.609 1 97 166 LEU B CA 1
ATOM 3698 C C . LEU B 1 166 ? 1.484 -12.477 -27.688 1 97 166 LEU B C 1
ATOM 3700 O O . LEU B 1 166 ? 1.453 -11.906 -28.781 1 97 166 LEU B O 1
ATOM 3704 N N . LEU B 1 167 ? 1.283 -11.828 -26.562 1 94.69 167 LEU B N 1
ATOM 3705 C CA . LEU B 1 167 ? 1.057 -10.391 -26.5 1 94.69 167 LEU B CA 1
ATOM 3706 C C . LEU B 1 167 ? 2.23 -9.633 -27.109 1 94.69 167 LEU B C 1
ATOM 3708 O O . LEU B 1 167 ? 2.035 -8.648 -27.828 1 94.69 167 LEU B O 1
ATOM 3712 N N . LEU B 1 168 ? 3.412 -10.086 -26.828 1 93.06 168 LEU B N 1
ATOM 3713 C CA . LEU B 1 168 ? 4.625 -9.414 -27.281 1 93.06 168 LEU B CA 1
ATOM 3714 C C . LEU B 1 168 ? 4.82 -9.578 -28.781 1 93.06 168 LEU B C 1
ATOM 3716 O O . LEU B 1 168 ? 5.586 -8.836 -29.406 1 93.06 168 LEU B O 1
ATOM 3720 N N . MET B 1 169 ? 4.156 -10.578 -29.375 1 94.31 169 MET B N 1
ATOM 3721 C CA . MET B 1 169 ? 4.223 -10.773 -30.812 1 94.31 169 MET B CA 1
ATOM 3722 C C . MET B 1 169 ? 3.447 -9.688 -31.547 1 94.31 169 MET B C 1
ATOM 3724 O O . MET B 1 169 ? 3.682 -9.445 -32.719 1 94.31 169 MET B O 1
ATOM 3728 N N . GLU B 1 170 ? 2.49 -9.102 -30.875 1 93 170 GLU B N 1
ATOM 3729 C CA . GLU B 1 170 ? 1.692 -8.016 -31.422 1 93 170 GLU B CA 1
ATOM 3730 C C . GLU B 1 170 ? 1.087 -8.406 -32.781 1 93 170 GLU B C 1
ATOM 3732 O O . GLU B 1 170 ? 1.233 -7.688 -33.75 1 93 170 GLU B O 1
ATOM 3737 N N . LYS B 1 171 ? 0.461 -9.516 -32.75 1 93.62 171 LYS B N 1
ATOM 3738 C CA . LYS B 1 171 ? -0.183 -10 -33.969 1 93.62 171 LYS B CA 1
ATOM 3739 C C . LYS B 1 171 ? -1.444 -9.195 -34.281 1 93.62 171 LYS B C 1
ATOM 3741 O O . LYS B 1 171 ? -2.035 -8.586 -33.375 1 93.62 171 LYS B O 1
ATOM 3746 N N . GLU B 1 172 ? -1.836 -9.18 -35.469 1 93.94 172 GLU B N 1
ATOM 3747 C CA . GLU B 1 172 ? -3.066 -8.508 -35.875 1 93.94 172 GLU B CA 1
ATOM 3748 C C . GLU B 1 172 ? -4.297 -9.289 -35.406 1 93.94 172 GLU B C 1
ATOM 3750 O O . GLU B 1 172 ? -5.336 -8.695 -35.125 1 93.94 172 GLU B O 1
ATOM 3755 N N . GLU B 1 173 ? -4.082 -10.664 -35.5 1 95.12 173 GLU B N 1
ATOM 3756 C CA . GLU B 1 173 ? -5.172 -11.547 -35.094 1 95.12 173 GLU B CA 1
ATOM 3757 C C . GLU B 1 173 ? -4.648 -12.75 -34.312 1 95.12 173 GLU B C 1
ATOM 3759 O O . GLU B 1 173 ? -3.557 -13.25 -34.562 1 95.12 173 GLU B O 1
ATOM 3764 N N . TYR B 1 174 ? -5.488 -13.164 -33.406 1 97 174 TYR B N 1
ATOM 3765 C CA . TYR B 1 174 ? -5.141 -14.32 -32.594 1 97 174 TYR B CA 1
ATOM 3766 C C . TYR B 1 174 ? -6.184 -15.422 -32.719 1 97 174 TYR B C 1
ATOM 3768 O O . TYR B 1 174 ? -7.379 -15.141 -32.875 1 97 174 TYR B O 1
ATOM 3776 N N . GLU B 1 175 ? -5.711 -16.625 -32.75 1 97.75 175 GLU B N 1
ATOM 3777 C CA . GLU B 1 175 ? -6.609 -17.781 -32.719 1 97.75 175 GLU B CA 1
ATOM 3778 C C . GLU B 1 175 ? -7.254 -17.938 -31.344 1 97.75 175 GLU B C 1
ATOM 3780 O O . GLU B 1 175 ? -6.75 -17.422 -30.344 1 97.75 175 GLU B O 1
ATOM 3785 N N . PRO B 1 176 ? -8.367 -18.688 -31.281 1 97.44 176 PRO B N 1
ATOM 3786 C CA . PRO B 1 176 ? -9.086 -18.828 -30.016 1 97.44 176 PRO B CA 1
ATOM 3787 C C . PRO B 1 176 ? -8.203 -19.344 -28.891 1 97.44 176 PRO B C 1
ATOM 3789 O O . PRO B 1 176 ? -8.25 -18.828 -27.781 1 97.44 176 PRO B O 1
ATOM 3792 N N . PHE B 1 177 ? -7.441 -20.344 -29.094 1 97.56 177 PHE B N 1
ATOM 3793 C CA . PHE B 1 177 ? -6.59 -20.891 -28.047 1 97.56 177 PHE B CA 1
ATOM 3794 C C . PHE B 1 177 ? -5.555 -19.859 -27.609 1 97.56 177 PHE B C 1
ATOM 3796 O O . PHE B 1 177 ? -5.156 -19.828 -26.438 1 97.56 177 PHE B O 1
ATOM 3803 N N . GLU B 1 178 ? -5.117 -19.016 -28.516 1 98.25 178 GLU B N 1
ATOM 3804 C CA . GLU B 1 178 ? -4.176 -17.953 -28.188 1 98.25 178 GLU B CA 1
ATOM 3805 C C . GLU B 1 178 ? -4.832 -16.891 -27.297 1 98.25 178 GLU B C 1
ATOM 3807 O O . GLU B 1 178 ? -4.219 -16.422 -26.344 1 98.25 178 GLU B O 1
ATOM 3812 N N . LEU B 1 179 ? -6.059 -16.609 -27.656 1 97.75 179 LEU B N 1
ATOM 3813 C CA . LEU B 1 179 ? -6.797 -15.633 -26.859 1 97.75 179 LEU B CA 1
ATOM 3814 C C . LEU B 1 179 ? -6.988 -16.125 -25.438 1 97.75 179 LEU B C 1
ATOM 3816 O O . LEU B 1 179 ? -6.93 -15.344 -24.484 1 97.75 179 LEU B O 1
ATOM 3820 N N . ALA B 1 180 ? -7.203 -17.391 -25.328 1 98 180 ALA B N 1
ATOM 3821 C CA . ALA B 1 180 ? -7.367 -17.984 -24 1 98 180 ALA B CA 1
ATOM 3822 C C . ALA B 1 180 ? -6.094 -17.844 -23.172 1 98 180 ALA B C 1
ATOM 3824 O O . ALA B 1 180 ? -6.152 -17.562 -21.969 1 98 180 ALA B O 1
ATOM 3825 N N . LEU B 1 181 ? -4.965 -18.062 -23.797 1 98.38 181 LEU B N 1
ATOM 3826 C CA . LEU B 1 181 ? -3.684 -17.922 -23.109 1 98.38 181 LEU B CA 1
ATOM 3827 C C . LEU B 1 181 ? -3.41 -16.469 -22.734 1 98.38 181 LEU B C 1
ATOM 3829 O O . LEU B 1 181 ? -2.914 -16.188 -21.641 1 98.38 181 LEU B O 1
ATOM 3833 N N . ILE B 1 182 ? -3.748 -15.578 -23.625 1 97.56 182 ILE B N 1
ATOM 3834 C CA . ILE B 1 182 ? -3.588 -14.148 -23.375 1 97.56 182 ILE B CA 1
ATOM 3835 C C . ILE B 1 182 ? -4.449 -13.742 -22.172 1 97.56 182 ILE B C 1
ATOM 3837 O O . ILE B 1 182 ? -4 -12.984 -21.312 1 97.56 182 ILE B O 1
ATOM 3841 N N . GLN B 1 183 ? -5.641 -14.273 -22.125 1 97 183 GLN B N 1
ATOM 3842 C CA . GLN B 1 183 ? -6.551 -13.977 -21.016 1 97 183 GLN B CA 1
ATOM 3843 C C . GLN B 1 183 ? -5.973 -14.438 -19.688 1 97 183 GLN B C 1
ATOM 3845 O O . GLN B 1 183 ? -6.121 -13.758 -18.672 1 97 183 GLN B O 1
ATOM 3850 N N . ARG B 1 184 ? -5.316 -15.562 -19.703 1 97.19 184 ARG B N 1
ATOM 3851 C CA . ARG B 1 184 ? -4.719 -16.078 -18.484 1 97.19 184 ARG B CA 1
ATOM 3852 C C . ARG B 1 184 ? -3.646 -15.141 -17.953 1 97.19 184 ARG B C 1
ATOM 3854 O O . ARG B 1 184 ? -3.463 -15.031 -16.734 1 97.19 184 ARG B O 1
ATOM 3861 N N . HIS B 1 185 ? -2.947 -14.516 -18.844 1 97 185 HIS B N 1
ATOM 3862 C CA . HIS B 1 185 ? -1.899 -13.586 -18.438 1 97 185 HIS B CA 1
ATOM 3863 C C . HIS B 1 185 ? -2.49 -12.25 -17.969 1 97 185 HIS B C 1
ATOM 3865 O O . HIS B 1 185 ? -2.061 -11.695 -16.953 1 97 185 HIS B O 1
ATOM 3871 N N . LEU B 1 186 ? -3.521 -11.758 -18.641 1 96.5 186 LEU B N 1
ATOM 3872 C CA . LEU B 1 186 ? -4.055 -10.422 -18.406 1 96.5 186 LEU B CA 1
ATOM 3873 C C . LEU B 1 186 ? -5.023 -10.414 -17.234 1 96.5 186 LEU B C 1
ATOM 3875 O O . LEU B 1 186 ? -5.133 -9.414 -16.516 1 96.5 186 LEU B O 1
ATOM 3879 N N . ARG B 1 187 ? -5.73 -11.539 -17.078 1 96.31 187 ARG B N 1
ATOM 3880 C CA . ARG B 1 187 ? -6.785 -11.602 -16.078 1 96.31 187 ARG B CA 1
ATOM 3881 C C . ARG B 1 187 ? -6.672 -12.875 -15.234 1 96.31 187 ARG B C 1
ATOM 3883 O O . ARG B 1 187 ? -7.59 -13.695 -15.227 1 96.31 187 ARG B O 1
ATOM 3890 N N . PRO B 1 188 ? -5.582 -12.938 -14.531 1 96.94 188 PRO B N 1
ATOM 3891 C CA . PRO B 1 188 ? -5.48 -14.117 -13.672 1 96.94 188 PRO B CA 1
ATOM 3892 C C . PRO B 1 188 ? -6.602 -14.195 -12.633 1 96.94 188 PRO B C 1
ATOM 3894 O O . PRO B 1 188 ? -7.105 -13.156 -12.188 1 96.94 188 PRO B O 1
ATOM 3897 N N . THR B 1 189 ? -6.988 -15.367 -12.336 1 96.81 189 THR B N 1
ATOM 3898 C CA . THR B 1 189 ? -8 -15.586 -11.305 1 96.81 189 THR B CA 1
ATOM 3899 C C . THR B 1 189 ? -7.414 -16.344 -10.125 1 96.81 189 THR B C 1
ATOM 3901 O O . THR B 1 189 ? -6.965 -17.484 -10.273 1 96.81 189 THR B O 1
ATOM 3904 N N . ALA B 1 190 ? -7.398 -15.656 -8.961 1 97.69 190 ALA B N 1
ATOM 3905 C CA . ALA B 1 190 ? -6.945 -16.312 -7.742 1 97.69 190 ALA B CA 1
ATOM 3906 C C . ALA B 1 190 ? -7.867 -17.469 -7.367 1 97.69 190 ALA B C 1
ATOM 3908 O O . ALA B 1 190 ? -9.07 -17.438 -7.645 1 97.69 190 ALA B O 1
ATOM 3909 N N . ARG B 1 191 ? -7.348 -18.438 -6.719 1 97.88 191 ARG B N 1
ATOM 3910 C CA . ARG B 1 191 ? -8.07 -19.688 -6.473 1 97.88 191 ARG B CA 1
ATOM 3911 C C . ARG B 1 191 ? -8.828 -19.625 -5.152 1 97.88 191 ARG B C 1
ATOM 3913 O O . ARG B 1 191 ? -8.586 -20.422 -4.25 1 97.88 191 ARG B O 1
ATOM 3920 N N . ILE B 1 192 ? -9.812 -18.844 -5.133 1 97 192 ILE B N 1
ATOM 3921 C CA . ILE B 1 192 ? -10.625 -18.625 -3.936 1 97 192 ILE B CA 1
ATOM 3922 C C . ILE B 1 192 ? -11.344 -19.922 -3.562 1 97 192 ILE B C 1
ATOM 3924 O O . ILE B 1 192 ? -11.703 -20.125 -2.402 1 97 192 ILE B O 1
ATOM 3928 N N . ASP B 1 193 ? -11.539 -20.812 -4.48 1 97.12 193 ASP B N 1
ATOM 3929 C CA . ASP B 1 193 ? -12.211 -22.094 -4.262 1 97.12 193 ASP B CA 1
ATOM 3930 C C . ASP B 1 193 ? -11.344 -23.031 -3.418 1 97.12 193 ASP B C 1
ATOM 3932 O O . ASP B 1 193 ? -11.82 -24.047 -2.91 1 97.12 193 ASP B O 1
ATOM 3936 N N . TYR B 1 194 ? -10.094 -22.688 -3.197 1 98.06 194 TYR B N 1
ATOM 3937 C CA . TYR B 1 194 ? -9.172 -23.578 -2.488 1 98.06 194 TYR B CA 1
ATOM 3938 C C . TYR B 1 194 ? -9.008 -23.141 -1.035 1 98.06 194 TYR B C 1
ATOM 3940 O O . TYR B 1 194 ? -8.367 -23.828 -0.243 1 98.06 194 TYR B O 1
ATOM 3948 N N . VAL B 1 195 ? -9.523 -22.062 -0.553 1 97.5 195 VAL B N 1
ATOM 3949 C CA . VAL B 1 195 ? -9.234 -21.453 0.74 1 97.5 195 VAL B CA 1
ATOM 3950 C C . VAL B 1 195 ? -9.484 -22.469 1.856 1 97.5 195 VAL B C 1
ATOM 3952 O O . VAL B 1 195 ? -8.625 -22.672 2.717 1 97.5 195 VAL B O 1
ATOM 3955 N N . LYS B 1 196 ? -10.609 -23.125 1.835 1 97 196 LYS B N 1
ATOM 3956 C CA . LYS B 1 196 ? -10.961 -24.062 2.895 1 97 196 LYS B CA 1
ATOM 3957 C C . LYS B 1 196 ? -10.023 -25.266 2.898 1 97 196 LYS B C 1
ATOM 3959 O O . LYS B 1 196 ? -9.641 -25.75 3.963 1 97 196 LYS B O 1
ATOM 3964 N N . HIS B 1 197 ? -9.75 -25.703 1.718 1 98.12 197 HIS B N 1
ATOM 3965 C CA . HIS B 1 197 ? -8.859 -26.859 1.619 1 98.12 197 HIS B CA 1
ATOM 3966 C C . HIS B 1 197 ? -7.477 -26.531 2.16 1 98.12 197 HIS B C 1
ATOM 3968 O O . HIS B 1 197 ? -6.891 -27.328 2.904 1 98.12 197 HIS B O 1
ATOM 3974 N N . ILE B 1 198 ? -6.941 -25.375 1.79 1 98.19 198 ILE B N 1
ATOM 3975 C CA . ILE B 1 198 ? -5.621 -24.953 2.254 1 98.19 198 ILE B CA 1
ATOM 3976 C C . ILE B 1 198 ? -5.637 -24.781 3.771 1 98.19 198 ILE B C 1
ATOM 3978 O O . ILE B 1 198 ? -4.773 -25.312 4.473 1 98.19 198 ILE B O 1
ATOM 3982 N N . GLN B 1 199 ? -6.578 -24.125 4.238 1 96.81 199 GLN B N 1
ATOM 3983 C CA . GLN B 1 199 ? -6.68 -23.828 5.664 1 96.81 199 GLN B CA 1
ATOM 3984 C C . GLN B 1 199 ? -6.766 -25.094 6.492 1 96.81 199 GLN B C 1
ATOM 3986 O O . GLN B 1 199 ? -6.129 -25.203 7.543 1 96.81 199 GLN B O 1
ATOM 3991 N N . LYS B 1 200 ? -7.465 -26.062 6.016 1 96.88 200 LYS B N 1
ATOM 3992 C CA . LYS B 1 200 ? -7.773 -27.25 6.824 1 96.88 200 LYS B CA 1
ATOM 3993 C C . LYS B 1 200 ? -6.699 -28.312 6.664 1 96.88 200 LYS B C 1
ATOM 3995 O O . LYS B 1 200 ? -6.367 -29.016 7.621 1 96.88 200 LYS B O 1
ATOM 4000 N N . TYR B 1 201 ? -6.109 -28.391 5.426 1 97.75 201 TYR B N 1
ATOM 4001 C CA . TYR B 1 201 ? -5.414 -29.641 5.172 1 97.75 201 TYR B CA 1
ATOM 4002 C C . TYR B 1 201 ? -3.961 -29.391 4.785 1 97.75 201 TYR B C 1
ATOM 4004 O O . TYR B 1 201 ? -3.119 -30.297 4.895 1 97.75 201 TYR B O 1
ATOM 4012 N N . ALA B 1 202 ? -3.627 -28.219 4.258 1 98.44 202 ALA B N 1
ATOM 4013 C CA . ALA B 1 202 ? -2.281 -28.016 3.736 1 98.44 202 ALA B CA 1
ATOM 4014 C C . ALA B 1 202 ? -1.271 -27.844 4.867 1 98.44 202 ALA B C 1
ATOM 4016 O O . ALA B 1 202 ? -1.565 -27.219 5.887 1 98.44 202 ALA B O 1
ATOM 4017 N N . ASN B 1 203 ? -0.133 -28.406 4.703 1 98.62 203 ASN B N 1
ATOM 4018 C CA . ASN B 1 203 ? 0.971 -28.219 5.637 1 98.62 203 ASN B CA 1
ATOM 4019 C C . ASN B 1 203 ? 1.836 -27.016 5.246 1 98.62 203 ASN B C 1
ATOM 4021 O O . ASN B 1 203 ? 2.387 -26.328 6.109 1 98.62 203 ASN B O 1
ATOM 4025 N N . ALA B 1 204 ? 2.008 -26.828 3.98 1 98.06 204 ALA B N 1
ATOM 4026 C CA . ALA B 1 204 ? 2.682 -25.672 3.396 1 98.06 204 ALA B CA 1
ATOM 4027 C C . ALA B 1 204 ? 1.992 -25.219 2.109 1 98.06 204 ALA B C 1
ATOM 4029 O O . ALA B 1 204 ? 1.4 -26.047 1.4 1 98.06 204 ALA B O 1
ATOM 4030 N N . SER B 1 205 ? 2.066 -23.969 1.864 1 98.06 205 SER B N 1
ATOM 4031 C CA . SER B 1 205 ? 1.378 -23.469 0.681 1 98.06 205 SER B CA 1
ATOM 4032 C C . SER B 1 205 ? 1.944 -22.125 0.245 1 98.06 205 SER B C 1
ATOM 4034 O O . SER B 1 205 ? 2.441 -21.344 1.072 1 98.06 205 SER B O 1
ATOM 4036 N N . MET B 1 206 ? 1.871 -21.812 -1.015 1 96.75 206 MET B N 1
ATOM 4037 C CA . MET B 1 206 ? 2.164 -20.516 -1.637 1 96.75 206 MET B CA 1
ATOM 4038 C C . MET B 1 206 ? 1.554 -20.438 -3.031 1 96.75 206 MET B C 1
ATOM 4040 O O . MET B 1 206 ? 1.083 -21.438 -3.568 1 96.75 206 MET B O 1
ATOM 4044 N N . ASP B 1 207 ? 1.45 -19.328 -3.549 1 97 207 ASP B N 1
ATOM 4045 C CA . ASP B 1 207 ? 1.01 -19.234 -4.938 1 97 207 ASP B CA 1
ATOM 4046 C C . ASP B 1 207 ? 2.201 -19.25 -5.895 1 97 207 ASP B C 1
ATOM 4048 O O . ASP B 1 207 ? 3.338 -19.016 -5.48 1 97 207 ASP B O 1
ATOM 4052 N N . ILE B 1 208 ? 2.031 -19.594 -7.105 1 96.19 208 ILE B N 1
ATOM 4053 C CA . ILE B 1 208 ? 3.072 -19.656 -8.125 1 96.19 208 ILE B CA 1
ATOM 4054 C C . ILE B 1 208 ? 3.094 -18.359 -8.922 1 96.19 208 ILE B C 1
ATOM 4056 O O . ILE B 1 208 ? 2.314 -18.188 -9.859 1 96.19 208 ILE B O 1
ATOM 4060 N N . SER B 1 209 ? 3.988 -17.484 -8.555 1 92.69 209 SER B N 1
ATOM 4061 C CA . SER B 1 209 ? 4.07 -16.188 -9.203 1 92.69 209 SER B CA 1
ATOM 4062 C C . SER B 1 209 ? 5.348 -16.047 -10.023 1 92.69 209 SER B C 1
ATOM 4064 O O . SER B 1 209 ? 5.344 -15.445 -11.102 1 92.69 209 SER B O 1
ATOM 4066 N N . ASP B 1 210 ? 6.414 -16.688 -9.586 1 89.12 210 ASP B N 1
ATOM 4067 C CA . ASP B 1 210 ? 7.707 -16.562 -10.25 1 89.12 210 ASP B CA 1
ATOM 4068 C C . ASP B 1 210 ? 8.008 -17.797 -11.102 1 89.12 210 ASP B C 1
ATOM 4070 O O . ASP B 1 210 ? 9.031 -17.859 -11.781 1 89.12 210 ASP B O 1
ATOM 4074 N N . GLY B 1 211 ? 7.195 -18.75 -11.055 1 94.19 211 GLY B N 1
ATOM 4075 C CA . GLY B 1 211 ? 7.406 -20.047 -11.688 1 94.19 211 GLY B CA 1
ATOM 4076 C C . GLY B 1 211 ? 7.453 -21.188 -10.695 1 94.19 211 GLY B C 1
ATOM 4077 O O . GLY B 1 211 ? 7.883 -21.016 -9.555 1 94.19 211 GLY B O 1
ATOM 4078 N N . LEU B 1 212 ? 7.129 -22.328 -11.195 1 97 212 LEU B N 1
ATOM 4079 C CA . LEU B 1 212 ? 6.988 -23.484 -10.32 1 97 212 LEU B CA 1
ATOM 4080 C C . LEU B 1 212 ? 8.312 -23.812 -9.633 1 97 212 LEU B C 1
ATOM 4082 O O . LEU B 1 212 ? 8.352 -23.969 -8.406 1 97 212 LEU B O 1
ATOM 4086 N N . VAL B 1 213 ? 9.398 -23.875 -10.344 1 96.38 213 VAL B N 1
ATOM 4087 C CA . VAL B 1 213 ? 10.688 -24.281 -9.789 1 96.38 213 VAL B CA 1
ATOM 4088 C C . VAL B 1 213 ? 11.172 -23.234 -8.781 1 96.38 213 VAL B C 1
ATOM 4090 O O . VAL B 1 213 ? 11.602 -23.594 -7.68 1 96.38 213 VAL B O 1
ATOM 4093 N N . ALA B 1 214 ? 11.086 -22 -9.164 1 93.06 214 ALA B N 1
ATOM 4094 C CA . ALA B 1 214 ? 11.523 -20.922 -8.273 1 93.06 214 ALA B CA 1
ATOM 4095 C C . ALA B 1 214 ? 10.719 -20.938 -6.977 1 93.06 214 ALA B C 1
ATOM 4097 O O . ALA B 1 214 ? 11.281 -20.859 -5.883 1 93.06 214 ALA B O 1
ATOM 4098 N N . ASP B 1 215 ? 9.438 -21.047 -7.109 1 94.69 215 ASP B N 1
ATOM 4099 C CA . ASP B 1 215 ? 8.562 -21 -5.938 1 94.69 215 ASP B CA 1
ATOM 4100 C C . ASP B 1 215 ? 8.695 -22.266 -5.105 1 94.69 215 ASP B C 1
ATOM 4102 O O . ASP B 1 215 ? 8.695 -22.219 -3.873 1 94.69 215 ASP B O 1
ATOM 4106 N N . ALA B 1 216 ? 8.836 -23.375 -5.777 1 96.94 216 ALA B N 1
ATOM 4107 C CA . ALA B 1 216 ? 9.086 -24.609 -5.055 1 96.94 216 ALA B CA 1
ATOM 4108 C C . ALA B 1 216 ? 10.391 -24.547 -4.27 1 96.94 216 ALA B C 1
ATOM 4110 O O . ALA B 1 216 ? 10.5 -25.094 -3.172 1 96.94 216 ALA B O 1
ATOM 4111 N N . ASN B 1 217 ? 11.32 -23.953 -4.844 1 94.5 217 ASN B N 1
ATOM 4112 C CA . ASN B 1 217 ? 12.594 -23.797 -4.148 1 94.5 217 ASN B CA 1
ATOM 4113 C C . ASN B 1 217 ? 12.438 -22.969 -2.875 1 94.5 217 ASN B C 1
ATOM 4115 O O . ASN B 1 217 ? 13.062 -23.266 -1.854 1 94.5 217 ASN B O 1
ATOM 4119 N N . HIS B 1 218 ? 11.688 -21.922 -2.963 1 91.12 218 HIS B N 1
ATOM 4120 C CA . HIS B 1 218 ? 11.414 -21.125 -1.772 1 91.12 218 HIS B CA 1
ATOM 4121 C C . HIS B 1 218 ? 10.75 -21.969 -0.689 1 91.12 218 HIS B C 1
ATOM 4123 O O . HIS B 1 218 ? 11.117 -21.891 0.483 1 91.12 218 HIS B O 1
ATOM 4129 N N . LEU B 1 219 ? 9.789 -22.703 -1.098 1 94.94 219 LEU B N 1
ATOM 4130 C CA . LEU B 1 219 ? 9.07 -23.562 -0.165 1 94.94 219 LEU B CA 1
ATOM 4131 C C . LEU B 1 219 ? 10.008 -24.609 0.444 1 94.94 219 LEU B C 1
ATOM 4133 O O . LEU B 1 219 ? 10 -24.812 1.659 1 94.94 219 LEU B O 1
ATOM 4137 N N . ALA B 1 220 ? 10.828 -25.203 -0.362 1 96.38 220 ALA B N 1
ATOM 4138 C CA . ALA B 1 220 ? 11.773 -26.219 0.089 1 96.38 220 ALA B CA 1
ATOM 4139 C C . ALA B 1 220 ? 12.766 -25.641 1.094 1 96.38 220 ALA B C 1
ATOM 4141 O O . ALA B 1 220 ? 13.031 -26.25 2.131 1 96.38 220 ALA B O 1
ATOM 4142 N N . GLN B 1 221 ? 13.266 -24.531 0.756 1 92 221 GLN B N 1
ATOM 4143 C CA . GLN B 1 221 ? 14.242 -23.875 1.62 1 92 221 GLN B CA 1
ATOM 4144 C C . GLN B 1 221 ? 13.633 -23.531 2.977 1 92 221 GLN B C 1
ATOM 4146 O O . GLN B 1 221 ? 14.242 -23.781 4.02 1 92 221 GLN B O 1
ATOM 4151 N N . ARG B 1 222 ? 12.484 -23 2.977 1 92.75 222 ARG B N 1
ATOM 4152 C CA . ARG B 1 222 ? 11.828 -22.578 4.207 1 92.75 222 ARG B CA 1
ATOM 4153 C C . ARG B 1 222 ? 11.43 -23.781 5.062 1 92.75 222 ARG B C 1
ATOM 4155 O O . ARG B 1 222 ? 11.422 -23.688 6.289 1 92.75 222 ARG B O 1
ATOM 4162 N N . SER B 1 223 ? 11.117 -24.859 4.422 1 95.88 223 SER B N 1
ATOM 4163 C CA . SER B 1 223 ? 10.672 -26.047 5.125 1 95.88 223 SER B CA 1
ATOM 4164 C C . SER B 1 223 ? 11.852 -26.969 5.457 1 95.88 223 SER B C 1
ATOM 4166 O O . SER B 1 223 ? 11.719 -27.906 6.234 1 95.88 223 SER B O 1
ATOM 4168 N N . GLY B 1 224 ? 12.984 -26.594 4.902 1 96 224 GLY B N 1
ATOM 4169 C CA . GLY B 1 224 ? 14.148 -27.453 5.113 1 96 224 GLY B CA 1
ATOM 4170 C C . GLY B 1 224 ? 13.969 -28.859 4.559 1 96 224 GLY B C 1
ATOM 4171 O O . GLY B 1 224 ? 14.25 -29.844 5.242 1 96 224 GLY B O 1
ATOM 4172 N N . VAL B 1 225 ? 13.461 -28.953 3.312 1 97.94 225 VAL B N 1
ATOM 4173 C CA . VAL B 1 225 ? 13.18 -30.25 2.717 1 97.94 225 VAL B CA 1
ATOM 4174 C C . VAL B 1 225 ? 13.633 -30.266 1.26 1 97.94 225 VAL B C 1
ATOM 4176 O O . VAL B 1 225 ? 14.055 -29.25 0.727 1 97.94 225 VAL B O 1
ATOM 4179 N N . LYS B 1 226 ? 13.594 -31.422 0.698 1 98.19 226 LYS B N 1
ATOM 4180 C CA . LYS B 1 226 ? 13.727 -31.641 -0.741 1 98.19 226 LYS B CA 1
ATOM 4181 C C . LYS B 1 226 ? 12.367 -31.859 -1.396 1 98.19 226 LYS B C 1
ATOM 4183 O O . LYS B 1 226 ? 11.523 -32.594 -0.854 1 98.19 226 LYS B O 1
ATOM 4188 N N . ILE B 1 227 ? 12.172 -31.234 -2.506 1 98.5 227 ILE B N 1
ATOM 4189 C CA . ILE B 1 227 ? 10.953 -31.453 -3.273 1 98.5 227 ILE B CA 1
ATOM 4190 C C . ILE B 1 227 ? 11.297 -32.125 -4.609 1 98.5 227 ILE B C 1
ATOM 4192 O O . ILE B 1 227 ? 12.125 -31.594 -5.367 1 98.5 227 ILE B O 1
ATOM 4196 N N . GLU B 1 228 ? 10.742 -33.188 -4.836 1 98.62 228 GLU B N 1
ATOM 4197 C CA . GLU B 1 228 ? 10.859 -33.875 -6.109 1 98.62 228 GLU B CA 1
ATOM 4198 C C . GLU B 1 228 ? 9.617 -33.688 -6.973 1 98.62 228 GLU B C 1
ATOM 4200 O O . GLU B 1 228 ? 8.508 -34 -6.539 1 98.62 228 GLU B O 1
ATOM 4205 N N . ILE B 1 229 ? 9.844 -33.219 -8.164 1 98.69 229 ILE B N 1
ATOM 4206 C CA . ILE B 1 229 ? 8.758 -32.969 -9.102 1 98.69 229 ILE B CA 1
ATOM 4207 C C . ILE B 1 229 ? 8.867 -33.938 -10.273 1 98.69 229 ILE B C 1
ATOM 4209 O O . ILE B 1 229 ? 9.961 -34.188 -10.781 1 98.69 229 ILE B O 1
ATOM 4213 N N . LEU B 1 230 ? 7.805 -34.531 -10.648 1 98.62 230 LEU B N 1
ATOM 4214 C CA . LEU B 1 230 ? 7.719 -35.344 -11.844 1 98.62 230 LEU B CA 1
ATOM 4215 C C . LEU B 1 230 ? 7.129 -34.562 -13.016 1 98.62 230 LEU B C 1
ATOM 4217 O O . LEU B 1 230 ? 5.934 -34.281 -13.031 1 98.62 230 LEU B O 1
ATOM 4221 N N . SER B 1 231 ? 7.965 -34.375 -14.016 1 98.06 231 SER B N 1
ATOM 4222 C CA . SER B 1 231 ? 7.574 -33.5 -15.109 1 98.06 231 SER B CA 1
ATOM 4223 C C . SER B 1 231 ? 6.383 -34.062 -15.875 1 98.06 231 SER B C 1
ATOM 4225 O O . SER B 1 231 ? 5.547 -33.312 -16.375 1 98.06 231 SER B O 1
ATOM 4227 N N . GLU B 1 232 ? 6.289 -35.375 -15.984 1 97.69 232 GLU B N 1
ATOM 4228 C CA . GLU B 1 232 ? 5.223 -36 -16.75 1 97.69 232 GLU B CA 1
ATOM 4229 C C . GLU B 1 232 ? 3.863 -35.812 -16.078 1 97.69 232 GLU B C 1
ATOM 4231 O O . GLU B 1 232 ? 2.824 -35.969 -16.719 1 97.69 232 GLU B O 1
ATOM 4236 N N . LYS B 1 233 ? 3.854 -35.375 -14.828 1 98.44 233 LYS B N 1
ATOM 4237 C CA . LYS B 1 233 ? 2.607 -35.219 -14.086 1 98.44 233 LYS B CA 1
ATOM 4238 C C . LYS B 1 233 ? 2.119 -33.781 -14.117 1 98.44 233 LYS B C 1
ATOM 4240 O O . LYS B 1 233 ? 1.017 -33.469 -13.656 1 98.44 233 LYS B O 1
ATOM 4245 N N . LEU B 1 234 ? 2.918 -32.875 -14.641 1 98.69 234 LEU B N 1
ATOM 4246 C CA . LEU B 1 234 ? 2.543 -31.469 -14.641 1 98.69 234 LEU B CA 1
ATOM 4247 C C . LEU B 1 234 ? 1.268 -31.25 -15.445 1 98.69 234 LEU B C 1
ATOM 4249 O O . LEU B 1 234 ? 1.158 -31.703 -16.578 1 98.69 234 LEU B O 1
ATOM 4253 N N . PRO B 1 235 ? 0.312 -30.609 -14.836 1 98.75 235 PRO B N 1
ATOM 4254 C CA . PRO B 1 235 ? -0.924 -30.328 -15.57 1 98.75 235 PRO B CA 1
ATOM 4255 C C . PRO B 1 235 ? -0.744 -29.25 -16.641 1 98.75 235 PRO B C 1
ATOM 4257 O O . PRO B 1 235 ? -0.308 -28.141 -16.328 1 98.75 235 PRO B O 1
ATOM 4260 N N . LEU B 1 236 ? -1.056 -29.594 -17.828 1 98.69 236 LEU B N 1
ATOM 4261 C CA . LEU B 1 236 ? -0.938 -28.703 -18.969 1 98.69 236 LEU B CA 1
ATOM 4262 C C . LEU B 1 236 ? -2.289 -28.5 -19.641 1 98.69 236 LEU B C 1
ATOM 4264 O O . LEU B 1 236 ? -3.062 -29.438 -19.797 1 98.69 236 LEU B O 1
ATOM 4268 N N . SER B 1 237 ? -2.564 -27.281 -19.984 1 98.62 237 SER B N 1
ATOM 4269 C CA . SER B 1 237 ? -3.801 -27.016 -20.719 1 98.62 237 SER B CA 1
ATOM 4270 C C . SER B 1 237 ? -3.676 -27.438 -22.172 1 98.62 237 SER B C 1
ATOM 4272 O O . SER B 1 237 ? -2.568 -27.531 -22.719 1 98.62 237 SER B O 1
ATOM 4274 N N . ASN B 1 238 ? -4.832 -27.688 -22.781 1 98.56 238 ASN B N 1
ATOM 4275 C CA . ASN B 1 238 ? -4.836 -27.953 -24.203 1 98.56 238 ASN B CA 1
ATOM 4276 C C . ASN B 1 238 ? -4.344 -26.75 -25 1 98.56 238 ASN B C 1
ATOM 4278 O O . ASN B 1 238 ? -3.676 -26.922 -26.031 1 98.56 238 ASN B O 1
ATOM 4282 N N . GLU B 1 239 ? -4.676 -25.609 -24.547 1 98.69 239 GLU B N 1
ATOM 4283 C CA . GLU B 1 239 ? -4.266 -24.375 -25.203 1 98.69 239 GLU B CA 1
ATOM 4284 C C . GLU B 1 239 ? -2.744 -24.234 -25.219 1 98.69 239 GLU B C 1
ATOM 4286 O O . GLU B 1 239 ? -2.162 -23.859 -26.25 1 98.69 239 GLU B O 1
ATOM 4291 N N . LEU B 1 240 ? -2.098 -24.562 -24.109 1 98.75 240 LEU B N 1
ATOM 4292 C CA . LEU B 1 240 ? -0.642 -24.484 -24.047 1 98.75 240 LEU B CA 1
ATOM 4293 C C . LEU B 1 240 ? -0.001 -25.5 -24.984 1 98.75 240 LEU B C 1
ATOM 4295 O O . LEU B 1 240 ? 0.974 -25.188 -25.672 1 98.75 240 LEU B O 1
ATOM 4299 N N . LYS B 1 241 ? -0.542 -26.703 -25.016 1 98.69 241 LYS B N 1
ATOM 4300 C CA . LYS B 1 241 ? -0.022 -27.734 -25.906 1 98.69 241 LYS B CA 1
ATOM 4301 C C . LYS B 1 241 ? -0.102 -27.297 -27.375 1 98.69 241 LYS B C 1
ATOM 4303 O O . LYS B 1 241 ? 0.85 -27.484 -28.125 1 98.69 241 LYS B O 1
ATOM 4308 N N . MET B 1 242 ? -1.212 -26.719 -27.734 1 98.62 242 MET B N 1
ATOM 4309 C CA . MET B 1 242 ? -1.396 -26.219 -29.094 1 98.62 242 MET B CA 1
ATOM 4310 C C . MET B 1 242 ? -0.39 -25.125 -29.406 1 98.62 242 MET B C 1
ATOM 4312 O O . MET B 1 242 ? 0.194 -25.109 -30.5 1 98.62 242 MET B O 1
ATOM 4316 N N . TYR B 1 243 ? -0.226 -24.219 -28.484 1 98.44 243 TYR B N 1
ATOM 4317 C CA . TYR B 1 243 ? 0.727 -23.125 -28.656 1 98.44 243 TYR B CA 1
ATOM 4318 C C . TYR B 1 243 ? 2.135 -23.656 -28.875 1 98.44 243 TYR B C 1
ATOM 4320 O O . TYR B 1 243 ? 2.824 -23.234 -29.812 1 98.44 243 TYR B O 1
ATOM 4328 N N . CYS B 1 244 ? 2.537 -24.594 -28 1 98.44 244 CYS B N 1
ATOM 4329 C CA . CYS B 1 244 ? 3.895 -25.125 -28.047 1 98.44 244 CYS B CA 1
ATOM 4330 C C . CYS B 1 244 ? 4.113 -25.922 -29.328 1 98.44 244 CYS B C 1
ATOM 4332 O O . CYS B 1 244 ? 5.203 -25.891 -29.906 1 98.44 244 CYS B O 1
ATOM 4334 N N . GLU B 1 245 ? 3.104 -26.641 -29.734 1 98.19 245 GLU B N 1
ATOM 4335 C CA . GLU B 1 245 ? 3.193 -27.359 -31 1 98.19 245 GLU B CA 1
ATOM 4336 C C . GLU B 1 245 ? 3.359 -26.391 -32.156 1 98.19 245 GLU B C 1
ATOM 4338 O O . GLU B 1 245 ? 4.219 -26.578 -33.031 1 98.19 245 GLU B O 1
ATOM 4343 N N . LYS B 1 246 ? 2.625 -25.344 -32.188 1 97.81 246 LYS B N 1
ATOM 4344 C CA . LYS B 1 246 ? 2.602 -24.359 -33.281 1 97.81 246 LYS B CA 1
ATOM 4345 C C . LYS B 1 246 ? 3.924 -23.609 -33.375 1 97.81 246 LYS B C 1
ATOM 4347 O O . LYS B 1 246 ? 4.402 -23.312 -34.469 1 97.81 246 LYS B O 1
ATOM 4352 N N . TYR B 1 247 ? 4.48 -23.344 -32.25 1 97.38 247 TYR B N 1
ATOM 4353 C CA . TYR B 1 247 ? 5.641 -22.469 -32.25 1 97.38 247 TYR B CA 1
ATOM 4354 C C . TYR B 1 247 ? 6.914 -23.234 -31.922 1 97.38 247 TYR B C 1
ATOM 4356 O O . TYR B 1 247 ? 7.969 -22.625 -31.703 1 97.38 247 TYR B O 1
ATOM 4364 N N . GLY B 1 248 ? 6.871 -24.516 -31.844 1 97.69 248 GLY B N 1
ATOM 4365 C CA . GLY B 1 248 ? 8.039 -25.359 -31.641 1 97.69 248 GLY B CA 1
ATOM 4366 C C . GLY B 1 248 ? 8.664 -25.219 -30.281 1 97.69 248 GLY B C 1
ATOM 4367 O O . GLY B 1 248 ? 9.883 -25.062 -30.156 1 97.69 248 GLY B O 1
ATOM 4368 N N . LYS B 1 249 ? 7.824 -25.172 -29.281 1 97.94 249 LYS B N 1
ATOM 4369 C CA . LYS B 1 249 ? 8.289 -24.984 -27.906 1 97.94 249 LYS B CA 1
ATOM 4370 C C . LYS B 1 249 ? 7.945 -26.203 -27.047 1 97.94 249 LYS B C 1
ATOM 4372 O O . LYS B 1 249 ? 7.199 -27.078 -27.469 1 97.94 249 LYS B O 1
ATOM 4377 N N . ASN B 1 250 ? 8.555 -26.328 -25.906 1 97.94 250 ASN B N 1
ATOM 4378 C CA . ASN B 1 250 ? 8.312 -27.406 -24.953 1 97.94 250 ASN B CA 1
ATOM 4379 C C . ASN B 1 250 ? 7.398 -26.969 -23.828 1 97.94 250 ASN B C 1
ATOM 4381 O O . ASN B 1 250 ? 7.805 -26.188 -22.969 1 97.94 250 ASN B O 1
ATOM 4385 N N . PRO B 1 251 ? 6.188 -27.516 -23.766 1 98.25 251 PRO B N 1
ATOM 4386 C CA . PRO B 1 251 ? 5.238 -27.062 -22.75 1 98.25 251 PRO B CA 1
ATOM 4387 C C . PRO B 1 251 ? 5.727 -27.328 -21.328 1 98.25 251 PRO B C 1
ATOM 4389 O O . PRO B 1 251 ? 5.363 -26.594 -20.406 1 98.25 251 PRO B O 1
ATOM 4392 N N . ILE B 1 252 ? 6.574 -28.281 -21.109 1 97.94 252 ILE B N 1
ATOM 4393 C CA . ILE B 1 252 ? 7.102 -28.609 -19.797 1 97.94 252 ILE B CA 1
ATOM 4394 C C . ILE B 1 252 ? 7.949 -27.453 -19.281 1 97.94 252 ILE B C 1
ATOM 4396 O O . ILE B 1 252 ? 7.906 -27.125 -18.094 1 97.94 252 ILE B O 1
ATOM 4400 N N . GLU B 1 253 ? 8.68 -26.859 -20.141 1 96.69 253 GLU B N 1
ATOM 4401 C CA . GLU B 1 253 ? 9.508 -25.719 -19.766 1 96.69 253 GLU B CA 1
ATOM 4402 C C . GLU B 1 253 ? 8.656 -24.547 -19.297 1 96.69 253 GLU B C 1
ATOM 4404 O O . GLU B 1 253 ? 9.023 -23.828 -18.359 1 96.69 253 GLU B O 1
ATOM 4409 N N . TYR B 1 254 ? 7.535 -24.359 -19.969 1 97.62 254 TYR B N 1
ATOM 4410 C CA . TYR B 1 254 ? 6.625 -23.281 -19.594 1 97.62 254 TYR B CA 1
ATOM 4411 C C . TYR B 1 254 ? 6.008 -23.531 -18.219 1 97.62 254 TYR B C 1
ATOM 4413 O O . TYR B 1 254 ? 5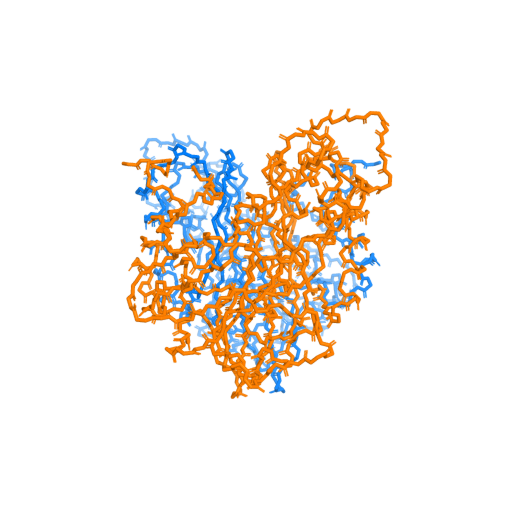.887 -22.609 -17.422 1 97.62 254 TYR B O 1
ATOM 4421 N N . ALA B 1 255 ? 5.676 -24.766 -18.016 1 97.81 255 ALA B N 1
ATOM 4422 C CA . ALA B 1 255 ? 5.066 -25.125 -16.734 1 97.81 255 ALA B CA 1
ATOM 4423 C C . ALA B 1 255 ? 6.074 -25 -15.594 1 97.81 255 ALA B C 1
ATOM 4425 O O . ALA B 1 255 ? 5.719 -24.594 -14.492 1 97.81 255 ALA B O 1
ATOM 4426 N N . LEU B 1 256 ? 7.309 -25.312 -15.852 1 97.06 256 LEU B N 1
ATOM 4427 C CA . LEU B 1 256 ? 8.328 -25.359 -14.805 1 97.06 256 LEU B CA 1
ATOM 4428 C C . LEU B 1 256 ? 8.844 -23.953 -14.492 1 97.06 256 LEU B C 1
ATOM 4430 O O . LEU B 1 256 ? 9.117 -23.625 -13.336 1 97.06 256 LEU B O 1
ATOM 4434 N N . PHE B 1 257 ? 8.891 -23.109 -15.531 1 95 257 PHE B N 1
ATOM 4435 C CA . PHE B 1 257 ? 9.672 -21.891 -15.344 1 95 257 PHE B CA 1
ATOM 4436 C C . PHE B 1 257 ? 8.836 -20.656 -15.648 1 95 257 PHE B C 1
ATOM 4438 O O . PHE B 1 257 ? 9.266 -19.531 -15.375 1 95 257 PHE B O 1
ATOM 4445 N N . GLY B 1 258 ? 7.633 -20.938 -16.219 1 93.44 258 GLY B N 1
ATOM 4446 C CA . GLY B 1 258 ? 6.785 -19.797 -16.516 1 93.44 258 GLY B CA 1
ATOM 4447 C C . GLY B 1 258 ? 6.215 -19.141 -15.266 1 93.44 258 GLY B C 1
ATOM 4448 O O . GLY B 1 258 ? 5.836 -19.828 -14.32 1 93.44 258 GLY B O 1
ATOM 4449 N N . GLY B 1 259 ? 6.152 -17.875 -15.141 1 90.62 259 GLY B N 1
ATOM 4450 C CA . GLY B 1 259 ? 5.652 -17.109 -14.008 1 90.62 259 GLY B CA 1
ATOM 4451 C C . GLY B 1 259 ? 4.234 -16.609 -14.203 1 90.62 259 GLY B C 1
ATOM 4452 O O . GLY B 1 259 ? 3.645 -16.797 -15.266 1 90.62 259 GLY B O 1
ATOM 4453 N N . GLU B 1 260 ? 3.641 -16.156 -13.109 1 94.44 260 GLU B N 1
ATOM 4454 C CA . GLU B 1 260 ? 2.381 -15.422 -13.055 1 94.44 260 GLU B CA 1
ATOM 4455 C C . GLU B 1 260 ? 1.192 -16.344 -13.312 1 94.44 260 GLU B C 1
ATOM 4457 O O . GLU B 1 260 ? 0.184 -15.914 -13.883 1 94.44 260 GLU B O 1
ATOM 4462 N N . ASP B 1 261 ? 1.357 -17.609 -13.016 1 95.56 261 ASP B N 1
ATOM 4463 C CA . ASP B 1 261 ? 0.214 -18.516 -13.133 1 95.56 261 ASP B CA 1
ATOM 4464 C C . ASP B 1 261 ? -0.804 -18.25 -12.023 1 95.56 261 ASP B C 1
ATOM 4466 O O . ASP B 1 261 ? -2.002 -18.469 -12.219 1 95.56 261 ASP B O 1
ATOM 4470 N N . TYR B 1 262 ? -0.357 -17.875 -10.883 1 96.75 262 TYR B N 1
ATOM 4471 C CA . TYR B 1 262 ? -1.132 -17.609 -9.672 1 96.75 262 TYR B CA 1
ATOM 4472 C C . TYR B 1 262 ? -1.997 -18.812 -9.305 1 96.75 262 TYR B C 1
ATOM 4474 O O . TYR B 1 262 ? -3.131 -18.641 -8.852 1 96.75 262 TYR B O 1
ATOM 4482 N N . GLN B 1 263 ? -1.492 -19.953 -9.711 1 98.25 263 GLN B N 1
ATOM 4483 C CA . GLN B 1 263 ? -1.969 -21.203 -9.133 1 98.25 263 GLN B CA 1
ATOM 4484 C C . GLN B 1 263 ? -1.318 -21.469 -7.781 1 98.25 263 GLN B C 1
ATOM 4486 O O . GLN B 1 263 ? -0.391 -20.766 -7.383 1 98.25 263 GLN B O 1
ATOM 4491 N N . LEU B 1 264 ? -1.805 -22.453 -7.113 1 98.56 264 LEU B N 1
ATOM 4492 C CA . LEU B 1 264 ? -1.302 -22.75 -5.773 1 98.56 264 LEU B CA 1
ATOM 4493 C C . LEU B 1 264 ? -0.358 -23.938 -5.797 1 98.56 264 LEU B C 1
ATOM 4495 O O . LEU B 1 264 ? -0.594 -24.906 -6.523 1 98.56 264 LEU B O 1
ATOM 4499 N N . LEU B 1 265 ? 0.706 -23.844 -5.113 1 98.56 265 LEU B N 1
ATOM 4500 C CA . LEU B 1 265 ? 1.618 -24.922 -4.75 1 98.56 265 LEU B CA 1
ATOM 4501 C C . LEU B 1 265 ? 1.496 -25.266 -3.27 1 98.56 265 LEU B C 1
ATOM 4503 O O . LEU B 1 265 ? 1.725 -24.406 -2.41 1 98.56 265 LEU B O 1
ATOM 4507 N N . PHE B 1 266 ? 1.104 -26.484 -2.969 1 98.75 266 PHE B N 1
ATOM 4508 C CA . PHE B 1 266 ? 0.894 -26.797 -1.562 1 98.75 266 PHE B CA 1
ATOM 4509 C C . PHE B 1 266 ? 1.179 -28.281 -1.291 1 98.75 266 PHE B C 1
ATOM 4511 O O . PHE B 1 266 ? 1.299 -29.078 -2.225 1 98.75 266 PHE B O 1
ATOM 4518 N N . THR B 1 267 ? 1.349 -28.594 -0.038 1 98.81 267 THR B N 1
ATOM 4519 C CA . THR B 1 267 ? 1.705 -29.953 0.353 1 98.81 267 THR B CA 1
ATOM 4520 C C . THR B 1 267 ? 0.782 -30.469 1.459 1 98.81 267 THR B C 1
ATOM 4522 O O . THR B 1 267 ? 0.359 -29.688 2.322 1 98.81 267 THR B O 1
ATOM 4525 N N . HIS B 1 268 ? 0.444 -31.625 1.465 1 98.5 268 HIS B N 1
ATOM 4526 C CA . HIS B 1 268 ? -0.226 -32.375 2.512 1 98.5 268 HIS B CA 1
ATOM 4527 C C . HIS B 1 268 ? -0.195 -33.875 2.211 1 98.5 268 HIS B C 1
ATOM 4529 O O . HIS B 1 268 ? 0.213 -34.281 1.122 1 98.5 268 HIS B O 1
ATOM 4535 N N . PRO B 1 269 ? -0.495 -34.719 3.232 1 98.12 269 PRO B N 1
ATOM 4536 C CA . PRO B 1 269 ? -0.566 -36.125 2.939 1 98.12 269 PRO B CA 1
ATOM 4537 C C . PRO B 1 269 ? -1.52 -36.469 1.79 1 98.12 269 PRO B C 1
ATOM 4539 O O . PRO B 1 269 ? -2.564 -35.812 1.654 1 98.12 269 PRO B O 1
ATOM 4542 N N . LYS B 1 270 ? -1.137 -37.5 1.022 1 97.06 270 LYS B N 1
ATOM 4543 C CA . LYS B 1 270 ? -1.876 -37.844 -0.18 1 97.06 270 LYS B CA 1
ATOM 4544 C C . LYS B 1 270 ? -3.338 -38.156 0.143 1 97.06 270 LYS B C 1
ATOM 4546 O O . LYS B 1 270 ? -4.227 -37.875 -0.673 1 97.06 270 LYS B O 1
ATOM 4551 N N . GLU B 1 271 ? -3.625 -38.562 1.302 1 96.56 271 GLU B N 1
ATOM 4552 C CA . GLU B 1 271 ? -4.957 -39 1.707 1 96.56 271 GLU B CA 1
ATOM 4553 C C . GLU B 1 271 ? -5.922 -37.844 1.798 1 96.56 271 GLU B C 1
ATOM 4555 O O . GLU B 1 271 ? -7.141 -38.031 1.839 1 96.56 271 GLU B O 1
ATOM 4560 N N . ARG B 1 272 ? -5.414 -36.656 1.807 1 95.88 272 ARG B N 1
ATOM 4561 C CA . ARG B 1 272 ? -6.262 -35.469 1.948 1 95.88 272 ARG B CA 1
ATOM 4562 C C . ARG B 1 272 ? -6.68 -34.906 0.585 1 95.88 272 ARG B C 1
ATOM 4564 O O . ARG B 1 272 ? -7.203 -33.812 0.487 1 95.88 272 ARG B O 1
ATOM 4571 N N . TRP B 1 273 ? -6.449 -35.719 -0.399 1 95.44 273 TRP B N 1
ATOM 4572 C CA . TRP B 1 273 ? -6.848 -35.344 -1.753 1 95.44 273 TRP B CA 1
ATOM 4573 C C . TRP B 1 273 ? -8.336 -35.031 -1.813 1 95.44 273 TRP B C 1
ATOM 4575 O O . TRP B 1 273 ? -9.156 -35.719 -1.201 1 95.44 273 TRP B O 1
ATOM 4585 N N . ASN B 1 274 ? -8.672 -33.906 -2.475 1 96.38 274 ASN B N 1
ATOM 4586 C CA . ASN B 1 274 ? -10.055 -33.469 -2.686 1 96.38 274 ASN B CA 1
ATOM 4587 C C . ASN B 1 274 ? -10.461 -33.625 -4.148 1 96.38 274 ASN B C 1
ATOM 4589 O O . ASN B 1 274 ? -10.047 -32.812 -4.996 1 96.38 274 ASN B O 1
ATOM 4593 N N . PRO B 1 275 ? -11.328 -34.531 -4.539 1 93.94 275 PRO B N 1
ATOM 4594 C CA . PRO B 1 275 ? -11.68 -34.781 -5.938 1 93.94 275 PRO B CA 1
ATOM 4595 C C . PRO B 1 275 ? -12.531 -33.688 -6.551 1 93.94 275 PRO B C 1
ATOM 4597 O O . PRO B 1 275 ? -12.727 -33.656 -7.77 1 93.94 275 PRO B O 1
ATOM 4600 N N . PHE B 1 276 ? -13.008 -32.781 -5.738 1 95.5 276 PHE B N 1
ATOM 4601 C CA . PHE B 1 276 ? -13.867 -31.734 -6.25 1 95.5 276 PHE B CA 1
ATOM 4602 C C . PHE B 1 276 ? -13.047 -30.516 -6.668 1 95.5 276 PHE B C 1
ATOM 4604 O O . PHE B 1 276 ? -13.578 -29.562 -7.211 1 95.5 276 PHE B O 1
ATOM 4611 N N . LEU B 1 277 ? -11.781 -30.578 -6.32 1 97.31 277 LEU B N 1
ATOM 4612 C CA . LEU B 1 277 ? -10.859 -29.516 -6.73 1 97.31 277 LEU B CA 1
ATOM 4613 C C . LEU B 1 277 ? -9.922 -30.016 -7.832 1 97.31 277 LEU B C 1
ATOM 4615 O O . LEU B 1 277 ? -9.586 -31.203 -7.879 1 97.31 277 LEU B O 1
ATOM 4619 N N . ASP B 1 278 ? -9.586 -29.156 -8.734 1 97.94 278 ASP B N 1
ATOM 4620 C CA . ASP B 1 278 ? -8.688 -29.531 -9.828 1 97.94 278 ASP B CA 1
ATOM 4621 C C . ASP B 1 278 ? -7.234 -29.531 -9.367 1 97.94 278 ASP B C 1
ATOM 4623 O O . ASP B 1 278 ? -6.371 -28.938 -10.008 1 97.94 278 ASP B O 1
ATOM 4627 N N . MET B 1 279 ? -6.941 -30.188 -8.32 1 98.38 279 MET B N 1
ATOM 4628 C CA . MET B 1 279 ? -5.57 -30.297 -7.828 1 98.38 279 MET B CA 1
ATOM 4629 C C . MET B 1 279 ? -4.859 -31.5 -8.461 1 98.38 279 MET B C 1
ATOM 4631 O O . MET B 1 279 ? -5.484 -32.531 -8.727 1 98.38 279 MET B O 1
ATOM 4635 N N . THR B 1 280 ? -3.617 -31.391 -8.75 1 98.69 280 THR B N 1
ATOM 4636 C CA . THR B 1 280 ? -2.791 -32.438 -9.352 1 98.69 280 THR B CA 1
ATOM 4637 C C . THR B 1 280 ? -1.585 -32.75 -8.469 1 98.69 280 THR B C 1
ATOM 4639 O O . THR B 1 280 ? -0.866 -31.844 -8.047 1 98.69 280 THR B O 1
ATOM 4642 N N . GLU B 1 281 ? -1.404 -33.969 -8.164 1 98.69 281 GLU B N 1
ATOM 4643 C CA . GLU B 1 281 ? -0.181 -34.406 -7.496 1 98.69 281 GLU B CA 1
ATOM 4644 C C . GLU B 1 281 ? 0.999 -34.438 -8.461 1 98.69 281 GLU B C 1
ATOM 4646 O O . GLU B 1 281 ? 1.007 -35.219 -9.422 1 98.69 281 GLU B O 1
ATOM 4651 N N . ILE B 1 282 ? 2.002 -33.625 -8.133 1 98.75 282 ILE B N 1
ATOM 4652 C CA . ILE B 1 282 ? 3.055 -33.531 -9.141 1 98.75 282 ILE B CA 1
ATOM 4653 C C . ILE B 1 282 ? 4.367 -34.062 -8.578 1 98.75 282 ILE B C 1
ATOM 4655 O O . ILE B 1 282 ? 5.375 -34.125 -9.281 1 98.75 282 ILE B O 1
ATOM 4659 N N . GLY B 1 283 ? 4.344 -34.375 -7.289 1 98.56 283 GLY B N 1
ATOM 4660 C CA . GLY B 1 283 ? 5.586 -34.844 -6.691 1 98.56 283 GLY B CA 1
ATOM 4661 C C . GLY B 1 283 ? 5.461 -35.125 -5.211 1 98.56 283 GLY B C 1
ATOM 4662 O O . GLY B 1 283 ? 4.375 -35.469 -4.73 1 98.56 283 GLY B O 1
ATOM 4663 N N . ARG B 1 284 ? 6.699 -35.094 -4.562 1 98.5 284 ARG B N 1
ATOM 4664 C CA . ARG B 1 284 ? 6.73 -35.469 -3.152 1 98.5 284 ARG B CA 1
ATOM 4665 C C . ARG B 1 284 ? 7.801 -34.688 -2.4 1 98.5 284 ARG B C 1
ATOM 4667 O O . ARG B 1 284 ? 8.758 -34.188 -3.006 1 98.5 284 ARG B O 1
ATOM 4674 N N . VAL B 1 285 ? 7.504 -34.594 -1.15 1 98.62 285 VAL B N 1
ATOM 4675 C CA . VAL B 1 285 ? 8.492 -34 -0.239 1 98.62 285 VAL B CA 1
ATOM 4676 C C . VAL B 1 285 ? 9.414 -35.125 0.275 1 98.62 285 VAL B C 1
ATOM 4678 O O . VAL B 1 285 ? 8.953 -36.125 0.781 1 98.62 285 VAL B O 1
ATOM 4681 N N . GLU B 1 286 ? 10.664 -34.938 0.181 1 98.38 286 GLU B N 1
ATOM 4682 C CA . GLU B 1 286 ? 11.656 -35.938 0.558 1 98.38 286 GLU B CA 1
ATOM 4683 C C . GLU B 1 286 ? 12.711 -35.344 1.488 1 98.38 286 GLU B C 1
ATOM 4685 O O . GLU B 1 286 ? 12.719 -34.125 1.744 1 98.38 286 GLU B O 1
ATOM 4690 N N . GLU B 1 287 ? 13.539 -36.219 2.053 1 97.69 287 GLU B N 1
ATOM 4691 C CA . GLU B 1 287 ? 14.672 -35.781 2.871 1 97.69 287 GLU B CA 1
ATOM 4692 C C . GLU B 1 287 ? 15.75 -35.125 2.014 1 97.69 287 GLU B C 1
ATOM 4694 O O . GLU B 1 287 ? 16.062 -35.594 0.926 1 97.69 287 GLU B O 1
ATOM 4699 N N . GLY B 1 288 ? 16.266 -34.062 2.484 1 96.75 288 GLY B N 1
ATOM 4700 C CA . GLY B 1 288 ? 17.281 -33.312 1.752 1 96.75 288 GLY B CA 1
ATOM 4701 C C . GLY B 1 288 ? 16.953 -31.859 1.568 1 96.75 288 GLY B C 1
ATOM 4702 O O . GLY B 1 288 ? 16.266 -31.266 2.395 1 96.75 288 GLY B O 1
ATOM 4703 N N . GLU B 1 289 ? 17.594 -31.312 0.459 1 95.88 289 GLU B N 1
ATOM 4704 C CA . GLU B 1 289 ? 17.406 -29.891 0.178 1 95.88 289 GLU B CA 1
ATOM 4705 C C . GLU B 1 289 ? 17.344 -29.625 -1.323 1 95.88 289 GLU B C 1
ATOM 4707 O O . GLU B 1 289 ? 18.031 -30.297 -2.105 1 95.88 289 GLU B O 1
ATOM 4712 N N . GLY B 1 290 ? 16.453 -28.641 -1.604 1 95.75 290 GLY B N 1
ATOM 4713 C CA . GLY B 1 290 ? 16.406 -28.219 -2.992 1 95.75 290 GLY B CA 1
ATOM 4714 C C . GLY B 1 290 ? 15.25 -28.812 -3.766 1 95.75 290 GLY B C 1
ATOM 4715 O O . GLY B 1 290 ? 14.414 -29.516 -3.195 1 95.75 290 GLY B O 1
ATOM 4716 N N . VAL B 1 291 ? 15.227 -28.469 -5.051 1 97.88 291 VAL B N 1
ATOM 4717 C CA . VAL B 1 291 ? 14.156 -28.922 -5.938 1 97.88 291 VAL B CA 1
ATOM 4718 C C . VAL B 1 291 ? 14.742 -29.797 -7.047 1 97.88 291 VAL B C 1
ATOM 4720 O O . VAL B 1 291 ? 15.773 -29.453 -7.637 1 97.88 291 VAL B O 1
ATOM 4723 N N . PHE B 1 292 ? 14.148 -30.875 -7.242 1 98.19 292 PHE B N 1
ATOM 4724 C CA . PHE B 1 292 ? 14.539 -31.812 -8.289 1 98.19 292 PHE B CA 1
ATOM 4725 C C . PHE B 1 292 ? 13.391 -32.062 -9.258 1 98.19 292 PHE B C 1
ATOM 4727 O O . PHE B 1 292 ? 12.227 -32.125 -8.844 1 98.19 292 PHE B O 1
ATOM 4734 N N . VAL B 1 293 ? 13.773 -32.188 -10.539 1 98.19 293 VAL B N 1
ATOM 4735 C CA . VAL B 1 293 ? 12.82 -32.594 -11.57 1 98.19 293 VAL B CA 1
ATOM 4736 C C . VAL B 1 293 ? 13.289 -33.875 -12.25 1 98.19 293 VAL B C 1
ATOM 4738 O O . VAL B 1 293 ? 14.359 -33.906 -12.859 1 98.19 293 VAL B O 1
ATOM 4741 N N . ASP B 1 294 ? 12.57 -34.875 -12.109 1 98.06 294 ASP B N 1
ATOM 4742 C CA . ASP B 1 294 ? 12.914 -36.156 -12.68 1 98.06 294 ASP B CA 1
ATOM 4743 C C . ASP B 1 294 ? 14.289 -36.625 -12.211 1 98.06 294 ASP B C 1
ATOM 4745 O O . ASP B 1 294 ? 15.109 -37.062 -13.023 1 98.06 294 ASP B O 1
ATOM 4749 N N . GLY B 1 295 ? 14.492 -36.344 -10.945 1 97.06 295 GLY B N 1
ATOM 4750 C CA . GLY B 1 295 ? 15.703 -36.844 -10.312 1 97.06 295 GLY B CA 1
ATOM 4751 C C . GLY B 1 295 ? 16.891 -35.938 -10.477 1 97.06 295 GLY B C 1
ATOM 4752 O O . GLY B 1 295 ? 17.969 -36.188 -9.906 1 97.06 295 GLY B O 1
ATOM 4753 N N . LYS B 1 296 ? 16.75 -34.844 -11.203 1 97.06 296 LYS B N 1
ATOM 4754 C CA . LYS B 1 296 ? 17.844 -33.906 -11.43 1 97.06 296 LYS B CA 1
ATOM 4755 C C . LYS B 1 296 ? 17.609 -32.594 -10.695 1 97.06 296 LYS B C 1
ATOM 4757 O O . LYS B 1 296 ? 16.531 -32 -10.781 1 97.06 296 LYS B O 1
ATOM 4762 N N . LYS B 1 297 ? 18.625 -32.156 -10.07 1 96.06 297 LYS B N 1
ATOM 4763 C CA . LYS B 1 297 ? 18.531 -30.891 -9.367 1 96.06 297 LYS B CA 1
ATOM 4764 C C . LYS B 1 297 ? 18.375 -29.734 -10.344 1 96.06 297 LYS B C 1
ATOM 4766 O O . LYS B 1 297 ? 19.031 -29.688 -11.383 1 96.06 297 LYS B O 1
ATOM 4771 N N . VAL B 1 298 ? 17.438 -28.906 -10.047 1 94 298 VAL B N 1
ATOM 4772 C CA . VAL B 1 298 ? 17.172 -27.766 -10.914 1 94 298 VAL B CA 1
ATOM 4773 C C . VAL B 1 298 ? 17.344 -26.469 -10.125 1 94 298 VAL B C 1
ATOM 4775 O O . VAL B 1 298 ? 16.875 -26.344 -8.984 1 94 298 VAL B O 1
ATOM 4778 N N . GLU B 1 299 ? 18.094 -25.469 -10.688 1 85.38 299 GLU B N 1
ATOM 4779 C CA . GLU B 1 299 ? 18.266 -24.172 -10.055 1 85.38 299 GLU B CA 1
ATOM 4780 C C . GLU B 1 299 ? 17.172 -23.203 -10.477 1 85.38 299 GLU B C 1
ATOM 4782 O O . GLU B 1 299 ? 16.688 -23.25 -11.617 1 85.38 299 GLU B O 1
ATOM 4787 N N . PRO B 1 300 ? 16.828 -22.438 -9.492 1 75.31 300 PRO B N 1
ATOM 4788 C CA . PRO B 1 300 ? 15.781 -21.469 -9.828 1 75.31 300 PRO B CA 1
ATOM 4789 C C . PRO B 1 300 ? 16.219 -20.469 -10.898 1 75.31 300 PRO B C 1
ATOM 4791 O O . PRO B 1 300 ? 17.375 -20.062 -10.93 1 75.31 300 PRO B O 1
ATOM 4794 N N . LYS B 1 301 ? 15.5 -20.375 -12.031 1 67.56 301 LYS B N 1
ATOM 4795 C CA . LYS B 1 301 ? 15.695 -19.344 -13.039 1 67.56 301 LYS B CA 1
ATOM 4796 C C . LYS B 1 301 ? 14.648 -18.234 -12.906 1 67.56 301 LYS B C 1
ATOM 4798 O O . LYS B 1 301 ? 14.594 -17.328 -13.734 1 67.56 301 LYS B O 1
ATOM 4803 N N . GLY B 1 302 ? 14.062 -18.078 -11.93 1 56.09 302 GLY B N 1
ATOM 4804 C CA . GLY B 1 302 ? 12.836 -17.297 -11.891 1 56.09 302 GLY B CA 1
ATOM 4805 C C . GLY B 1 302 ? 13.07 -15.82 -12.141 1 56.09 302 GLY B C 1
ATOM 4806 O O . GLY B 1 302 ? 14.203 -15.398 -12.383 1 56.09 302 GLY B O 1
ATOM 4807 N N . TRP B 1 303 ? 11.992 -15.023 -12.414 1 51.78 303 TRP B N 1
ATOM 4808 C CA . TRP B 1 303 ? 11.961 -13.602 -12.734 1 51.78 303 TRP B CA 1
ATOM 4809 C C . TRP B 1 303 ? 12.789 -12.797 -11.734 1 51.78 303 TRP B C 1
ATOM 4811 O O . TRP B 1 303 ? 12.688 -13.016 -10.523 1 51.78 303 TRP B O 1
ATOM 4821 N N . LYS B 1 304 ? 13.922 -12.297 -12.195 1 56.5 304 LYS B N 1
ATOM 4822 C CA . LYS B 1 304 ? 14.742 -11.398 -11.391 1 56.5 304 LYS B CA 1
ATOM 4823 C C . LYS B 1 304 ? 14.336 -9.945 -11.617 1 56.5 304 LYS B C 1
ATOM 4825 O O . LYS B 1 304 ? 14.312 -9.469 -12.75 1 56.5 304 LYS B O 1
ATOM 4830 N N . HIS B 1 305 ? 13.812 -9.297 -10.602 1 55.91 305 HIS B N 1
ATOM 4831 C CA . HIS B 1 305 ? 13.391 -7.91 -10.734 1 55.91 305 HIS B CA 1
ATOM 4832 C C . HIS B 1 305 ? 14.57 -7.004 -11.062 1 55.91 305 HIS B C 1
ATOM 4834 O O . HIS B 1 305 ? 14.406 -5.969 -11.711 1 55.91 305 HIS B O 1
ATOM 4840 N N . PHE B 1 306 ? 15.703 -7.422 -10.508 1 57.69 306 PHE B N 1
ATOM 4841 C CA . PHE B 1 306 ? 16.859 -6.59 -10.797 1 57.69 306 PHE B CA 1
ATOM 4842 C C . PHE B 1 306 ? 17.828 -7.309 -11.734 1 57.69 306 PHE B C 1
ATOM 4844 O O . PHE B 1 306 ? 17.891 -8.539 -11.742 1 57.69 306 PHE B O 1
#

Nearest PDB structures (foldseek):
  3c9t-assembly1_B  TM=9.976E-01  e=2.035E-64  Aquifex aeolicus
  1vqv-assembly1_A  TM=9.893E-01  e=1.121E-57  Aquifex aeolicus
  1vqv-assembly1_B  TM=9.781E-01  e=1.347E-56  Aquifex aeolicus
  2zod-assembly1_A  TM=8.040E-01  e=2.445E-21  Aquifex aeolicus
  2zau-assembly1_C-2  TM=7.768E-01  e=1.810E-19  Aquifex aeolicus

Secondary structure (DSSP, 8-state):
-BHHHHHHHHHHHHHHHHHT-SSTTSSSEEEEETTEEEEEEEEEEEBTTTB-TTS-HHHHHHHHHHHHHHHHHHTT-EEEEEEEEEEE-TTSBHHHHHHHHHHHHHHHHHHT-EEEEEEEEE-SS-EEEEEEEEEESS---SS---TTPEEEEES-SSHHHHHHHHHHHT-S---HHHHHHHHHHHS----GGGHHHHHHH-SEEEE-SS-HHHHHHHHHHHHT-EEEE-GGG----HHHHHHHHHHT--HHHHHHH------EEEEE-GGG--TTS-EEEEEEEESSSEEEETTEE---------/-BHHHHHHHHHHHHHHHHHT-SSTTSSSEEEEETTEEEEEEEEEEEBTTTB-TTS-HHHHHHHHHHHHHHHHHHTT-EEEEEEEEEEE-TTSBHHHHHHHHHHHHHHHHHHT-EEEEEEEEE-SS-EEEEEEEEEESS---SS---TTPEEEEES-SSHHHHHHHHHHHT-S---HHHHHHHHHHHS----GGGHHHHHHH-SEEEE-SS-HHHHHHHHHHHHT-EEEE-GGG----HHHHHHHHHHT--HHHHHHH------EEEEE-GGG--TTS-EEEEEEEESSSEEEETTEE---------

Radius of gyration: 25.76 Å; Cα contacts (8 Å, |Δi|>4): 1551; chains: 2; bounding box: 51×78×65 Å

Solvent-accessible surface area (backbone atoms only — not comparable to full-atom values): 29800 Å² total; per-residue (Å²): 106,35,34,50,75,54,27,58,68,50,47,50,51,51,48,36,60,72,63,68,48,90,51,59,83,50,69,34,22,75,40,83,52,96,92,35,33,36,31,40,37,50,47,75,43,36,56,78,76,71,42,55,86,85,50,60,39,33,34,52,22,23,28,57,49,23,60,48,44,20,29,31,26,29,27,16,19,46,50,47,42,27,35,43,35,38,27,35,30,52,80,40,49,45,64,51,56,53,39,18,48,52,16,32,45,53,40,26,62,74,64,63,33,40,72,40,42,55,38,76,42,63,34,89,52,47,33,40,37,33,38,39,36,19,40,28,93,37,82,24,43,38,49,42,49,45,78,68,15,27,28,32,32,38,63,54,39,19,38,14,38,53,9,48,54,52,59,74,62,65,62,95,73,74,54,70,52,53,49,52,22,32,42,36,45,46,48,40,66,42,57,68,88,43,19,67,54,38,40,74,56,37,37,12,25,35,48,23,51,38,2,44,48,33,42,47,32,52,31,17,59,58,28,63,22,14,35,40,35,38,69,91,47,57,48,66,44,70,44,43,48,51,49,19,63,74,69,73,49,61,54,65,57,29,31,38,50,23,32,47,47,40,29,39,39,36,22,28,56,67,87,69,66,55,90,90,46,67,60,39,70,29,35,33,30,37,89,54,74,40,34,24,49,73,86,36,79,56,77,66,77,37,80,64,71,72,107,36,33,50,74,54,26,58,68,49,47,50,52,51,49,35,60,73,62,68,48,90,48,61,83,50,70,35,22,73,44,83,52,95,93,33,33,35,30,39,35,50,47,74,44,36,56,79,78,70,43,55,86,85,50,60,39,34,35,52,22,23,28,56,50,24,60,47,43,22,27,32,26,28,27,16,19,46,50,46,43,28,36,42,37,39,26,36,32,53,77,40,47,46,63,52,58,52,37,18,48,51,15,32,46,53,39,25,63,72,64,61,33,39,73,39,42,56,38,77,43,63,34,89,52,48,32,41,37,34,38,39,36,19,38,27,93,37,82,26,43,36,49,42,49,45,79,67,15,27,28,33,33,37,62,54,39,20,39,14,37,55,9,48,54,53,59,74,61,64,62,95,72,73,54,71,53,52,48,53,22,32,41,37,44,46,46,40,67,41,56,69,89,42,20,65,56,37,40,74,55,37,38,11,24,34,46,22,52,41,3,44,49,32,40,46,32,53,32,16,60,58,28,63,22,14,35,41,34,38,70,90,46,57,47,66,44,71,46,44,48,51,51,18,64,75,70,74,50,61,54,65,57,30,31,39,51,22,31,50,46,43,30,40,40,33,22,28,54,68,86,70,67,57,88,90,47,67,60,40,70,29,35,34,31,36,87,54,73,42,34,24,49,73,87,37,80,55,76,67,77,39,81,63,70,72

Sequence (612 aa):
MRLKELGEFGLIDLIKKTLESKVIGDDTAPVEYCSKKLLLTTDVLNEGVHFLRSYIPEAVGWKAISVNVSDVIANGGLPKWALISLNLPEDLEVSYVERFYIGVKRACEFYKCEVVGGNISKSEKIGISVFLVGETERFVGRDGARLGDSVFVSGTLGDSRAGLELLLMEKEEYEPFELALIQRHLRPTARIDYVKHIQKYANASMDISDGLVADANHLAQRSGVKIEILSEKLPLSNELKMYCEKYGKNPIEYALFGGEDYQLLFTHPKERWNPFLDMTEIGRVEEGEGVFVDGKKVEPKGWKHFMRLKELGEFGLIDLIKKTLESKVIGDDTAPVEYCSKKLLLTTDVLNEGVHFLRSYIPEAVGWKAISVNVSDVIANGGLPKWALISLNLPEDLEVSYVERFYIGVKRACEFYKCEVVGGNISKSEKIGISVFLVGETERFVGRDGARLGDSVFVSGTLGDSRAGLELLLMEKEEYEPFELALIQRHLRPTARIDYVKHIQKYANASMDISDGLVADANHLAQRSGVKIEILSEKLPLSNELKMYCEKYGKNPIEYALFGGEDYQLLFTHPKERWNPFLDMTEIGRVEEGEGVFVDGKKVEPKGWKHF

Organism: Aquifex aeolicus (strain VF5) (NCBI:txid224324)

InterPro domains:
  IPR006283 Thiamine-monophosphate kinase-like [MF_02128] (6-306)
  IPR006283 Thiamine-monophosphate kinase-like [PIRSF005303] (1-306)
  IPR006283 Thiamine-monophosphate kinase-like [PTHR30270] (3-306)
  IPR006283 Thiamine-monophosphate kinase-like [TIGR01379] (8-306)
  IPR006283 Thiamine-monophosphate kinase-like [cd02194] (7-286)
  IPR016188 PurM-like, N-terminal domain [PF00586] (25-135)
  IPR036676 PurM-like, C-terminal domain superfamily [G3DSA:3.90.650.10] (141-306)
  IPR036676 PurM-like, C-terminal domain superfamily [SSF56042] (139-297)
  IPR036921 PurM-like, N-terminal domain superfamily [G3DSA:3.30.1330.10] (1-140)
  IPR036921 PurM-like, N-terminal domain superfamily [SSF55326] (2-136)